Protein AF-A0A1H9L2G7-F1 (afdb_monomer)

Foldseek 3Di:
DVCQVVVLDPVDFAAEDQPFAFQDLDAPDQPDPLHDFLDDLLALVSSLCRLCDDDLHQFHAPDVVCSVVVVTHGQALPPVGCSVVRRPSPLVCVQADFAFDQVVHRTDPDTDSDDRLQHAYFNQEDWFWQFASRSQGRPAFAFPPDPRHDDHPNTPGAGHLSSGVSNVCSVLVCCDVVVVNFDAGPNPGHTNHPSVRHHYPDEDPDAPPCQPLACVVDVRSVRNRTGRYCHLRVPWDWPLVVLVVLCVVVVDDFEASSSGGDTFSDFDDPPDDRSVVSVVLVCLLQVWDFDDDPNGTYIAHLLGDAPEEEELVQFDWDQDPPPVRDTDRQKDKAAADQQVAAQKEKEWEQEVVVVRDIDIEMAGDPDGPYPDYHYDYHRGHDHRQSRNLSRNLVSVFRNQQSMKMKGWGACVVVPDDQQHWHWYQPPNDIATWHWHDWDDDRIIITITGGDDSVSSVRDGHDHDPSPNPPDDD

Solvent-accessible surface area (backbone atoms only — not comparable to full-atom values): 26272 Å² total; per-residue (Å²): 105,90,58,28,70,60,62,46,33,92,90,45,80,54,43,77,38,72,49,37,72,34,31,44,81,60,64,84,80,72,89,46,92,76,55,51,86,88,65,54,86,56,36,48,70,60,28,42,58,12,56,87,20,46,63,40,41,50,21,42,59,92,42,72,67,28,48,77,70,64,50,68,40,72,55,68,42,71,94,75,68,53,32,49,84,74,15,83,47,32,55,66,56,56,44,63,39,78,43,51,42,42,76,97,78,46,73,48,98,54,65,55,72,43,57,51,34,67,54,35,33,29,31,68,26,34,45,26,12,15,18,34,49,7,37,36,29,17,71,45,42,46,35,100,88,48,94,78,43,37,74,25,59,77,35,86,77,45,67,21,64,56,36,25,49,28,50,48,50,23,54,54,54,47,57,29,78,89,59,66,63,54,54,66,23,91,72,75,71,45,47,41,58,40,75,95,40,60,34,61,41,36,76,62,92,61,54,56,65,52,49,49,53,46,41,80,80,40,90,66,31,78,28,51,64,34,17,39,51,35,61,80,52,76,80,44,41,46,44,30,59,54,51,50,50,53,40,45,78,68,73,53,83,55,66,45,42,84,69,47,79,51,71,42,74,37,78,60,81,72,91,76,66,54,65,63,62,56,50,51,52,49,24,69,76,71,45,37,45,82,36,81,54,98,87,22,44,35,40,39,43,70,56,55,61,67,81,49,77,45,46,65,89,61,39,32,66,54,81,42,92,48,96,81,70,56,65,47,74,43,56,49,78,48,68,65,58,67,67,76,35,65,29,28,23,37,29,36,34,25,23,64,93,59,82,58,37,79,43,75,28,60,13,71,62,94,78,67,92,24,84,37,71,46,80,47,75,46,62,34,40,44,54,71,18,52,40,22,14,49,15,36,29,55,44,51,44,55,62,46,45,32,32,33,38,38,38,28,32,41,67,90,55,63,90,67,50,60,60,39,27,32,34,34,43,51,96,92,40,82,41,49,28,32,28,70,41,74,49,83,68,96,41,34,40,34,36,28,30,33,57,62,50,73,50,67,61,71,52,65,36,76,71,78,79,67,55,70,76,75,83,79,127

Mean predicted aligned error: 6.06 Å

Organism: NCBI:txid1855383

Nearest PDB structures (foldseek):
  8gtc-assembly1_O  TM=8.628E-01  e=1.620E-35  Dinoroseobacter phage vB_DshS-R4C
  6tba-assembly1_8A  TM=9.486E-01  e=9.292E-18  Rhodobacter capsulatus SB 1003
  8rk3-assembly1_o  TM=6.757E-01  e=5.902E-09  Pseudomonas phage JBD30
  8iyk-assembly1_J  TM=6.316E-01  e=6.756E-10  Escherichia phage Lambda
  3cdd-assembly2_D  TM=6.011E-01  e=2.377E-04  Shewanella oneidensis MR-1

pLDDT: mean 92.04, std 10.1, range [31.3, 98.69]

Sequence (473 aa):
FHLDPLWADDNIDFVGIDNYMPLADWRDGEDHRDWQPMRRISDRDYLQSNIEGGEGFDWYYASSADRDAQNRAAITDGGAGKPWVFRFKDIRSWWSNPHYDRPGGVENGTATAWVPQSKPIWFTELGCPAADKGPNQPNVFVDPKSSESAFPYYSNGWRDDLAQRAFLEAQLSYWDASAGHNPVSSVYGGPMLDTDRICIWTWDARPFPFYPSSSDFWRDTPNWTYGHWLNGRAGLAPLDLVIADILSRQDFTRFDTDELAGLVTGYVLDDAPSARDAIEALGTAFFFDGVESEGQIVFRRRDRPSVVSYAEDDLAVTASDSSDGTVAAAFQLTRAQETDLPLSVRLSYTDAASDYRSANAYGRRLSSQSARVTSTSVPFVMEQADAIGLAEAMLIEAYVKREAGTLSLPPSALALEPGDVADFTLGGRDWRLRVSTISDAAQRDLEAERTDRSVYQLKPGALRDYGPTGGGA

Structure (mmCIF, N/CA/C/O backbone):
data_AF-A0A1H9L2G7-F1
#
_entry.id   AF-A0A1H9L2G7-F1
#
loop_
_atom_site.group_PDB
_atom_site.id
_atom_site.type_symbol
_atom_site.label_atom_id
_atom_site.label_alt_id
_atom_site.label_comp_id
_atom_site.label_asym_id
_atom_site.label_entity_id
_atom_site.label_seq_id
_atom_site.pdbx_PDB_ins_code
_atom_site.Cartn_x
_atom_site.Cartn_y
_atom_site.Cartn_z
_atom_site.occupancy
_atom_site.B_iso_or_equiv
_atom_site.auth_seq_id
_atom_site.auth_comp_id
_atom_site.auth_asym_id
_atom_site.auth_atom_id
_atom_site.pdbx_PDB_model_num
ATOM 1 N N . PHE A 1 1 ? 16.957 5.375 -30.963 1.00 94.56 1 PHE A N 1
ATOM 2 C CA . PHE A 1 1 ? 17.121 3.972 -30.566 1.00 94.56 1 PHE A CA 1
ATOM 3 C C . PHE A 1 1 ? 18.593 3.563 -30.651 1.00 94.56 1 PHE A C 1
ATOM 5 O O . PHE A 1 1 ? 18.986 2.699 -31.420 1.00 94.56 1 PHE A O 1
ATOM 12 N N . HIS A 1 2 ? 19.448 4.210 -29.851 1.00 90.94 2 HIS A N 1
ATOM 13 C CA . HIS A 1 2 ? 20.906 4.101 -30.000 1.00 90.94 2 HIS A CA 1
ATOM 14 C C . HIS A 1 2 ? 21.485 2.738 -29.577 1.00 90.94 2 HIS A C 1
ATOM 16 O O . HIS A 1 2 ? 22.611 2.427 -29.951 1.00 90.94 2 HIS A O 1
ATOM 22 N N . LEU A 1 3 ? 20.726 1.938 -28.817 1.00 95.62 3 LEU A N 1
ATOM 23 C CA . LEU A 1 3 ? 21.110 0.586 -28.401 1.00 95.62 3 LEU A CA 1
ATOM 24 C C . LEU A 1 3 ? 20.660 -0.504 -29.380 1.00 95.62 3 LEU A C 1
ATOM 26 O O . LEU A 1 3 ? 21.059 -1.650 -29.215 1.00 95.62 3 LEU A O 1
ATOM 30 N N . ASP A 1 4 ? 19.887 -0.181 -30.419 1.00 97.25 4 ASP A N 1
ATOM 31 C CA . ASP A 1 4 ? 19.426 -1.189 -31.380 1.00 97.25 4 ASP A CA 1
ATOM 32 C C . ASP A 1 4 ? 20.563 -1.962 -32.062 1.00 97.25 4 ASP A C 1
ATOM 34 O O . ASP A 1 4 ? 20.386 -3.156 -32.263 1.00 97.25 4 ASP A O 1
ATOM 38 N N . PRO A 1 5 ? 21.741 -1.379 -32.378 1.00 96.44 5 PRO A N 1
ATOM 39 C CA . PRO A 1 5 ? 22.867 -2.168 -32.878 1.00 96.44 5 PRO A CA 1
ATOM 40 C C . PRO A 1 5 ? 23.343 -3.250 -31.901 1.00 96.44 5 PRO A C 1
ATOM 42 O O . PRO A 1 5 ? 23.745 -4.316 -32.347 1.00 96.44 5 PRO A O 1
ATOM 45 N N . LEU A 1 6 ? 23.281 -2.995 -30.587 1.00 97.00 6 LEU A N 1
ATOM 46 C CA . LEU A 1 6 ? 23.593 -3.994 -29.561 1.00 97.00 6 LEU A CA 1
ATOM 47 C C . LEU A 1 6 ? 22.481 -5.045 -29.497 1.00 97.00 6 LEU A C 1
ATOM 49 O O . LEU A 1 6 ? 22.748 -6.239 -29.566 1.00 97.00 6 LEU A O 1
ATOM 53 N N . TRP A 1 7 ? 21.227 -4.602 -29.397 1.00 97.31 7 TRP A N 1
ATOM 54 C CA . TRP A 1 7 ? 20.089 -5.508 -29.249 1.00 97.31 7 TRP A CA 1
ATOM 55 C C . TRP A 1 7 ? 19.789 -6.323 -30.499 1.00 97.31 7 TRP A C 1
ATOM 57 O O . TRP A 1 7 ? 19.219 -7.397 -30.376 1.00 97.31 7 TRP A O 1
ATOM 67 N N . ALA A 1 8 ? 20.182 -5.870 -31.687 1.00 96.94 8 ALA A N 1
ATOM 68 C CA . ALA A 1 8 ? 20.020 -6.611 -32.933 1.00 96.94 8 ALA A CA 1
ATOM 69 C C . ALA A 1 8 ? 21.184 -7.572 -33.229 1.00 96.94 8 ALA A C 1
ATOM 71 O O . ALA A 1 8 ? 21.034 -8.418 -34.102 1.00 96.94 8 ALA A O 1
ATOM 72 N N . ASP A 1 9 ? 22.316 -7.481 -32.521 1.00 97.75 9 ASP A N 1
ATOM 73 C CA . ASP A 1 9 ? 23.491 -8.328 -32.774 1.00 97.75 9 ASP A CA 1
ATOM 74 C C . ASP A 1 9 ? 23.179 -9.815 -32.533 1.00 97.75 9 ASP A C 1
ATOM 76 O O . ASP A 1 9 ? 22.616 -10.171 -31.497 1.00 97.75 9 ASP A O 1
ATOM 80 N N . ASP A 1 10 ? 23.550 -10.695 -33.464 1.00 96.19 10 ASP A N 1
ATOM 81 C CA . ASP A 1 10 ? 23.262 -12.136 -33.394 1.00 96.19 10 ASP A CA 1
ATOM 82 C C . ASP A 1 10 ? 23.909 -12.841 -32.182 1.00 96.19 10 ASP A C 1
ATOM 84 O O . ASP A 1 10 ? 23.517 -13.955 -31.846 1.00 96.19 10 ASP A O 1
ATOM 88 N N . ASN A 1 11 ? 24.886 -12.217 -31.510 1.00 97.75 11 ASN A N 1
ATOM 89 C CA . ASN A 1 11 ? 25.528 -12.752 -30.301 1.00 97.75 11 ASN A CA 1
ATOM 90 C C . ASN A 1 11 ? 24.804 -12.374 -28.993 1.00 97.75 11 ASN A C 1
ATOM 92 O O . ASN A 1 11 ? 25.288 -12.713 -27.913 1.00 97.75 11 ASN A O 1
ATOM 96 N N . ILE A 1 12 ? 23.699 -11.627 -29.066 1.00 97.62 12 ILE A N 1
ATOM 97 C CA . ILE A 1 12 ? 22.906 -11.198 -27.909 1.00 97.62 12 ILE A CA 1
ATOM 98 C C . ILE A 1 12 ? 21.547 -11.895 -27.951 1.00 97.62 12 ILE A C 1
ATOM 100 O O . ILE A 1 12 ? 20.800 -11.708 -28.902 1.00 97.62 12 ILE A O 1
ATOM 104 N N . ASP A 1 13 ? 21.185 -12.653 -26.920 1.00 96.50 13 ASP A N 1
ATOM 105 C CA . ASP A 1 13 ? 19.970 -13.484 -26.961 1.00 96.50 13 ASP A CA 1
ATOM 106 C C . ASP A 1 13 ? 18.708 -12.793 -26.413 1.00 96.50 13 ASP A C 1
ATOM 108 O O . ASP A 1 13 ? 17.595 -13.251 -26.663 1.00 96.50 13 ASP A O 1
ATOM 112 N N . PHE A 1 14 ? 18.853 -11.692 -25.670 1.00 98.06 14 PHE A N 1
ATOM 113 C CA . PHE A 1 14 ? 17.749 -11.007 -24.989 1.00 98.06 14 PHE A CA 1
ATOM 114 C C . PHE A 1 14 ? 17.998 -9.498 -24.861 1.00 98.06 14 PHE A C 1
ATOM 116 O O . PHE A 1 14 ? 19.125 -9.021 -25.003 1.00 98.06 14 PHE A O 1
ATOM 123 N N . VAL A 1 15 ? 16.942 -8.745 -24.555 1.00 98.56 15 VAL A N 1
ATOM 124 C CA . VAL A 1 15 ? 17.021 -7.330 -24.162 1.00 98.56 15 VAL A CA 1
ATOM 125 C C . VAL A 1 15 ? 16.930 -7.238 -22.641 1.00 98.56 15 VAL A C 1
ATOM 127 O O . VAL A 1 15 ? 15.924 -7.636 -22.057 1.00 98.56 15 VAL A O 1
ATOM 130 N N . GLY A 1 16 ? 17.981 -6.738 -21.991 1.00 98.00 16 GLY A N 1
ATOM 131 C CA . GLY A 1 16 ? 18.004 -6.540 -20.538 1.00 98.00 16 GLY A CA 1
ATOM 132 C C . GLY A 1 16 ? 17.439 -5.178 -20.142 1.00 98.00 16 GLY A C 1
ATOM 133 O O . GLY A 1 16 ? 17.829 -4.163 -20.722 1.00 98.00 16 GLY A O 1
ATOM 134 N N . ILE A 1 17 ? 16.530 -5.156 -19.167 1.00 97.81 17 ILE A N 1
ATOM 135 C CA . ILE A 1 17 ? 15.934 -3.935 -18.614 1.00 97.81 17 ILE A CA 1
ATOM 136 C C . ILE A 1 17 ? 16.001 -3.979 -17.088 1.00 97.81 17 ILE A C 1
ATOM 138 O O . ILE A 1 17 ? 15.453 -4.887 -16.466 1.00 97.81 17 ILE A O 1
ATOM 142 N N . ASP A 1 18 ? 16.577 -2.943 -16.487 1.00 97.19 18 ASP A N 1
ATOM 143 C CA . ASP A 1 18 ? 16.433 -2.685 -15.056 1.00 97.19 18 ASP A CA 1
ATOM 144 C C . ASP A 1 18 ? 15.089 -1.982 -14.832 1.00 97.19 18 ASP A C 1
ATOM 146 O O . ASP A 1 18 ? 14.910 -0.794 -15.127 1.00 97.19 18 ASP A O 1
ATOM 150 N N . ASN A 1 19 ? 14.092 -2.739 -14.384 1.00 97.38 19 ASN A N 1
ATOM 151 C CA . ASN A 1 19 ? 12.727 -2.265 -14.252 1.00 97.38 19 ASN A CA 1
ATOM 152 C C . ASN A 1 19 ? 12.491 -1.625 -12.879 1.00 97.38 19 ASN A C 1
ATOM 154 O O . ASN A 1 19 ? 12.024 -2.258 -11.932 1.00 97.38 19 ASN A O 1
ATOM 158 N N . TYR A 1 20 ? 12.762 -0.324 -12.818 1.00 96.75 20 TYR A N 1
ATOM 159 C CA . TYR A 1 20 ? 12.458 0.540 -11.676 1.00 96.75 20 TYR A CA 1
ATOM 160 C C . TYR A 1 20 ? 11.365 1.571 -11.985 1.00 96.75 20 TYR A C 1
ATOM 162 O O . TYR A 1 20 ? 11.385 2.705 -11.500 1.00 96.75 20 TYR A O 1
ATOM 170 N N . MET A 1 21 ? 10.425 1.204 -12.850 1.00 97.88 21 MET A N 1
ATOM 171 C CA . MET A 1 21 ? 9.379 2.105 -13.319 1.00 97.88 21 MET A CA 1
ATOM 172 C C . MET A 1 21 ? 8.321 2.335 -12.228 1.00 97.88 21 MET A C 1
ATOM 174 O O . MET A 1 21 ? 7.892 1.367 -11.598 1.00 97.88 21 MET A O 1
ATOM 178 N N . PRO A 1 22 ? 7.862 3.582 -12.004 1.00 98.12 22 PRO A N 1
ATOM 179 C CA . PRO A 1 22 ? 6.930 3.899 -10.926 1.00 98.12 22 PRO A CA 1
ATOM 180 C C . PRO A 1 22 ? 5.570 3.234 -11.140 1.00 98.12 22 PRO A C 1
ATOM 182 O O . PRO A 1 22 ? 5.042 3.249 -12.252 1.00 98.12 22 PRO A O 1
ATOM 185 N N . LEU A 1 23 ? 4.992 2.693 -10.066 1.00 98.62 23 LEU A N 1
ATOM 186 C CA . LEU A 1 23 ? 3.665 2.060 -10.056 1.00 98.62 23 LEU A CA 1
ATOM 187 C C . LEU A 1 23 ? 2.633 2.845 -9.236 1.00 98.62 23 LEU A C 1
ATOM 189 O O . LEU A 1 23 ? 1.512 2.382 -9.047 1.00 98.62 23 LEU A O 1
ATOM 193 N N . ALA A 1 24 ? 2.999 4.021 -8.730 1.00 98.38 24 ALA A N 1
ATOM 194 C CA . ALA A 1 24 ? 2.111 4.864 -7.944 1.00 98.38 24 ALA A CA 1
ATOM 195 C C . ALA A 1 24 ? 2.494 6.349 -8.051 1.00 98.38 24 ALA A C 1
ATOM 197 O O . ALA A 1 24 ? 3.626 6.691 -8.382 1.00 98.38 24 ALA A O 1
ATOM 198 N N . ASP A 1 25 ? 1.544 7.227 -7.728 1.00 97.75 25 ASP A N 1
ATOM 199 C CA . ASP A 1 25 ? 1.758 8.660 -7.464 1.00 97.75 25 ASP A CA 1
ATOM 200 C C . ASP A 1 25 ? 1.028 9.063 -6.166 1.00 97.75 25 ASP A C 1
ATOM 202 O O . ASP A 1 25 ? 0.258 10.022 -6.095 1.00 97.75 25 ASP A O 1
ATOM 206 N N . TRP A 1 26 ? 1.210 8.242 -5.128 1.00 97.62 26 TRP A N 1
ATOM 207 C CA . TRP A 1 26 ? 0.459 8.320 -3.876 1.00 97.62 26 TRP A CA 1
ATOM 208 C C . TRP A 1 26 ? 0.954 9.440 -2.954 1.00 97.62 26 TRP A C 1
ATOM 210 O O . TRP A 1 26 ? 2.138 9.781 -2.964 1.00 97.62 26 TRP A O 1
ATOM 220 N N . ARG A 1 27 ? 0.069 9.984 -2.108 1.00 95.81 27 ARG A N 1
ATOM 221 C CA . ARG A 1 27 ? 0.380 11.029 -1.115 1.00 95.81 27 ARG A CA 1
ATOM 222 C C . ARG A 1 27 ? -0.368 10.789 0.184 1.00 95.81 27 ARG A C 1
ATOM 224 O O . ARG A 1 27 ? -1.269 9.964 0.244 1.00 95.81 27 ARG A O 1
ATOM 231 N N . ASP A 1 28 ? 0.004 11.529 1.218 1.00 91.94 28 ASP A N 1
ATOM 232 C CA . ASP A 1 28 ? -0.780 11.549 2.449 1.00 91.94 28 ASP A CA 1
ATOM 233 C C . ASP A 1 28 ? -2.070 12.360 2.251 1.00 91.94 28 ASP A C 1
ATOM 235 O O . ASP A 1 28 ? -2.112 13.316 1.472 1.00 91.94 28 ASP A O 1
ATOM 239 N N . GLY A 1 29 ? -3.112 12.001 3.000 1.00 89.81 29 GLY A N 1
ATOM 240 C CA . GLY A 1 29 ? -4.408 12.679 2.967 1.00 89.81 29 GLY A CA 1
ATOM 241 C C . GLY A 1 29 ? -5.364 12.141 1.901 1.00 89.81 29 GLY A C 1
ATOM 242 O O . GLY A 1 29 ? -5.209 11.029 1.406 1.00 89.81 29 GLY A O 1
ATOM 243 N N . GLU A 1 30 ? -6.402 12.925 1.612 1.00 90.94 30 GLU A N 1
ATOM 244 C CA . GLU A 1 30 ? -7.522 12.537 0.735 1.00 90.94 30 GLU A CA 1
ATOM 245 C C . GLU A 1 30 ? -7.639 13.448 -0.501 1.00 90.94 30 GLU A C 1
ATOM 247 O O . GLU A 1 30 ? -8.387 13.157 -1.427 1.00 90.94 30 GLU A O 1
ATOM 252 N N . ASP A 1 31 ? -6.846 14.524 -0.556 1.00 92.56 31 ASP A N 1
ATOM 253 C CA . ASP A 1 31 ? -6.932 15.564 -1.592 1.00 92.56 31 ASP A CA 1
ATOM 254 C C . ASP A 1 31 ? -6.094 15.260 -2.851 1.00 92.56 31 ASP A C 1
ATOM 256 O O . ASP A 1 31 ? -6.023 16.075 -3.774 1.00 92.56 31 ASP A O 1
ATOM 260 N N . HIS A 1 32 ? -5.417 14.108 -2.899 1.00 95.19 32 HIS A N 1
ATOM 261 C CA . HIS A 1 32 ? -4.555 13.731 -4.020 1.00 95.19 32 HIS A CA 1
ATOM 262 C C . HIS A 1 32 ? -5.323 12.969 -5.114 1.00 95.19 32 HIS A C 1
ATOM 264 O O . HIS A 1 32 ? -6.284 12.256 -4.851 1.00 95.19 32 HIS A O 1
ATOM 270 N N . ARG A 1 33 ? -4.885 13.081 -6.372 1.00 96.56 33 ARG A N 1
ATOM 271 C CA . ARG A 1 33 ? -5.597 12.573 -7.561 1.00 96.56 33 ARG A CA 1
ATOM 272 C C . ARG A 1 33 ? -5.768 11.054 -7.612 1.00 96.56 33 ARG A C 1
ATOM 274 O O . ARG A 1 33 ? -6.673 10.576 -8.287 1.00 96.56 33 ARG A O 1
ATOM 281 N N . ASP A 1 34 ? -4.890 10.304 -6.956 1.00 95.69 34 ASP A N 1
ATOM 282 C CA . ASP A 1 34 ? -4.935 8.833 -6.907 1.00 95.69 34 ASP A CA 1
ATOM 283 C C . ASP A 1 34 ? -5.797 8.315 -5.762 1.00 95.69 34 ASP A C 1
ATOM 285 O O . ASP A 1 34 ? -6.090 7.116 -5.716 1.00 95.69 34 ASP A O 1
ATOM 289 N N . TRP A 1 35 ? -6.199 9.211 -4.857 1.00 94.12 35 TRP A N 1
ATOM 290 C CA . TRP A 1 35 ? -7.055 8.878 -3.743 1.00 94.12 35 TRP A CA 1
ATOM 291 C C . TRP A 1 35 ? -8.427 8.464 -4.257 1.00 94.12 35 TRP A C 1
ATOM 293 O O . TRP A 1 35 ? -9.032 9.114 -5.111 1.00 94.12 35 TRP A O 1
ATOM 303 N N . GLN A 1 36 ? -8.923 7.367 -3.706 1.00 93.31 36 GLN A N 1
ATOM 304 C CA . GLN A 1 36 ? -10.311 6.950 -3.813 1.00 93.31 36 GLN A CA 1
ATOM 305 C C . GLN A 1 36 ? -10.730 6.377 -2.461 1.00 93.31 36 GLN A C 1
ATOM 307 O O . GLN A 1 36 ? -9.869 5.853 -1.740 1.00 93.31 36 GLN A O 1
ATOM 312 N N . PRO A 1 37 ? -12.028 6.425 -2.112 1.00 88.38 37 PRO A N 1
ATOM 313 C CA . PRO A 1 37 ? -12.524 5.733 -0.935 1.00 88.38 37 PRO A CA 1
ATOM 314 C C . PRO A 1 37 ? -12.058 4.275 -0.933 1.00 88.38 37 PRO A C 1
ATOM 316 O O . PRO A 1 37 ? -12.049 3.616 -1.969 1.00 88.38 37 PRO A O 1
ATOM 319 N N . MET A 1 38 ? -11.645 3.792 0.235 1.00 89.19 38 MET A N 1
ATOM 320 C CA . MET A 1 38 ? -11.121 2.441 0.471 1.00 89.19 38 MET A CA 1
ATOM 321 C C . MET A 1 38 ? -9.775 2.083 -0.178 1.00 89.19 38 MET A C 1
ATOM 323 O O . MET A 1 38 ? -9.134 1.157 0.312 1.00 89.19 38 MET A O 1
ATOM 327 N N . ARG A 1 39 ? -9.292 2.826 -1.176 1.00 92.56 39 ARG A N 1
ATOM 328 C CA . ARG A 1 39 ? -8.031 2.516 -1.862 1.00 92.56 39 ARG A CA 1
ATOM 329 C C . ARG A 1 39 ? -6.805 2.716 -0.963 1.00 92.56 39 ARG A C 1
ATOM 331 O O . ARG A 1 39 ? -6.746 3.656 -0.164 1.00 92.56 39 ARG A O 1
ATOM 338 N N . ARG A 1 40 ? -5.791 1.872 -1.150 1.00 91.88 40 ARG A N 1
ATOM 339 C CA . ARG A 1 40 ? -4.445 1.965 -0.567 1.00 91.88 40 ARG A CA 1
ATOM 340 C C . ARG A 1 40 ? -3.383 1.938 -1.659 1.00 91.88 40 ARG A C 1
ATOM 342 O O . ARG A 1 40 ? -3.583 1.381 -2.734 1.00 91.88 40 ARG A O 1
ATOM 349 N N . ILE A 1 41 ? -2.202 2.460 -1.337 1.00 94.50 41 ILE A N 1
ATOM 350 C CA . ILE A 1 41 ? -1.030 2.351 -2.215 1.00 94.50 41 ILE A CA 1
ATOM 351 C C . ILE A 1 41 ? -0.623 0.892 -2.473 1.00 94.50 41 ILE A C 1
ATOM 353 O O . ILE A 1 41 ? -0.103 0.587 -3.539 1.00 94.50 41 ILE A O 1
ATOM 357 N N . SER A 1 42 ? -0.871 -0.006 -1.515 1.00 95.25 42 SER A N 1
ATOM 358 C CA . SER A 1 42 ? -0.540 -1.430 -1.609 1.00 95.25 42 SER A CA 1
ATOM 359 C C . SER A 1 42 ? -1.603 -2.264 -2.329 1.00 95.25 42 SER A C 1
ATOM 361 O O . SER A 1 42 ? -1.434 -3.477 -2.434 1.00 95.25 42 SER A O 1
ATOM 363 N N . ASP A 1 43 ? -2.703 -1.662 -2.794 1.00 95.88 43 ASP A N 1
ATOM 364 C CA . ASP A 1 43 ? -3.737 -2.407 -3.509 1.00 95.88 43 ASP A CA 1
ATOM 365 C C . ASP A 1 43 ? -3.200 -2.886 -4.861 1.00 95.88 43 ASP A C 1
ATOM 367 O O . ASP A 1 43 ? -2.706 -2.100 -5.678 1.00 95.88 43 ASP A O 1
ATOM 371 N N . ARG A 1 44 ? -3.327 -4.193 -5.105 1.00 95.75 44 ARG A N 1
ATOM 372 C CA . ARG A 1 44 ? -2.769 -4.851 -6.290 1.00 95.75 44 ARG A CA 1
ATOM 373 C C . ARG A 1 44 ? -3.308 -4.252 -7.585 1.00 95.75 44 ARG A C 1
ATOM 375 O O . ARG A 1 44 ? -2.511 -3.910 -8.451 1.00 95.75 44 ARG A O 1
ATOM 382 N N . ASP A 1 45 ? -4.619 -4.050 -7.686 1.00 96.31 45 ASP A N 1
ATOM 383 C CA . ASP A 1 45 ? -5.255 -3.497 -8.887 1.00 96.31 45 ASP A CA 1
ATOM 384 C C . ASP A 1 45 ? -4.783 -2.070 -9.186 1.00 96.31 45 ASP A C 1
ATOM 386 O O . ASP A 1 45 ? -4.547 -1.713 -10.341 1.00 96.31 45 ASP A O 1
ATOM 390 N N . TYR A 1 46 ? -4.588 -1.249 -8.148 1.00 98.12 46 TYR A N 1
ATOM 391 C CA . TYR A 1 46 ? -4.049 0.100 -8.309 1.00 98.12 46 TYR A CA 1
ATOM 392 C C . TYR A 1 46 ? -2.620 0.049 -8.860 1.00 98.12 46 TYR A C 1
ATOM 394 O O . TYR A 1 46 ? -2.335 0.683 -9.877 1.00 98.12 46 TYR A O 1
ATOM 402 N N . LEU A 1 47 ? -1.741 -0.752 -8.256 1.00 98.69 47 LEU A N 1
ATOM 403 C CA . LEU A 1 47 ? -0.360 -0.907 -8.716 1.00 98.69 47 LEU A CA 1
ATOM 404 C C . LEU A 1 47 ? -0.281 -1.499 -10.134 1.00 98.69 47 LEU A C 1
ATOM 406 O O . LEU A 1 47 ? 0.464 -0.994 -10.973 1.00 98.69 47 LEU A O 1
ATOM 410 N N . GLN A 1 48 ? -1.083 -2.524 -10.435 1.00 98.56 48 GLN A N 1
ATOM 411 C CA . GLN A 1 48 ? -1.132 -3.162 -11.753 1.00 98.56 48 GLN A CA 1
ATOM 412 C C . GLN A 1 48 ? -1.672 -2.237 -12.843 1.00 98.56 48 GLN A C 1
ATOM 414 O O . GLN A 1 48 ? -1.136 -2.223 -13.952 1.00 98.56 48 GLN A O 1
ATOM 419 N N . SER A 1 49 ? -2.676 -1.408 -12.530 1.00 98.12 49 SER A N 1
ATOM 420 C CA . SER A 1 49 ? -3.185 -0.393 -13.465 1.00 98.12 49 SER A CA 1
ATOM 421 C C . SER A 1 49 ? -2.113 0.623 -13.873 1.00 98.12 49 SER A C 1
ATOM 423 O O . SER A 1 49 ? -2.219 1.256 -14.921 1.00 98.12 49 SER A O 1
ATOM 425 N N . ASN A 1 50 ? -1.050 0.738 -13.074 1.00 98.50 50 ASN A N 1
ATOM 426 C CA . ASN A 1 50 ? 0.108 1.558 -13.366 1.00 98.50 50 ASN A CA 1
ATOM 427 C C . ASN A 1 50 ? 1.265 0.771 -14.005 1.00 98.50 50 ASN A C 1
ATOM 429 O O . ASN A 1 50 ? 2.309 1.367 -14.181 1.00 98.50 50 ASN A O 1
ATOM 433 N N . ILE A 1 51 ? 1.183 -0.510 -14.379 1.00 98.50 51 ILE A N 1
ATOM 434 C CA . ILE A 1 51 ? 2.321 -1.180 -15.057 1.00 98.50 51 ILE A CA 1
ATOM 435 C C . ILE A 1 51 ? 2.439 -0.698 -16.510 1.00 98.50 51 ILE A C 1
ATOM 437 O O . ILE A 1 51 ? 3.461 -0.134 -16.900 1.00 98.50 51 ILE A O 1
ATOM 441 N N . GLU A 1 52 ? 1.357 -0.819 -17.279 1.00 97.44 52 GLU A N 1
ATOM 442 C CA . GLU A 1 52 ? 1.203 -0.235 -18.622 1.00 97.44 52 GLU A CA 1
ATOM 443 C C . GLU A 1 52 ? 0.289 1.008 -18.567 1.00 97.44 52 GLU A C 1
ATOM 445 O O . GLU A 1 52 ? -0.627 1.167 -19.370 1.00 97.44 52 GLU A O 1
ATOM 450 N N . GLY A 1 53 ? 0.520 1.873 -17.572 1.00 98.06 53 GLY A N 1
ATOM 451 C CA . GLY A 1 53 ? -0.266 3.082 -17.300 1.00 98.06 53 GLY A CA 1
ATOM 452 C C . GLY A 1 53 ? 0.465 4.065 -16.377 1.00 98.06 53 GLY A C 1
ATOM 453 O O . GLY A 1 53 ? 1.606 3.830 -15.966 1.00 98.06 53 GLY A O 1
ATOM 454 N N . GLY A 1 54 ? -0.166 5.194 -16.061 1.00 98.25 54 GLY A N 1
ATOM 455 C CA . GLY A 1 54 ? 0.345 6.161 -15.081 1.00 98.25 54 GLY A CA 1
ATOM 456 C C . GLY A 1 54 ? 1.558 6.979 -15.547 1.00 98.25 54 GLY A C 1
ATOM 457 O O . GLY A 1 54 ? 1.723 7.259 -16.742 1.00 98.25 54 GLY A O 1
ATOM 458 N N . GLU A 1 55 ? 2.409 7.392 -14.597 1.00 98.38 55 GLU A N 1
ATOM 459 C CA . GLU A 1 55 ? 3.620 8.173 -14.890 1.00 98.38 55 GLU A CA 1
ATOM 460 C C . GLU A 1 55 ? 4.562 7.389 -15.803 1.00 98.38 55 GLU A C 1
ATOM 462 O O . GLU A 1 55 ? 4.919 6.260 -15.483 1.00 98.38 55 GLU A O 1
ATOM 467 N N . GLY A 1 56 ? 4.999 7.983 -16.913 1.00 97.94 56 GLY A N 1
ATOM 468 C CA . GLY A 1 56 ? 5.893 7.338 -17.879 1.00 97.94 56 GLY A CA 1
ATOM 469 C C . GLY A 1 56 ? 5.188 6.506 -18.950 1.00 97.94 56 GLY A C 1
ATOM 470 O O . GLY A 1 56 ? 5.860 5.981 -19.841 1.00 97.94 56 GLY A O 1
ATOM 471 N N . PHE A 1 57 ? 3.855 6.416 -18.894 1.00 98.56 57 PHE A N 1
ATOM 472 C CA . PHE A 1 57 ? 3.023 5.793 -19.924 1.00 98.56 57 PHE A CA 1
ATOM 473 C C . PHE A 1 57 ? 1.912 6.742 -20.400 1.00 98.56 57 PHE A C 1
ATOM 475 O O . PHE A 1 57 ? 1.903 7.178 -21.552 1.00 98.56 57 PHE A O 1
ATOM 482 N N . ASP A 1 58 ? 1.006 7.134 -19.509 1.00 98.50 58 ASP A N 1
ATOM 483 C CA . ASP A 1 58 ? -0.097 8.040 -19.840 1.00 98.50 58 ASP A CA 1
ATOM 484 C C . ASP A 1 58 ? 0.347 9.501 -19.788 1.00 98.50 58 ASP A C 1
ATOM 486 O O . ASP A 1 58 ? -0.015 10.321 -20.640 1.00 98.50 58 ASP A O 1
ATOM 490 N N . TRP A 1 59 ? 1.150 9.833 -18.777 1.00 98.44 59 TRP A N 1
ATOM 491 C CA . TRP A 1 59 ? 1.506 11.205 -18.450 1.00 98.44 59 TRP A CA 1
ATOM 492 C C . TRP A 1 59 ? 2.904 11.326 -17.835 1.00 98.44 59 TRP A C 1
ATOM 494 O O . TRP A 1 59 ? 3.536 10.340 -17.466 1.00 98.44 59 TRP A O 1
ATOM 504 N N . TYR A 1 60 ? 3.395 12.557 -17.732 1.00 98.44 60 TYR A N 1
ATOM 505 C CA . TYR A 1 60 ? 4.633 12.925 -17.047 1.00 98.44 60 TYR A CA 1
ATOM 506 C C . TYR A 1 60 ? 4.462 14.263 -16.312 1.00 98.44 60 TYR A C 1
ATOM 508 O O . TYR A 1 60 ? 3.503 15.002 -16.558 1.00 98.44 60 TYR A O 1
ATOM 516 N N . TYR A 1 61 ? 5.408 14.593 -15.433 1.00 98.50 61 TYR A N 1
ATOM 517 C CA . TYR A 1 61 ? 5.507 15.913 -14.809 1.00 98.50 61 TYR A CA 1
ATOM 518 C C . TYR A 1 61 ? 6.599 16.750 -15.478 1.00 98.50 61 TYR A C 1
ATOM 520 O O . TYR A 1 61 ? 7.747 16.321 -15.572 1.00 98.50 61 TYR A O 1
ATOM 528 N N . ALA A 1 62 ? 6.253 17.955 -15.941 1.00 97.94 62 ALA A N 1
ATOM 529 C CA . ALA A 1 62 ? 7.199 18.852 -16.612 1.00 97.94 62 ALA A CA 1
ATOM 530 C C . ALA A 1 62 ? 8.126 19.594 -15.632 1.00 97.94 62 ALA A C 1
ATOM 532 O O . ALA A 1 62 ? 9.179 20.096 -16.026 1.00 97.94 62 ALA A O 1
ATOM 533 N N . SER A 1 63 ? 7.742 19.664 -14.357 1.00 98.19 63 SER A N 1
ATOM 534 C CA . SER A 1 63 ? 8.503 20.307 -13.290 1.00 98.19 63 SER A CA 1
ATOM 535 C C . SER A 1 63 ? 8.185 19.684 -11.927 1.00 98.19 63 SER A C 1
ATOM 537 O O . SER A 1 63 ? 7.200 18.959 -11.775 1.00 98.19 63 SER A O 1
ATOM 539 N N . SER A 1 64 ? 8.992 19.994 -10.909 1.00 97.62 64 SER A N 1
ATOM 540 C CA . SER A 1 64 ? 8.682 19.620 -9.523 1.00 97.62 64 SER A CA 1
ATOM 541 C C . SER A 1 64 ? 7.398 20.282 -9.019 1.00 97.62 64 SER A C 1
ATOM 543 O O . SER A 1 64 ? 6.624 19.634 -8.331 1.00 97.62 64 SER A O 1
ATOM 545 N N . ALA A 1 65 ? 7.126 21.529 -9.420 1.00 98.44 65 ALA A N 1
ATOM 546 C CA . ALA A 1 65 ? 5.884 22.220 -9.074 1.00 98.44 65 ALA A CA 1
ATOM 547 C C . ALA A 1 65 ? 4.655 21.531 -9.690 1.00 98.44 65 ALA A C 1
ATOM 549 O O . ALA A 1 65 ? 3.619 21.413 -9.038 1.00 98.44 65 ALA A O 1
ATOM 550 N N . ASP A 1 66 ? 4.779 21.035 -10.926 1.00 98.56 66 ASP A N 1
ATOM 551 C CA . ASP A 1 66 ? 3.721 20.242 -11.552 1.00 98.56 66 ASP A CA 1
ATOM 552 C C . ASP A 1 66 ? 3.527 18.911 -10.843 1.00 98.56 66 ASP A C 1
ATOM 554 O O . ASP A 1 66 ? 2.384 18.508 -10.641 1.00 98.56 66 ASP A O 1
ATOM 558 N N . ARG A 1 67 ? 4.621 18.265 -10.416 1.00 98.06 67 ARG A N 1
ATOM 559 C CA . ARG A 1 67 ? 4.528 17.092 -9.551 1.00 98.06 67 ARG A CA 1
ATOM 560 C C . ARG A 1 67 ? 3.759 17.464 -8.296 1.00 98.06 67 ARG A C 1
ATOM 562 O O . ARG A 1 67 ? 2.715 16.878 -8.075 1.00 98.06 67 ARG A O 1
ATOM 569 N N . ASP A 1 68 ? 4.163 18.477 -7.536 1.00 97.31 68 ASP A N 1
ATOM 570 C CA . ASP A 1 68 ? 3.524 18.871 -6.271 1.00 97.31 68 ASP A CA 1
ATOM 571 C C . ASP A 1 68 ? 2.031 19.196 -6.406 1.00 97.31 68 ASP A C 1
ATOM 573 O O . ASP A 1 68 ? 1.260 18.849 -5.516 1.00 97.31 68 ASP A O 1
ATOM 577 N N . ALA A 1 69 ? 1.597 19.773 -7.526 1.00 97.12 69 ALA A N 1
ATOM 578 C CA . ALA A 1 69 ? 0.186 20.048 -7.807 1.00 97.12 69 ALA A CA 1
ATOM 579 C C . ALA A 1 69 ? -0.567 18.885 -8.496 1.00 97.12 69 ALA A C 1
ATOM 581 O O . ALA A 1 69 ? -1.757 19.002 -8.799 1.00 97.12 69 ALA A O 1
ATOM 582 N N . GLN A 1 70 ? 0.123 17.782 -8.797 1.00 97.81 70 GLN A N 1
ATOM 583 C CA . GLN A 1 70 ? -0.328 16.694 -9.669 1.00 97.81 70 GLN A CA 1
ATOM 584 C C . GLN A 1 70 ? -0.839 17.175 -11.040 1.00 97.81 70 GLN A C 1
ATOM 586 O O . GLN A 1 70 ? -1.774 16.618 -11.622 1.00 97.81 70 GLN A O 1
ATOM 591 N N . ASN A 1 71 ? -0.200 18.201 -11.606 1.00 98.25 71 ASN A N 1
ATOM 592 C CA . ASN A 1 71 ? -0.430 18.686 -12.966 1.00 98.25 71 ASN A CA 1
ATOM 593 C C . ASN A 1 71 ? 0.202 17.736 -13.995 1.00 98.25 71 ASN A C 1
ATOM 595 O O . ASN A 1 71 ? 1.281 17.972 -14.534 1.00 98.25 71 ASN A O 1
ATOM 599 N N . ARG A 1 72 ? -0.493 16.631 -14.254 1.00 98.31 72 ARG A N 1
ATOM 600 C CA . ARG A 1 72 ? -0.084 15.578 -15.190 1.00 98.31 72 ARG A CA 1
ATOM 601 C C . ARG A 1 72 ? -0.200 16.050 -16.642 1.00 98.31 72 ARG A C 1
ATOM 603 O O . ARG A 1 72 ? -1.299 16.371 -17.095 1.00 98.31 72 ARG A O 1
ATOM 610 N N . ALA A 1 73 ? 0.910 16.057 -17.378 1.00 98.38 73 ALA A N 1
ATOM 611 C CA . ALA A 1 73 ? 0.940 16.350 -18.809 1.00 98.38 73 ALA A CA 1
ATOM 612 C C . ALA A 1 73 ? 0.900 15.048 -19.620 1.00 98.38 73 ALA A C 1
ATOM 614 O O . ALA A 1 73 ? 1.664 14.130 -19.343 1.00 98.38 73 ALA A O 1
ATOM 615 N N . ALA A 1 74 ? 0.026 14.958 -20.625 1.00 98.12 74 ALA A N 1
ATOM 616 C CA . ALA A 1 74 ? -0.085 13.758 -21.455 1.00 98.12 74 ALA A CA 1
ATOM 617 C C . ALA A 1 74 ? 1.197 13.506 -22.268 1.00 98.12 74 ALA A C 1
ATOM 619 O O . ALA A 1 74 ? 1.760 14.434 -22.856 1.00 98.12 74 ALA A O 1
ATOM 620 N N . ILE A 1 75 ? 1.622 12.244 -22.362 1.00 98.25 75 ILE A N 1
ATOM 621 C CA . ILE A 1 75 ? 2.722 11.849 -23.251 1.00 98.25 75 ILE A CA 1
ATOM 622 C C . ILE A 1 75 ? 2.169 11.710 -24.674 1.00 98.25 75 ILE A C 1
ATOM 624 O O . ILE A 1 75 ? 1.348 10.835 -24.956 1.00 98.25 75 ILE A O 1
ATOM 628 N N . THR A 1 76 ? 2.612 12.580 -25.585 1.00 96.50 76 THR A N 1
ATOM 629 C CA . THR A 1 76 ? 2.166 12.589 -26.987 1.00 96.50 76 THR A CA 1
ATOM 630 C C . THR A 1 76 ? 3.344 12.716 -27.949 1.00 96.50 76 THR A C 1
ATOM 632 O O . THR A 1 76 ? 4.383 13.266 -27.599 1.00 96.50 76 THR A O 1
ATOM 635 N N . ASP A 1 77 ? 3.155 12.246 -29.182 1.00 95.06 77 ASP A N 1
ATOM 636 C CA . ASP A 1 77 ? 4.097 12.422 -30.300 1.00 95.06 77 ASP A CA 1
ATOM 637 C C . ASP A 1 77 ? 3.575 13.439 -31.337 1.00 95.06 77 ASP A C 1
ATOM 639 O O . ASP A 1 77 ? 3.896 13.397 -32.526 1.00 95.06 77 ASP A O 1
ATOM 643 N N . GLY A 1 78 ? 2.667 14.321 -30.904 1.00 91.38 78 GLY A N 1
ATOM 644 C CA . GLY A 1 78 ? 1.991 15.279 -31.776 1.00 91.38 78 GLY A CA 1
ATOM 645 C C . GLY A 1 78 ? 1.425 14.626 -33.043 1.00 91.38 78 GLY A C 1
ATOM 646 O O . GLY A 1 78 ? 0.722 13.618 -32.984 1.00 91.38 78 GLY A O 1
ATOM 647 N N . GLY A 1 79 ? 1.750 15.201 -34.203 1.00 87.19 79 GLY A N 1
ATOM 648 C CA . GLY A 1 79 ? 1.255 14.734 -35.502 1.00 87.19 79 GLY A CA 1
ATOM 649 C C . GLY A 1 79 ? 1.825 13.396 -35.986 1.00 87.19 79 GLY A C 1
ATOM 650 O O . GLY A 1 79 ? 1.256 12.820 -36.909 1.00 87.19 79 GLY A O 1
ATOM 651 N N . ALA A 1 80 ? 2.916 12.893 -35.395 1.00 90.06 80 ALA A N 1
ATOM 652 C CA . ALA A 1 80 ? 3.520 11.618 -35.795 1.00 90.06 80 ALA A CA 1
ATOM 653 C C . ALA A 1 80 ? 2.823 10.401 -35.159 1.00 90.06 80 ALA A C 1
ATOM 655 O O . ALA A 1 80 ? 2.920 9.295 -35.690 1.00 90.06 80 ALA A O 1
ATOM 656 N N . GLY A 1 81 ? 2.068 10.600 -34.072 1.00 93.69 81 GLY A N 1
ATOM 657 C CA . GLY A 1 81 ? 1.141 9.594 -33.547 1.00 93.69 81 GLY A CA 1
ATOM 658 C C . GLY A 1 81 ? 1.787 8.333 -32.958 1.00 93.69 81 GLY A C 1
ATOM 659 O O . GLY A 1 81 ? 1.091 7.332 -32.806 1.00 93.69 81 GLY A O 1
ATOM 660 N N . LYS A 1 82 ? 3.080 8.358 -32.601 1.00 95.94 82 LYS A N 1
ATOM 661 C CA . LYS A 1 82 ? 3.789 7.252 -31.929 1.00 95.94 82 LYS A CA 1
ATOM 662 C C . LYS A 1 82 ? 4.202 7.631 -30.494 1.00 95.94 82 LYS A C 1
ATOM 664 O O . LYS A 1 82 ? 5.395 7.706 -30.201 1.00 95.94 82 LYS A O 1
ATOM 669 N N . PRO A 1 83 ? 3.247 7.878 -29.571 1.00 96.62 83 PRO A N 1
ATOM 670 C CA . PRO A 1 83 ? 3.568 8.308 -28.205 1.00 96.62 83 PRO A CA 1
ATOM 671 C C . PRO A 1 83 ? 4.459 7.310 -27.458 1.00 96.62 83 PRO A C 1
ATOM 673 O O . PRO A 1 83 ? 5.259 7.726 -26.627 1.00 96.62 83 PRO A O 1
ATOM 676 N N . TRP A 1 84 ? 4.381 6.019 -27.800 1.00 97.19 84 TRP A N 1
ATOM 677 C CA . TRP A 1 84 ? 5.202 4.955 -27.222 1.00 97.19 84 TRP A CA 1
ATOM 678 C C . TRP A 1 84 ? 6.714 5.197 -27.324 1.00 97.19 84 TRP A C 1
ATOM 680 O O . TRP A 1 84 ? 7.454 4.731 -26.468 1.00 97.19 84 TRP A O 1
ATOM 690 N N . VAL A 1 85 ? 7.183 5.988 -28.298 1.00 95.75 85 VAL A N 1
ATOM 691 C CA . VAL A 1 85 ? 8.606 6.361 -28.419 1.00 95.75 85 VAL A CA 1
ATOM 692 C C . VAL A 1 85 ? 9.088 7.177 -27.207 1.00 95.75 85 VAL A C 1
ATOM 694 O O . VAL A 1 85 ? 10.277 7.175 -26.896 1.00 95.75 85 VAL A O 1
ATOM 697 N N . PHE A 1 86 ? 8.174 7.859 -26.509 1.00 96.12 86 PHE A N 1
ATOM 698 C CA . PHE A 1 86 ? 8.454 8.660 -25.312 1.00 96.12 86 PHE A CA 1
ATOM 699 C C . PHE A 1 86 ? 7.976 8.008 -24.009 1.00 96.12 86 PHE A C 1
ATOM 701 O O . PHE A 1 86 ? 8.264 8.521 -22.928 1.00 96.12 86 PHE A O 1
ATOM 708 N N . ARG A 1 87 ? 7.244 6.894 -24.091 1.00 97.69 87 ARG A N 1
ATOM 709 C CA . ARG A 1 87 ? 6.755 6.161 -22.923 1.00 97.69 87 ARG A CA 1
ATOM 710 C C . ARG A 1 87 ? 7.798 5.144 -22.498 1.00 97.69 87 ARG A C 1
ATOM 712 O O . ARG A 1 87 ? 7.847 4.044 -23.038 1.00 97.69 87 ARG A O 1
ATOM 719 N N . PHE A 1 88 ? 8.620 5.484 -21.511 1.00 95.88 88 PHE A N 1
ATOM 720 C CA . PHE A 1 88 ? 9.668 4.569 -21.051 1.00 95.88 88 PHE A CA 1
ATOM 721 C C . PHE A 1 88 ? 9.113 3.259 -20.464 1.00 95.88 88 PHE A C 1
ATOM 723 O O . PHE A 1 88 ? 9.857 2.292 -20.364 1.00 95.88 88 PHE A O 1
ATOM 730 N N . LYS A 1 89 ? 7.817 3.210 -20.124 1.00 97.25 89 LYS A N 1
ATOM 731 C CA . LYS A 1 89 ? 7.118 2.010 -19.632 1.00 97.25 89 LYS A CA 1
ATOM 732 C C . LYS A 1 89 ? 6.451 1.174 -20.709 1.00 97.25 89 LYS A C 1
ATOM 734 O O . LYS A 1 89 ? 6.023 0.059 -20.433 1.00 97.25 89 LYS A O 1
ATOM 739 N N . ASP A 1 90 ? 6.332 1.694 -21.928 1.00 97.94 90 ASP A N 1
ATOM 740 C CA . ASP A 1 90 ? 5.621 1.028 -23.022 1.00 97.94 90 ASP A CA 1
ATOM 741 C C . ASP A 1 90 ? 6.522 -0.014 -23.698 1.00 97.94 90 ASP A C 1
ATOM 743 O O . ASP A 1 90 ? 6.833 0.040 -24.890 1.00 97.94 90 ASP A O 1
ATOM 747 N N . ILE A 1 91 ? 6.970 -0.967 -22.878 1.00 97.31 91 ILE A N 1
ATOM 748 C CA . ILE A 1 91 ? 7.875 -2.057 -23.236 1.00 97.31 91 ILE A CA 1
ATOM 749 C C . ILE A 1 91 ? 7.263 -2.885 -24.366 1.00 97.31 91 ILE A C 1
ATOM 751 O O . ILE A 1 91 ? 7.959 -3.274 -25.302 1.00 97.31 91 ILE A O 1
ATOM 755 N N . ARG A 1 92 ? 5.943 -3.095 -24.325 1.00 97.62 92 ARG A N 1
ATOM 756 C CA . ARG A 1 92 ? 5.203 -3.823 -25.354 1.00 97.62 92 ARG A CA 1
ATOM 757 C C . ARG A 1 92 ? 5.253 -3.135 -26.704 1.00 97.62 92 ARG A C 1
ATOM 759 O O . ARG A 1 92 ? 5.548 -3.791 -27.707 1.00 97.62 92 ARG A O 1
ATOM 766 N N . SER A 1 93 ? 4.958 -1.838 -26.766 1.00 98.06 93 SER A N 1
ATOM 767 C CA . SER A 1 93 ? 5.010 -1.122 -28.039 1.00 98.06 93 SER A CA 1
ATOM 768 C C . SER A 1 93 ? 6.444 -0.997 -28.536 1.00 98.06 93 SER A C 1
ATOM 770 O O . SER A 1 93 ? 6.665 -1.196 -29.725 1.00 98.06 93 SER A O 1
ATOM 772 N N . TRP A 1 94 ? 7.415 -0.758 -27.652 1.00 97.94 94 TRP A N 1
ATOM 773 C CA . TRP A 1 94 ? 8.833 -0.777 -28.015 1.00 97.94 94 TRP A CA 1
ATOM 774 C C . TRP A 1 94 ? 9.218 -2.122 -28.653 1.00 97.94 94 TRP A C 1
ATOM 776 O O . TRP A 1 94 ? 9.661 -2.186 -29.792 1.00 97.94 94 TRP A O 1
ATOM 786 N N . TRP A 1 95 ? 8.913 -3.233 -27.989 1.00 98.50 95 TRP A N 1
ATOM 787 C CA . TRP A 1 95 ? 9.265 -4.569 -28.464 1.00 98.50 95 TRP A CA 1
ATOM 788 C C . TRP A 1 95 ? 8.578 -4.971 -29.780 1.00 98.50 95 TRP A C 1
ATOM 790 O O . TRP A 1 95 ? 9.171 -5.653 -30.620 1.00 98.50 95 TRP A O 1
ATOM 800 N N . SER A 1 96 ? 7.322 -4.558 -29.972 1.00 98.12 96 SER A N 1
ATOM 801 C CA . SER A 1 96 ? 6.477 -5.001 -31.089 1.00 98.12 96 SER A CA 1
ATOM 802 C C . SER A 1 96 ? 6.508 -4.105 -32.329 1.00 98.12 96 SER A C 1
ATOM 804 O O . SER A 1 96 ? 5.963 -4.511 -33.359 1.00 98.12 96 SER A O 1
ATOM 806 N N . ASN A 1 97 ? 7.137 -2.925 -32.277 1.00 98.12 97 ASN A N 1
ATOM 807 C CA . ASN A 1 97 ? 7.151 -1.976 -33.393 1.00 98.12 97 ASN A CA 1
ATOM 808 C C . ASN A 1 97 ? 8.527 -1.838 -34.060 1.00 98.12 97 ASN A C 1
ATOM 810 O O . ASN A 1 97 ? 9.562 -1.982 -33.413 1.00 98.12 97 ASN A O 1
ATOM 814 N N . PRO A 1 98 ? 8.566 -1.511 -35.365 1.00 97.56 98 PRO A N 1
ATOM 815 C CA . PRO A 1 98 ? 9.801 -1.114 -36.026 1.00 97.56 98 PRO A CA 1
ATOM 816 C C . PRO A 1 98 ? 10.313 0.214 -35.457 1.00 97.56 98 PRO A C 1
ATOM 818 O O . PRO A 1 98 ? 9.555 1.172 -35.271 1.00 97.56 98 PRO A O 1
ATOM 821 N N . HIS A 1 99 ? 11.616 0.277 -35.210 1.00 98.00 99 HIS A N 1
ATOM 822 C CA . HIS A 1 99 ? 12.274 1.451 -34.650 1.00 98.00 99 HIS A CA 1
ATOM 823 C C . HIS A 1 99 ? 12.812 2.360 -35.748 1.00 98.00 99 HIS A C 1
ATOM 825 O O . HIS A 1 99 ? 13.401 1.897 -36.719 1.00 98.00 99 HIS A O 1
ATOM 831 N N . TYR A 1 100 ? 12.655 3.669 -35.567 1.00 96.94 100 TYR A N 1
ATOM 832 C CA . TYR A 1 100 ? 13.162 4.688 -36.482 1.00 96.94 100 TYR A CA 1
ATOM 833 C C . TYR A 1 100 ? 13.840 5.786 -35.672 1.00 96.94 100 TYR A C 1
ATOM 835 O O . TYR A 1 100 ? 13.210 6.423 -34.828 1.00 96.94 100 TYR A O 1
ATOM 843 N N . ASP A 1 101 ? 15.128 6.020 -35.909 1.00 95.56 101 ASP A N 1
ATOM 844 C CA . ASP A 1 101 ? 15.837 7.096 -35.222 1.00 95.56 101 ASP A CA 1
ATOM 845 C C . ASP A 1 101 ? 15.252 8.470 -35.551 1.00 95.56 101 ASP A C 1
ATOM 847 O O . ASP A 1 101 ? 14.774 8.711 -36.660 1.00 95.56 101 ASP A O 1
ATOM 851 N N . ARG A 1 102 ? 15.309 9.377 -34.567 1.00 94.25 102 ARG A N 1
ATOM 852 C CA . ARG A 1 102 ? 14.754 10.732 -34.669 1.00 94.25 102 ARG A CA 1
ATOM 853 C C . ARG A 1 102 ? 15.779 11.836 -34.367 1.00 94.25 102 ARG A C 1
ATOM 855 O O . ARG A 1 102 ? 15.581 12.599 -33.416 1.00 94.25 102 ARG A O 1
ATOM 862 N N . PRO A 1 103 ? 16.912 11.928 -35.091 1.00 92.06 103 PRO A N 1
ATOM 863 C CA . PRO A 1 103 ? 17.903 12.973 -34.840 1.00 92.06 103 PRO A CA 1
ATOM 864 C C . PRO A 1 103 ? 17.271 14.362 -35.016 1.00 92.06 103 PRO A C 1
ATOM 866 O O . PRO A 1 103 ? 16.607 14.640 -36.011 1.00 92.06 103 PRO A O 1
ATOM 869 N N . GLY A 1 104 ? 17.433 15.235 -34.019 1.00 89.88 104 GLY A N 1
ATOM 870 C CA . GLY A 1 104 ? 16.783 16.552 -34.018 1.00 89.88 104 GLY A CA 1
ATOM 871 C C . GLY A 1 104 ? 15.248 16.510 -33.939 1.00 89.88 104 GLY A C 1
ATOM 872 O O . GLY A 1 104 ? 14.608 17.510 -34.245 1.00 89.88 104 GLY A O 1
ATOM 873 N N . GLY A 1 105 ? 14.656 15.375 -33.546 1.00 89.44 105 GLY A N 1
ATOM 874 C CA . GLY A 1 105 ? 13.208 15.204 -33.388 1.00 89.44 105 GLY A CA 1
ATOM 875 C C . GLY A 1 105 ? 12.457 14.777 -34.653 1.00 89.44 105 GLY A C 1
ATOM 876 O O . GLY A 1 105 ? 11.235 14.670 -34.610 1.00 89.44 105 GLY A O 1
ATOM 877 N N . VAL A 1 106 ? 13.152 14.511 -35.766 1.00 90.94 106 VAL A N 1
ATOM 878 C CA . VAL A 1 106 ? 12.531 14.116 -37.043 1.00 90.94 106 VAL A CA 1
ATOM 879 C C . VAL A 1 106 ? 12.825 12.656 -37.350 1.00 90.94 106 VAL A C 1
ATOM 881 O O . VAL A 1 106 ? 13.984 12.261 -37.381 1.00 90.94 106 VAL A O 1
ATOM 884 N N . GLU A 1 107 ? 11.781 11.867 -37.601 1.00 94.19 107 GLU A N 1
ATOM 885 C CA . GLU A 1 107 ? 11.894 10.443 -37.924 1.00 94.19 107 GLU A CA 1
ATOM 886 C C . GLU A 1 107 ? 12.629 10.187 -39.245 1.00 94.19 107 GLU A C 1
ATOM 888 O O . GLU A 1 107 ? 12.292 10.746 -40.290 1.00 94.19 107 GLU A O 1
ATOM 893 N N . ASN A 1 108 ? 13.638 9.318 -39.188 1.00 94.81 108 ASN A N 1
ATOM 894 C CA . ASN A 1 108 ? 14.355 8.836 -40.358 1.00 94.81 108 ASN A CA 1
ATOM 895 C C . ASN A 1 108 ? 13.435 7.991 -41.252 1.00 94.81 108 ASN A C 1
ATOM 897 O O . ASN A 1 108 ? 12.589 7.245 -40.772 1.00 94.81 108 ASN A O 1
ATOM 901 N N . GLY A 1 109 ? 13.655 8.037 -42.569 1.00 94.94 109 GLY A N 1
ATOM 902 C CA . GLY A 1 109 ? 12.872 7.245 -43.531 1.00 94.94 109 GLY A CA 1
ATOM 903 C C . GLY A 1 109 ? 13.173 5.740 -43.524 1.00 94.94 109 GLY A C 1
ATOM 904 O O . GLY A 1 109 ? 12.471 4.973 -44.179 1.00 94.94 109 GLY A O 1
ATOM 905 N N . THR A 1 110 ? 14.213 5.308 -42.811 1.00 96.00 110 THR A N 1
ATOM 906 C CA . THR A 1 110 ? 14.641 3.908 -42.711 1.00 96.00 110 THR A CA 1
ATOM 907 C C . THR A 1 110 ? 14.629 3.458 -41.261 1.00 96.00 110 THR A C 1
ATOM 909 O O . THR A 1 110 ? 15.085 4.198 -40.385 1.00 96.00 110 THR A O 1
ATOM 912 N N . ALA A 1 111 ? 14.140 2.240 -41.027 1.00 97.25 111 ALA A N 1
ATOM 913 C CA . ALA A 1 111 ? 14.176 1.627 -39.709 1.00 97.25 111 ALA A CA 1
ATOM 914 C C . ALA A 1 111 ? 15.620 1.308 -39.282 1.00 97.25 111 ALA A C 1
ATOM 916 O O . ALA A 1 111 ? 16.520 1.210 -40.123 1.00 97.25 111 ALA A O 1
ATOM 917 N N . THR A 1 112 ? 15.835 1.154 -37.978 1.00 97.62 112 THR A N 1
ATOM 918 C CA . THR A 1 112 ? 17.088 0.634 -37.418 1.00 97.62 112 THR A CA 1
ATOM 919 C C . THR A 1 112 ? 17.223 -0.872 -37.695 1.00 97.62 112 THR A C 1
ATOM 921 O O . THR A 1 112 ? 16.385 -1.482 -38.357 1.00 97.62 112 THR A O 1
ATOM 924 N N . ALA A 1 113 ? 18.289 -1.490 -37.178 1.00 96.62 113 ALA A N 1
ATOM 925 C CA . ALA A 1 113 ? 18.495 -2.935 -37.267 1.00 96.62 113 ALA A CA 1
ATOM 926 C C . ALA A 1 113 ? 17.538 -3.758 -36.379 1.00 96.62 113 ALA A C 1
ATOM 928 O O . ALA A 1 113 ? 17.508 -4.980 -36.506 1.00 96.62 113 ALA A O 1
ATOM 929 N N . TRP A 1 114 ? 16.769 -3.122 -35.486 1.00 98.12 114 TRP A N 1
ATOM 930 C CA . TRP A 1 114 ? 15.818 -3.832 -34.636 1.00 98.12 114 TRP A CA 1
ATOM 931 C C . TRP A 1 114 ? 14.724 -4.495 -35.473 1.00 98.12 114 TRP A C 1
ATOM 933 O O . TRP A 1 114 ? 13.999 -3.838 -36.226 1.00 98.12 114 TRP A O 1
ATOM 943 N N . VAL A 1 115 ? 14.579 -5.807 -35.300 1.00 97.94 115 VAL A N 1
ATOM 944 C CA . VAL A 1 115 ? 13.464 -6.570 -35.853 1.00 97.94 115 VAL A CA 1
ATOM 945 C C . VAL A 1 115 ? 12.417 -6.732 -34.750 1.00 97.94 115 VAL A C 1
ATOM 947 O O . VAL A 1 115 ? 12.742 -7.286 -33.695 1.00 97.94 115 VAL A O 1
ATOM 950 N N . PRO A 1 116 ? 11.167 -6.283 -34.964 1.00 98.50 116 PRO A N 1
ATOM 951 C CA . PRO A 1 116 ? 10.116 -6.414 -33.966 1.00 98.50 116 PRO A CA 1
ATOM 952 C C . PRO A 1 116 ? 9.967 -7.849 -33.475 1.00 98.50 116 PRO A C 1
ATOM 954 O O . PRO A 1 116 ? 9.960 -8.787 -34.273 1.00 98.50 116 PRO A O 1
ATOM 957 N N . GLN A 1 117 ? 9.812 -8.009 -32.163 1.00 98.50 117 GLN A N 1
ATOM 958 C CA . GLN A 1 117 ? 9.618 -9.300 -31.501 1.00 98.50 117 GLN A CA 1
ATOM 959 C C . GLN A 1 117 ? 10.779 -10.294 -31.648 1.00 98.50 117 GLN A C 1
ATOM 961 O O . GLN A 1 117 ? 10.607 -11.478 -31.356 1.00 98.50 117 GLN A O 1
ATOM 966 N N . SER A 1 118 ? 11.951 -9.852 -32.114 1.00 98.12 118 SER A N 1
ATOM 967 C CA . SER A 1 118 ? 13.056 -10.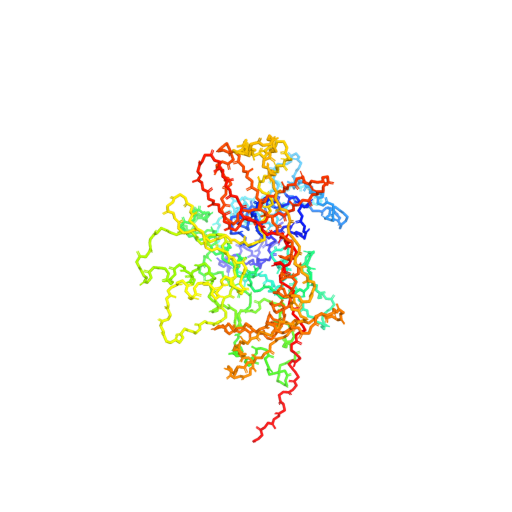759 -32.448 1.00 98.12 118 SER A CA 1
ATOM 968 C C . SER A 1 118 ? 13.695 -11.439 -31.242 1.00 98.12 118 SER A C 1
ATOM 970 O O . SER A 1 118 ? 14.221 -12.539 -31.394 1.00 98.12 118 SER A O 1
ATOM 972 N N . LYS A 1 119 ? 13.637 -10.819 -30.057 1.00 98.44 119 LYS A N 1
ATOM 973 C CA . LYS A 1 119 ? 14.274 -11.318 -28.831 1.00 98.44 119 LYS A CA 1
ATOM 974 C C . LYS A 1 119 ? 13.376 -11.123 -27.612 1.00 98.44 119 LYS A C 1
ATOM 976 O O . LYS A 1 119 ? 12.651 -10.124 -27.577 1.00 98.44 119 LYS A O 1
ATOM 981 N N . PRO A 1 120 ? 13.405 -12.034 -26.626 1.00 98.50 120 PRO A N 1
ATOM 982 C CA . PRO A 1 120 ? 12.720 -11.832 -25.358 1.00 98.50 120 PRO A CA 1
ATOM 983 C C . PRO A 1 120 ? 13.362 -10.703 -24.547 1.00 98.50 120 PRO A C 1
ATOM 985 O O . PRO A 1 120 ? 14.509 -10.306 -24.767 1.00 98.50 120 PRO A O 1
ATOM 988 N N . ILE A 1 121 ? 12.605 -10.208 -23.579 1.00 98.69 121 ILE A N 1
ATOM 989 C CA . ILE A 1 121 ? 13.008 -9.219 -22.588 1.00 98.69 121 ILE A CA 1
ATOM 990 C C . ILE A 1 121 ? 13.253 -9.933 -21.272 1.00 98.69 121 ILE A C 1
ATOM 992 O O . ILE A 1 121 ? 12.470 -10.798 -20.882 1.00 98.69 121 ILE A O 1
ATOM 996 N N . TRP A 1 122 ? 14.327 -9.550 -20.592 1.00 98.56 122 TRP A N 1
ATOM 997 C CA . TRP A 1 122 ? 14.609 -9.938 -19.215 1.00 98.56 122 TRP A CA 1
ATOM 998 C C . TRP A 1 122 ? 14.527 -8.699 -18.334 1.00 98.56 122 TRP A C 1
ATOM 1000 O O . TRP A 1 122 ? 15.063 -7.645 -18.692 1.00 98.56 122 TRP A O 1
ATOM 1010 N N . PHE A 1 123 ? 13.908 -8.833 -17.163 1.00 98.19 123 PHE A N 1
ATOM 1011 C CA . PHE A 1 123 ? 14.083 -7.838 -16.112 1.00 98.19 123 PHE A CA 1
ATOM 1012 C C . PHE A 1 123 ? 15.344 -8.197 -15.341 1.00 98.19 123 PHE A C 1
ATOM 1014 O O . PHE A 1 123 ? 15.329 -9.086 -14.494 1.00 98.19 123 PHE A O 1
ATOM 1021 N N . THR A 1 124 ? 16.453 -7.547 -15.695 1.00 97.06 124 THR A N 1
ATOM 1022 C CA . THR A 1 124 ? 17.770 -7.783 -15.087 1.00 97.06 124 THR A CA 1
ATOM 1023 C C . THR A 1 124 ? 17.834 -7.278 -13.655 1.00 97.06 124 THR A C 1
ATOM 1025 O O . THR A 1 124 ? 18.560 -7.854 -12.847 1.00 97.06 124 THR A O 1
ATOM 1028 N N . GLU A 1 125 ? 16.993 -6.299 -13.332 1.00 96.69 125 GLU A N 1
ATOM 1029 C CA . GLU A 1 125 ? 16.651 -5.892 -11.977 1.00 96.69 125 GLU A CA 1
ATOM 1030 C C . GLU A 1 125 ? 15.153 -5.555 -11.905 1.00 96.69 125 GLU A C 1
ATOM 1032 O O . GLU A 1 125 ? 14.580 -4.999 -12.843 1.00 96.69 125 GLU A O 1
ATOM 1037 N N . LEU A 1 126 ? 14.508 -5.894 -10.791 1.00 97.50 126 LEU A N 1
ATOM 1038 C CA . LEU A 1 126 ? 13.138 -5.505 -10.463 1.00 97.50 126 LEU A CA 1
ATOM 1039 C C . LEU A 1 126 ? 13.026 -5.295 -8.956 1.00 97.50 126 LEU A C 1
ATOM 1041 O O . 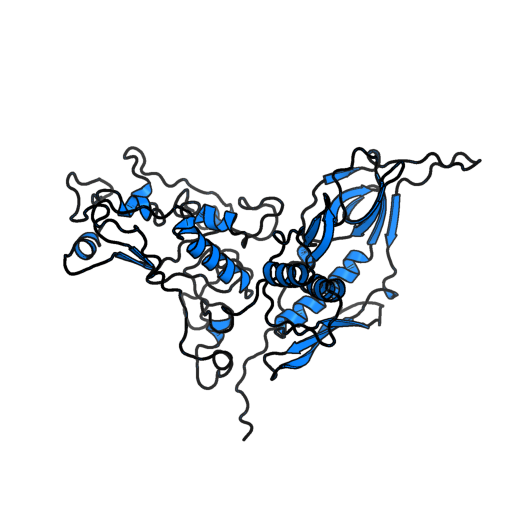LEU A 1 126 ? 13.375 -6.183 -8.183 1.00 97.50 126 LEU A O 1
ATOM 1045 N N . GLY A 1 127 ? 12.464 -4.171 -8.529 1.00 96.25 127 GLY A N 1
ATOM 1046 C CA . GLY A 1 127 ? 12.115 -3.968 -7.127 1.00 96.25 127 GLY A CA 1
ATOM 1047 C C . GLY A 1 127 ? 11.830 -2.514 -6.801 1.00 96.25 127 GLY A C 1
ATOM 1048 O O . GLY A 1 127 ? 11.984 -1.632 -7.639 1.00 96.25 127 GLY A O 1
ATOM 1049 N N . CYS A 1 128 ? 11.439 -2.267 -5.556 1.00 97.12 128 CYS A N 1
ATOM 1050 C CA . CYS A 1 128 ? 11.356 -0.928 -4.991 1.00 97.12 128 CYS A CA 1
ATOM 1051 C C . CYS A 1 128 ? 11.949 -0.929 -3.568 1.00 97.12 128 CYS A C 1
ATOM 1053 O O . CYS A 1 128 ? 12.066 -2.003 -2.952 1.00 97.12 128 CYS A O 1
ATOM 1055 N N . PRO A 1 129 ? 12.335 0.245 -3.035 1.00 96.25 129 PRO A N 1
ATOM 1056 C CA . PRO A 1 129 ? 12.828 0.341 -1.667 1.00 96.25 129 PRO A CA 1
ATOM 1057 C C . PRO A 1 129 ? 11.722 -0.044 -0.676 1.00 96.25 129 PRO A C 1
ATOM 1059 O O . PRO A 1 129 ? 10.548 0.256 -0.908 1.00 96.25 129 PRO A O 1
ATOM 1062 N N . ALA A 1 130 ? 12.096 -0.676 0.440 1.00 95.50 130 ALA A N 1
ATOM 1063 C CA . ALA A 1 130 ? 11.200 -0.947 1.569 1.00 95.50 130 ALA A CA 1
ATOM 1064 C C . ALA A 1 130 ? 11.018 0.306 2.440 1.00 95.50 130 ALA A C 1
ATOM 1066 O O . ALA A 1 130 ? 11.316 0.334 3.635 1.00 95.50 130 ALA A O 1
ATOM 1067 N N . ALA A 1 131 ? 10.572 1.379 1.803 1.00 95.69 131 ALA A N 1
ATOM 1068 C CA . ALA A 1 131 ? 10.277 2.656 2.423 1.00 95.69 131 ALA A CA 1
ATOM 1069 C C . ALA A 1 131 ? 8.841 3.056 2.090 1.00 95.69 131 ALA A C 1
ATOM 1071 O O . ALA A 1 131 ? 8.304 2.649 1.055 1.00 95.69 131 ALA A O 1
ATOM 1072 N N . ASP A 1 132 ? 8.244 3.888 2.942 1.00 96.00 132 ASP A N 1
ATOM 1073 C CA . ASP A 1 132 ? 6.939 4.491 2.693 1.00 96.00 132 ASP A CA 1
ATOM 1074 C C . ASP A 1 132 ? 6.903 5.068 1.274 1.00 96.00 132 ASP A C 1
ATOM 1076 O O . ASP A 1 132 ? 7.808 5.801 0.857 1.00 96.00 132 ASP A O 1
ATOM 1080 N N . LYS A 1 133 ? 5.867 4.698 0.521 1.00 97.50 133 LYS A N 1
ATOM 1081 C CA . LYS A 1 133 ? 5.685 5.074 -0.887 1.00 97.50 133 LYS A CA 1
ATOM 1082 C C . LYS A 1 133 ? 6.804 4.622 -1.834 1.00 97.50 133 LYS A C 1
ATOM 1084 O O . LYS A 1 133 ? 6.982 5.221 -2.891 1.00 97.50 133 LYS A O 1
ATOM 1089 N N . GLY A 1 134 ? 7.497 3.521 -1.532 1.00 97.56 134 GLY A N 1
ATOM 1090 C CA . GLY A 1 134 ? 8.449 2.853 -2.434 1.00 97.56 134 GLY A CA 1
ATOM 1091 C C . GLY A 1 134 ? 7.991 2.750 -3.900 1.00 97.56 134 GLY A C 1
ATOM 1092 O O . GLY A 1 134 ? 8.753 3.141 -4.789 1.00 97.56 134 GLY A O 1
ATOM 1093 N N . PRO A 1 135 ? 6.736 2.339 -4.180 1.00 98.38 135 PRO A N 1
ATOM 1094 C CA . PRO A 1 135 ? 6.196 2.274 -5.540 1.00 98.38 135 PRO A CA 1
ATOM 1095 C C . PRO A 1 135 ? 6.171 3.605 -6.314 1.00 98.38 135 PRO A C 1
ATOM 1097 O O . PRO A 1 135 ? 6.123 3.571 -7.545 1.00 98.38 135 PRO A O 1
ATOM 1100 N N . ASN A 1 136 ? 6.212 4.763 -5.639 1.00 98.38 136 ASN A N 1
ATOM 1101 C CA . ASN A 1 136 ? 6.231 6.077 -6.296 1.00 98.38 136 ASN A CA 1
ATOM 1102 C C . ASN A 1 136 ? 7.544 6.348 -7.036 1.00 98.38 136 ASN A C 1
ATOM 1104 O O . ASN A 1 136 ? 7.566 7.100 -8.008 1.00 98.38 136 ASN A O 1
ATOM 1108 N N . GLN A 1 137 ? 8.657 5.800 -6.544 1.00 97.25 137 GLN A N 1
ATOM 1109 C CA . GLN A 1 137 ? 9.972 6.037 -7.129 1.00 97.25 137 GLN A CA 1
ATOM 1110 C C . GLN A 1 137 ? 10.890 4.825 -6.901 1.00 97.25 137 GLN A C 1
ATOM 1112 O O . GLN A 1 137 ? 11.803 4.874 -6.080 1.00 97.25 137 GLN A O 1
ATOM 1117 N N . PRO A 1 138 ? 10.667 3.707 -7.610 1.00 97.06 138 PRO A N 1
ATOM 1118 C CA . PRO A 1 138 ? 11.342 2.444 -7.307 1.00 97.06 138 PRO A CA 1
ATOM 1119 C C . PRO A 1 138 ? 12.861 2.468 -7.513 1.00 97.06 138 PRO A C 1
ATOM 1121 O O . PRO A 1 138 ? 13.560 1.612 -6.980 1.00 97.06 138 PRO A O 1
ATOM 1124 N N . ASN A 1 139 ? 13.374 3.441 -8.270 1.00 94.88 139 ASN A N 1
ATOM 1125 C CA . ASN A 1 139 ? 14.784 3.552 -8.636 1.00 94.88 139 ASN A CA 1
ATOM 1126 C C . ASN A 1 139 ? 15.669 4.223 -7.572 1.00 94.88 139 ASN A C 1
ATOM 1128 O O . ASN A 1 139 ? 16.881 4.281 -7.773 1.00 94.88 139 ASN A O 1
ATOM 1132 N N . VAL A 1 140 ? 15.101 4.807 -6.506 1.00 93.94 140 VAL A N 1
ATOM 1133 C CA . VAL A 1 140 ? 15.911 5.484 -5.478 1.00 93.94 140 VAL A CA 1
ATOM 1134 C C . VAL A 1 140 ? 16.337 4.540 -4.373 1.00 93.94 140 VAL A C 1
ATOM 1136 O O . VAL A 1 140 ? 15.611 3.628 -3.986 1.00 93.94 140 VAL A O 1
ATOM 1139 N N . PHE A 1 141 ? 17.512 4.820 -3.825 1.00 86.69 141 PHE A N 1
ATOM 1140 C CA . PHE A 1 141 ? 18.100 4.089 -2.718 1.00 86.69 141 PHE A CA 1
ATOM 1141 C C . PHE A 1 141 ? 18.437 5.075 -1.604 1.00 86.69 141 PHE A C 1
ATOM 1143 O O . PHE A 1 141 ? 18.930 6.176 -1.859 1.00 86.69 141 PHE A O 1
ATOM 1150 N N . VAL A 1 142 ? 18.205 4.664 -0.360 1.00 87.94 142 VAL A N 1
ATOM 1151 C CA . VAL A 1 142 ? 18.631 5.424 0.815 1.00 87.94 142 VAL A CA 1
ATOM 1152 C C . VAL A 1 142 ? 19.994 4.894 1.243 1.00 87.94 142 VAL A C 1
ATOM 1154 O O . VAL A 1 142 ? 20.100 3.792 1.780 1.00 87.94 142 VAL A O 1
ATOM 1157 N N . ASP A 1 143 ? 21.037 5.684 1.001 1.00 88.25 143 ASP A N 1
ATOM 1158 C CA . ASP A 1 143 ? 22.395 5.412 1.467 1.00 88.25 143 ASP A CA 1
ATOM 1159 C C . ASP A 1 143 ? 22.970 6.689 2.093 1.00 88.25 143 ASP A C 1
ATOM 1161 O O . ASP A 1 143 ? 23.360 7.606 1.368 1.00 88.25 143 ASP A O 1
ATOM 1165 N N . PRO A 1 144 ? 23.102 6.760 3.429 1.00 78.75 144 PRO A N 1
ATOM 1166 C CA . PRO A 1 144 ? 23.633 7.937 4.118 1.00 78.75 144 PRO A CA 1
ATOM 1167 C C . PRO A 1 144 ? 25.021 8.413 3.650 1.00 78.75 144 PRO A C 1
ATOM 1169 O O . PRO A 1 144 ? 25.451 9.502 4.029 1.00 78.75 144 PRO A O 1
ATOM 1172 N N . LYS A 1 145 ? 25.757 7.605 2.875 1.00 84.38 145 LYS A N 1
ATOM 1173 C CA . LYS A 1 145 ? 27.088 7.924 2.338 1.00 84.38 145 LYS A CA 1
ATOM 1174 C C . LYS A 1 145 ? 27.066 8.366 0.875 1.00 84.38 145 LYS A C 1
ATOM 1176 O O . LYS A 1 145 ? 28.107 8.792 0.375 1.00 84.38 145 LYS A O 1
ATOM 1181 N N . SER A 1 146 ? 25.933 8.246 0.187 1.00 86.44 146 SER A N 1
ATOM 1182 C CA . SER A 1 146 ? 25.791 8.601 -1.225 1.00 86.44 146 SER A CA 1
ATOM 1183 C C . SER A 1 146 ? 25.200 9.999 -1.394 1.00 86.44 146 SER A C 1
ATOM 1185 O O . SER A 1 146 ? 24.242 10.367 -0.716 1.00 86.44 146 SER A O 1
ATOM 1187 N N . SER A 1 147 ? 25.727 10.773 -2.347 1.00 84.75 147 SER A N 1
ATOM 1188 C CA . SER A 1 147 ? 25.108 12.036 -2.777 1.00 84.75 147 SER A CA 1
ATOM 1189 C C . SER A 1 147 ? 23.805 11.828 -3.552 1.00 84.75 147 SER A C 1
ATOM 1191 O O . SER A 1 147 ? 23.011 12.755 -3.647 1.00 84.75 147 SER A O 1
ATOM 1193 N N . GLU A 1 148 ? 23.584 10.619 -4.072 1.00 84.56 148 GLU A N 1
ATOM 1194 C CA . GLU A 1 148 ? 22.376 10.218 -4.806 1.00 84.56 148 GLU A CA 1
ATOM 1195 C C . GLU A 1 148 ? 21.312 9.601 -3.878 1.00 84.56 148 GLU A C 1
ATOM 1197 O O . GLU A 1 148 ? 20.350 8.992 -4.341 1.00 84.56 148 GLU A O 1
ATOM 1202 N N . SER A 1 149 ? 21.490 9.713 -2.556 1.00 90.62 149 SER A N 1
ATOM 1203 C CA . SER A 1 149 ? 20.552 9.168 -1.577 1.00 90.62 149 SER A CA 1
ATOM 1204 C C . SER A 1 149 ? 19.255 9.961 -1.548 1.00 90.62 149 SER A C 1
ATOM 1206 O O . SER A 1 149 ? 19.252 11.152 -1.230 1.00 90.62 149 SER A O 1
ATOM 1208 N N . ALA A 1 150 ? 18.139 9.279 -1.782 1.00 93.62 150 ALA A N 1
ATOM 1209 C CA . ALA A 1 150 ? 16.814 9.877 -1.738 1.00 93.62 150 ALA A CA 1
ATOM 1210 C C . ALA A 1 150 ? 15.779 8.888 -1.197 1.00 93.62 150 ALA A C 1
ATOM 1212 O O . ALA A 1 150 ? 15.863 7.684 -1.434 1.00 93.62 150 ALA A O 1
ATOM 1213 N N . PHE A 1 151 ? 14.784 9.421 -0.490 1.00 96.12 151 PHE A N 1
ATOM 1214 C CA . PHE A 1 151 ? 13.536 8.703 -0.249 1.00 96.12 151 PHE A CA 1
ATOM 1215 C C . PHE A 1 151 ? 12.598 8.874 -1.449 1.00 96.12 151 PHE A C 1
ATOM 1217 O O . PHE A 1 151 ? 12.713 9.880 -2.159 1.00 96.12 151 PHE A O 1
ATOM 1224 N N . PRO A 1 152 ? 11.659 7.934 -1.663 1.00 97.44 152 PRO A N 1
ATOM 1225 C CA . PRO A 1 152 ? 10.666 8.059 -2.719 1.00 97.44 152 PRO A CA 1
ATOM 1226 C C . PRO A 1 152 ? 9.869 9.361 -2.627 1.00 97.44 152 PRO A C 1
ATOM 1228 O O . PRO A 1 152 ? 9.689 9.929 -1.544 1.00 97.44 152 PRO A O 1
ATOM 1231 N N . TYR A 1 153 ? 9.335 9.820 -3.760 1.00 97.56 153 TYR A N 1
ATOM 1232 C CA . TYR A 1 153 ? 8.496 11.016 -3.793 1.00 97.56 153 TYR A CA 1
ATOM 1233 C C . TYR A 1 153 ? 7.361 10.954 -2.761 1.00 97.56 153 TYR A C 1
ATOM 1235 O O . TYR A 1 153 ? 6.582 10.000 -2.734 1.00 97.56 153 TYR A O 1
ATOM 1243 N N . TYR A 1 154 ? 7.262 12.011 -1.947 1.00 97.38 154 TYR A N 1
ATOM 1244 C CA . TYR A 1 154 ? 6.256 12.196 -0.888 1.00 97.38 154 TYR A CA 1
ATOM 1245 C C . TYR A 1 154 ? 6.318 11.187 0.266 1.00 97.38 154 TYR A C 1
ATOM 1247 O O . TYR A 1 154 ? 5.403 11.147 1.092 1.00 97.38 154 TYR A O 1
ATOM 1255 N N . SER A 1 155 ? 7.379 10.381 0.337 1.00 96.31 155 SER A N 1
ATOM 1256 C CA . SER A 1 155 ? 7.627 9.473 1.453 1.00 96.31 155 SER A CA 1
ATOM 1257 C C . SER A 1 155 ? 7.773 10.241 2.769 1.00 96.31 155 SER A C 1
ATOM 1259 O O . SER A 1 155 ? 8.399 11.303 2.818 1.00 96.31 155 SER A O 1
ATOM 1261 N N . ASN A 1 156 ? 7.241 9.682 3.851 1.00 93.31 156 ASN A N 1
ATOM 1262 C CA . ASN A 1 156 ? 7.475 10.161 5.215 1.00 93.31 156 ASN A CA 1
ATOM 1263 C C . ASN A 1 156 ? 8.803 9.647 5.817 1.00 93.31 156 ASN A C 1
ATOM 1265 O O . ASN A 1 156 ? 9.145 10.007 6.946 1.00 93.31 156 ASN A O 1
ATOM 1269 N N . GLY A 1 157 ? 9.566 8.845 5.064 1.00 92.38 157 GLY A N 1
ATOM 1270 C CA . GLY A 1 157 ? 10.879 8.334 5.459 1.00 92.38 157 GLY A CA 1
ATOM 1271 C C . GLY A 1 157 ? 10.845 7.133 6.404 1.00 92.38 157 GLY A C 1
ATOM 1272 O O . GLY A 1 157 ? 11.880 6.779 6.969 1.00 92.38 157 GLY A O 1
ATOM 1273 N N . TRP A 1 158 ? 9.683 6.514 6.615 1.00 92.50 158 TRP A N 1
ATOM 1274 C CA . TRP A 1 158 ? 9.566 5.290 7.408 1.00 92.50 158 TRP A CA 1
ATOM 1275 C C . TRP A 1 158 ? 9.839 4.049 6.566 1.00 92.50 158 TRP A C 1
ATOM 1277 O O . TRP A 1 158 ? 9.726 4.073 5.341 1.00 92.50 158 TRP A O 1
ATOM 1287 N N . ARG A 1 159 ? 10.213 2.955 7.233 1.00 93.38 159 ARG A N 1
ATOM 1288 C CA . ARG A 1 159 ? 10.311 1.639 6.600 1.00 93.38 159 ARG A CA 1
ATOM 1289 C C . ARG A 1 159 ? 8.908 1.112 6.320 1.00 93.38 159 ARG A C 1
ATOM 1291 O O . ARG A 1 159 ? 8.044 1.194 7.187 1.00 93.38 159 ARG A O 1
ATOM 1298 N N . ASP A 1 160 ? 8.726 0.541 5.137 1.00 94.38 160 ASP A N 1
ATOM 1299 C CA . ASP A 1 160 ? 7.478 -0.099 4.730 1.00 94.38 160 ASP A CA 1
ATOM 1300 C C . ASP A 1 160 ? 7.776 -1.343 3.880 1.00 94.38 160 ASP A C 1
ATOM 1302 O O . ASP A 1 160 ? 8.022 -1.275 2.672 1.00 94.38 160 ASP A O 1
ATOM 1306 N N . ASP A 1 161 ? 7.776 -2.500 4.540 1.00 95.25 161 ASP A N 1
ATOM 1307 C CA . ASP A 1 161 ? 7.993 -3.794 3.889 1.00 95.25 161 ASP A CA 1
ATOM 1308 C C . ASP A 1 161 ? 6.770 -4.223 3.058 1.00 95.25 161 ASP A C 1
ATOM 1310 O O . ASP A 1 161 ? 6.906 -4.950 2.069 1.00 95.25 161 ASP A O 1
ATOM 1314 N N . LEU A 1 162 ? 5.568 -3.765 3.432 1.00 95.62 162 LEU A N 1
ATOM 1315 C CA . LEU A 1 162 ? 4.329 -4.078 2.724 1.00 95.62 162 LEU A CA 1
ATOM 1316 C C . LEU A 1 162 ? 4.306 -3.386 1.359 1.00 95.62 162 LEU A C 1
ATOM 1318 O O . LEU A 1 162 ? 3.929 -4.022 0.376 1.00 95.62 162 LEU A O 1
ATOM 1322 N N . ALA A 1 163 ? 4.757 -2.132 1.272 1.00 96.44 163 ALA A N 1
ATOM 1323 C CA . ALA A 1 163 ? 4.892 -1.415 0.007 1.00 96.44 163 ALA A CA 1
ATOM 1324 C C . ALA A 1 163 ? 5.817 -2.156 -0.975 1.00 96.44 163 ALA A C 1
ATOM 1326 O O . ALA A 1 163 ? 5.460 -2.332 -2.143 1.00 96.44 163 ALA A O 1
ATOM 1327 N N . GLN A 1 164 ? 6.963 -2.654 -0.493 1.00 96.88 164 GLN A N 1
ATOM 1328 C CA . GLN A 1 164 ? 7.875 -3.470 -1.299 1.00 96.88 164 GLN A CA 1
ATOM 1329 C C . GLN A 1 164 ? 7.222 -4.771 -1.762 1.00 96.88 164 GLN A C 1
ATOM 1331 O O . GLN A 1 164 ? 7.291 -5.125 -2.941 1.00 96.88 164 GLN A O 1
ATOM 1336 N N . ARG A 1 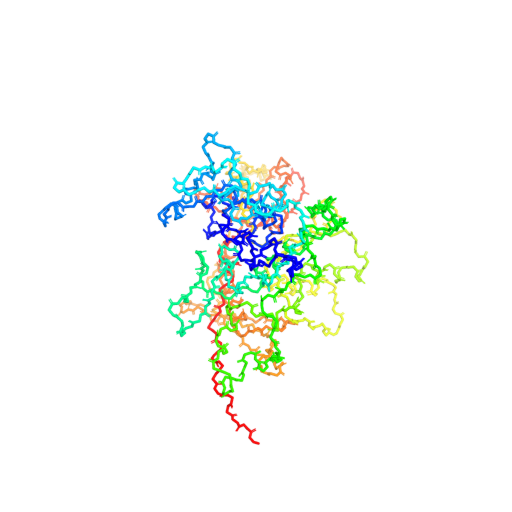165 ? 6.575 -5.491 -0.844 1.00 96.88 165 ARG A N 1
ATOM 1337 C CA . A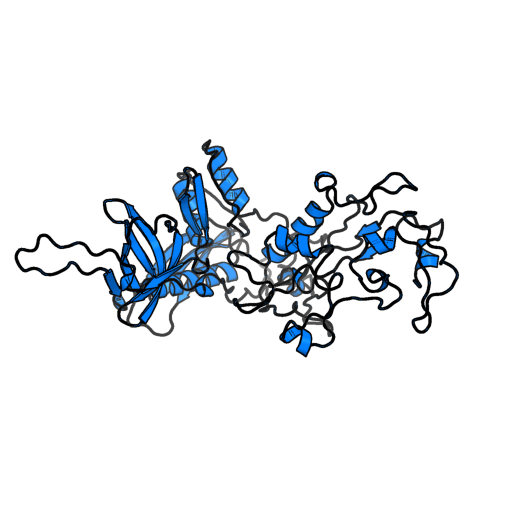RG A 1 165 ? 5.916 -6.751 -1.179 1.00 96.88 165 ARG A CA 1
ATOM 1338 C C . ARG A 1 165 ? 4.800 -6.548 -2.202 1.00 96.88 165 ARG A C 1
ATOM 1340 O O . ARG A 1 165 ? 4.756 -7.273 -3.190 1.00 96.88 165 ARG A O 1
ATOM 1347 N N . ALA A 1 166 ? 3.946 -5.547 -2.001 1.00 97.69 166 ALA A N 1
ATOM 1348 C CA . ALA A 1 166 ? 2.843 -5.227 -2.901 1.00 97.69 166 ALA A CA 1
ATOM 1349 C C . ALA A 1 166 ? 3.335 -4.859 -4.309 1.00 97.69 166 ALA A C 1
ATOM 1351 O O . ALA A 1 166 ? 2.773 -5.335 -5.294 1.00 97.69 166 ALA A O 1
ATOM 1352 N N . PHE A 1 167 ? 4.422 -4.083 -4.417 1.00 98.25 167 PHE A N 1
ATOM 1353 C CA . PHE A 1 167 ? 5.071 -3.779 -5.697 1.00 98.25 167 PHE A CA 1
ATOM 1354 C C . PHE A 1 167 ? 5.490 -5.050 -6.446 1.00 98.25 167 PHE A C 1
ATOM 1356 O O . PHE A 1 167 ? 5.181 -5.212 -7.628 1.00 98.25 167 PHE A O 1
ATOM 1363 N N . LEU A 1 168 ? 6.187 -5.957 -5.754 1.00 97.56 168 LEU A N 1
ATOM 1364 C CA . LEU A 1 168 ? 6.683 -7.196 -6.351 1.00 97.56 168 LEU A CA 1
ATOM 1365 C C . LEU A 1 168 ? 5.534 -8.121 -6.747 1.00 97.56 168 LEU A C 1
ATOM 1367 O O . LEU A 1 168 ? 5.523 -8.634 -7.862 1.00 97.56 168 LEU A O 1
ATOM 1371 N N . GLU A 1 169 ? 4.538 -8.295 -5.878 1.00 97.31 169 GLU A N 1
ATOM 1372 C CA . GLU A 1 169 ? 3.359 -9.097 -6.198 1.00 97.31 169 GLU A CA 1
ATOM 1373 C C . GLU A 1 169 ? 2.594 -8.545 -7.394 1.00 97.31 169 GLU A C 1
ATOM 1375 O O . GLU A 1 169 ? 2.186 -9.329 -8.250 1.00 97.31 169 GLU A O 1
ATOM 1380 N N . ALA A 1 170 ? 2.419 -7.223 -7.487 1.00 98.44 170 ALA A N 1
ATOM 1381 C CA . ALA A 1 170 ? 1.747 -6.593 -8.617 1.00 98.44 170 ALA A CA 1
ATOM 1382 C C . ALA A 1 170 ? 2.465 -6.911 -9.935 1.00 98.44 170 ALA A C 1
ATOM 1384 O O . ALA A 1 170 ? 1.820 -7.382 -10.867 1.00 98.44 170 ALA A O 1
ATOM 1385 N N . GLN A 1 171 ? 3.789 -6.736 -9.994 1.00 98.12 171 GLN A N 1
ATOM 1386 C CA . GLN A 1 171 ? 4.585 -7.029 -11.192 1.00 98.12 171 GLN A CA 1
ATOM 1387 C C . GLN A 1 171 ? 4.567 -8.516 -11.554 1.00 98.12 171 GLN A C 1
ATOM 1389 O O . GLN A 1 171 ? 4.281 -8.867 -12.696 1.00 98.12 171 GLN A O 1
ATOM 1394 N N . LEU A 1 172 ? 4.839 -9.398 -10.590 1.00 97.69 172 LEU A N 1
ATOM 1395 C CA . LEU A 1 172 ? 4.918 -10.837 -10.843 1.00 97.69 172 LEU A CA 1
ATOM 1396 C C . LEU A 1 172 ? 3.572 -11.404 -11.307 1.00 97.69 172 LEU A C 1
ATOM 1398 O O . LEU A 1 172 ? 3.528 -12.151 -12.278 1.00 97.69 172 LEU A O 1
ATOM 1402 N N . SER A 1 173 ? 2.471 -11.012 -10.660 1.00 97.94 173 SER A N 1
ATOM 1403 C CA . SER A 1 173 ? 1.133 -11.489 -11.036 1.00 97.94 173 SER A CA 1
ATOM 1404 C C . SER A 1 173 ? 0.604 -10.865 -12.328 1.00 97.94 173 SER A C 1
ATOM 1406 O O . SER A 1 173 ? -0.153 -11.517 -13.036 1.00 97.94 173 SER A O 1
ATOM 1408 N N . TYR A 1 174 ? 1.011 -9.641 -12.674 1.00 98.38 174 TYR A N 1
ATOM 1409 C CA . TYR A 1 174 ? 0.618 -9.013 -13.937 1.00 98.38 174 TYR A CA 1
ATOM 1410 C C . TYR A 1 174 ? 1.239 -9.716 -15.145 1.00 98.38 174 TYR A C 1
ATOM 1412 O O . TYR A 1 174 ? 0.581 -9.917 -16.163 1.00 98.38 174 TYR A O 1
ATOM 1420 N N . TRP A 1 175 ? 2.511 -10.103 -15.041 1.00 97.50 175 TRP A N 1
ATOM 1421 C CA . TRP A 1 175 ? 3.227 -10.760 -16.135 1.00 97.50 175 TRP A CA 1
ATOM 1422 C C . TRP A 1 175 ? 3.061 -12.280 -16.171 1.00 97.50 175 TRP A C 1
ATOM 1424 O O . TRP A 1 175 ? 3.488 -12.903 -17.148 1.00 97.50 175 TRP A O 1
ATOM 1434 N N . ASP A 1 176 ? 2.435 -12.868 -15.148 1.00 96.62 176 ASP A N 1
ATOM 1435 C CA . ASP A 1 176 ? 2.112 -14.289 -15.109 1.00 96.62 176 ASP A CA 1
ATOM 1436 C C . ASP A 1 176 ? 1.283 -14.707 -16.334 1.00 96.62 176 ASP A C 1
ATOM 1438 O O . ASP A 1 176 ? 0.411 -13.980 -16.822 1.00 96.62 176 ASP A O 1
ATOM 1442 N N . ALA A 1 177 ? 1.547 -15.913 -16.840 1.00 94.38 177 ALA A N 1
ATOM 1443 C CA . ALA A 1 177 ? 0.884 -16.424 -18.034 1.00 94.38 177 ALA A CA 1
ATOM 1444 C C . ALA A 1 177 ? -0.647 -16.472 -17.884 1.00 94.38 177 ALA A C 1
ATOM 1446 O O . ALA A 1 177 ? -1.366 -16.251 -18.860 1.00 94.38 177 ALA A O 1
ATOM 1447 N N . SER A 1 178 ? -1.154 -16.730 -16.673 1.00 95.69 178 SER A N 1
ATOM 1448 C CA . SER A 1 178 ? -2.592 -16.785 -16.393 1.00 95.69 178 SER A CA 1
ATOM 1449 C C . SER A 1 178 ? -3.284 -15.423 -16.485 1.00 95.69 178 SER A C 1
ATOM 1451 O O . SER A 1 178 ? -4.475 -15.380 -16.792 1.00 95.69 178 SER A O 1
ATOM 1453 N N . ALA A 1 179 ? -2.552 -14.319 -16.299 1.00 96.62 179 ALA A N 1
ATOM 1454 C CA . ALA A 1 179 ? -3.096 -12.968 -16.413 1.00 96.62 179 ALA A CA 1
ATOM 1455 C C . ALA A 1 179 ? -3.290 -12.528 -17.876 1.00 96.62 179 ALA A C 1
ATOM 1457 O O . ALA A 1 179 ? -4.064 -11.618 -18.163 1.00 96.62 179 ALA A O 1
ATOM 1458 N N . GLY A 1 180 ? -2.612 -13.179 -18.830 1.00 96.25 180 GLY A N 1
ATOM 1459 C CA . GLY A 1 180 ? -2.804 -12.938 -20.265 1.00 96.25 180 GLY A CA 1
ATOM 1460 C C . GLY A 1 180 ? -2.247 -11.606 -20.779 1.00 96.25 180 GLY A C 1
ATOM 1461 O O . GLY A 1 180 ? -2.486 -11.248 -21.934 1.00 96.25 180 GLY A O 1
ATOM 1462 N N . HIS A 1 181 ? -1.483 -10.873 -19.963 1.00 96.81 181 HIS A N 1
ATOM 1463 C CA . HIS A 1 181 ? -0.867 -9.617 -20.383 1.00 96.81 181 HIS A CA 1
ATOM 1464 C C . HIS A 1 181 ? 0.400 -9.833 -21.214 1.00 96.81 181 HIS A C 1
ATOM 1466 O O . HIS A 1 181 ? 0.708 -8.996 -22.050 1.00 96.81 181 HIS A O 1
ATOM 1472 N N . ASN A 1 182 ? 1.134 -10.933 -21.067 1.00 97.44 182 ASN A N 1
ATOM 1473 C CA . ASN A 1 182 ? 2.416 -11.126 -21.752 1.00 97.44 182 ASN A CA 1
ATOM 1474 C C . ASN A 1 182 ? 2.231 -11.681 -23.190 1.00 97.44 182 ASN A C 1
ATOM 1476 O O . ASN A 1 182 ? 1.825 -12.836 -23.345 1.00 97.44 182 ASN A O 1
ATOM 1480 N N . PRO A 1 183 ? 2.473 -10.894 -24.260 1.00 97.56 183 PRO A N 1
ATOM 1481 C CA . PRO A 1 183 ? 2.205 -11.333 -25.628 1.00 97.56 183 PRO A CA 1
ATOM 1482 C C . PRO A 1 183 ? 3.248 -12.347 -26.110 1.00 97.56 183 PRO A C 1
ATOM 1484 O O . PRO A 1 183 ? 4.398 -12.322 -25.683 1.00 97.56 183 PRO A O 1
ATOM 1487 N N . VAL A 1 184 ? 2.863 -13.210 -27.053 1.00 98.12 184 VAL A N 1
ATOM 1488 C CA . VAL A 1 184 ? 3.755 -14.216 -27.652 1.00 98.12 184 VAL A CA 1
ATOM 1489 C C . VAL A 1 184 ? 4.370 -13.687 -28.947 1.00 98.12 184 VAL A C 1
ATOM 1491 O O . VAL A 1 184 ? 3.668 -13.153 -29.806 1.00 98.12 184 VAL A O 1
ATOM 1494 N N . SER A 1 185 ? 5.681 -13.863 -29.099 1.00 98.38 185 SER A N 1
ATOM 1495 C CA . SER A 1 185 ? 6.429 -13.512 -30.304 1.00 98.38 185 SER A CA 1
ATOM 1496 C C . SER A 1 185 ? 6.009 -14.357 -31.494 1.00 98.38 185 SER A C 1
ATOM 1498 O O . SER A 1 185 ? 6.028 -15.586 -31.451 1.00 98.38 185 SER A O 1
ATOM 1500 N N . SER A 1 186 ? 5.739 -13.686 -32.606 1.00 98.00 186 SER A N 1
ATOM 1501 C CA . SER A 1 186 ? 5.569 -14.316 -33.916 1.00 98.00 186 SER A CA 1
ATOM 1502 C C . SER A 1 186 ? 6.882 -14.819 -34.535 1.00 98.00 186 SER A C 1
ATOM 1504 O O . SER A 1 186 ? 6.834 -15.574 -35.503 1.00 98.00 186 SER A O 1
ATOM 1506 N N . VAL A 1 187 ? 8.043 -14.431 -33.987 1.00 97.50 187 VAL A N 1
ATOM 1507 C CA . VAL A 1 187 ? 9.374 -14.798 -34.500 1.00 97.50 187 VAL A CA 1
ATOM 1508 C C . VAL A 1 187 ? 9.896 -16.076 -33.842 1.00 97.50 187 VAL A C 1
ATOM 1510 O O . VAL A 1 187 ? 10.296 -16.999 -34.546 1.00 97.50 187 VAL A O 1
ATOM 1513 N N . TYR A 1 188 ? 9.874 -16.152 -32.506 1.00 96.94 188 TYR A N 1
ATOM 1514 C CA . TYR A 1 188 ? 10.422 -17.292 -31.751 1.00 96.94 188 TYR A CA 1
ATOM 1515 C C . TYR A 1 188 ? 9.371 -18.110 -30.983 1.00 96.94 188 TYR A C 1
ATOM 1517 O O . TYR A 1 188 ? 9.707 -19.133 -30.393 1.00 96.94 188 TYR A O 1
ATOM 1525 N N . GLY A 1 189 ? 8.098 -17.698 -30.985 1.00 97.81 189 GLY A N 1
ATOM 1526 C CA . GLY A 1 189 ? 6.994 -18.471 -30.401 1.00 97.81 189 GLY A CA 1
ATOM 1527 C C . GLY A 1 189 ? 6.918 -18.489 -28.868 1.00 97.81 189 GLY A C 1
ATOM 1528 O O . GLY A 1 189 ? 6.129 -19.258 -28.327 1.00 97.81 189 GLY A O 1
ATOM 1529 N N . GLY A 1 190 ? 7.711 -17.672 -28.165 1.00 97.19 190 GLY A N 1
ATOM 1530 C CA . GLY A 1 190 ? 7.692 -17.530 -26.700 1.00 97.19 190 GLY A CA 1
ATOM 1531 C C . GLY A 1 190 ? 7.181 -16.158 -26.233 1.00 97.19 190 GLY A C 1
ATOM 1532 O O . GLY A 1 190 ? 6.937 -15.291 -27.074 1.00 97.19 190 GLY A O 1
ATOM 1533 N N . PRO A 1 191 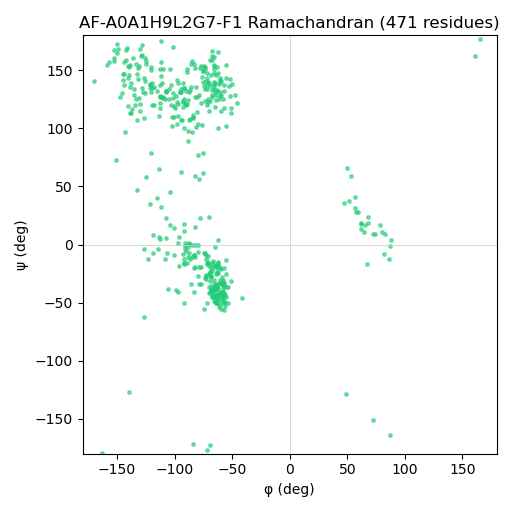? 7.013 -15.936 -24.917 1.00 98.12 191 PRO A N 1
ATOM 1534 C CA . PRO A 1 191 ? 6.521 -14.667 -24.380 1.00 98.12 191 PRO A CA 1
ATOM 1535 C C . PRO A 1 191 ? 7.507 -13.515 -24.622 1.00 98.12 191 PRO A C 1
ATOM 1537 O O . PRO A 1 191 ? 8.710 -13.743 -24.757 1.00 98.12 191 PRO A O 1
ATOM 1540 N N . MET A 1 192 ? 7.002 -12.281 -24.665 1.00 98.56 192 MET A N 1
ATOM 1541 C CA . MET A 1 192 ? 7.809 -11.060 -24.756 1.00 98.56 192 MET A CA 1
ATOM 1542 C C . MET A 1 192 ? 8.727 -10.921 -23.550 1.00 98.56 192 MET A C 1
ATOM 1544 O O . MET A 1 192 ? 9.925 -10.750 -23.730 1.00 98.56 192 MET A O 1
ATOM 1548 N N . LEU A 1 193 ? 8.173 -10.977 -22.339 1.00 98.50 193 LEU A N 1
ATOM 1549 C CA . LEU A 1 193 ? 8.948 -11.012 -21.102 1.00 98.50 193 LEU A CA 1
ATOM 1550 C C . LEU A 1 193 ? 9.168 -12.472 -20.710 1.00 98.50 193 LEU A C 1
ATOM 1552 O O . LEU A 1 193 ? 8.203 -13.213 -20.526 1.00 98.50 193 LEU A O 1
ATOM 1556 N N . ASP A 1 194 ? 10.420 -12.884 -20.571 1.00 97.94 194 ASP A N 1
ATOM 1557 C CA . ASP A 1 194 ? 10.751 -14.193 -20.015 1.00 97.94 194 ASP A CA 1
ATOM 1558 C C . ASP A 1 194 ? 10.572 -14.140 -18.489 1.00 97.94 194 ASP A C 1
ATOM 1560 O O . ASP A 1 194 ? 11.382 -13.554 -17.770 1.00 97.94 194 ASP A O 1
ATOM 1564 N N . THR A 1 195 ? 9.469 -14.704 -17.989 1.00 96.56 195 THR A N 1
ATOM 1565 C CA . THR A 1 195 ? 9.096 -14.632 -16.567 1.00 96.56 195 THR A CA 1
ATOM 1566 C C . THR A 1 195 ? 10.041 -15.418 -15.660 1.00 96.56 195 THR A C 1
ATOM 1568 O O . THR A 1 195 ? 10.160 -15.081 -14.484 1.00 96.56 195 THR A O 1
ATOM 1571 N N . ASP A 1 196 ? 10.781 -16.392 -16.202 1.00 96.19 196 ASP A N 1
ATOM 1572 C CA . ASP A 1 196 ? 11.840 -17.104 -15.470 1.00 96.19 196 ASP A CA 1
ATOM 1573 C C . ASP A 1 196 ? 13.100 -16.229 -15.297 1.00 96.19 196 ASP A C 1
ATOM 1575 O O . ASP A 1 196 ? 14.050 -16.599 -14.599 1.00 96.19 196 ASP A O 1
ATOM 1579 N N . ARG A 1 197 ? 13.127 -15.057 -15.945 1.00 96.94 197 ARG A N 1
ATOM 1580 C CA . ARG A 1 197 ? 14.243 -14.103 -15.995 1.00 96.94 197 ARG A CA 1
ATOM 1581 C C . ARG A 1 197 ? 13.851 -12.730 -15.463 1.00 96.94 197 ARG A C 1
ATOM 1583 O O . ARG A 1 197 ? 14.345 -11.701 -15.924 1.00 96.94 197 ARG A O 1
ATOM 1590 N N . ILE A 1 198 ? 12.978 -12.733 -14.459 1.00 97.38 198 ILE A N 1
ATOM 1591 C CA . ILE A 1 198 ? 12.716 -11.582 -13.600 1.00 97.38 198 ILE A CA 1
ATOM 1592 C C . ILE A 1 198 ? 13.647 -11.674 -12.386 1.00 97.38 198 ILE A C 1
ATOM 1594 O O . ILE A 1 198 ? 13.411 -12.427 -11.442 1.00 97.38 198 ILE A O 1
ATOM 1598 N N . CYS A 1 199 ? 14.733 -10.911 -12.421 1.00 96.19 199 CYS A N 1
ATOM 1599 C CA . CYS A 1 199 ? 15.737 -10.864 -11.368 1.00 96.19 199 CYS A CA 1
ATOM 1600 C C . CYS A 1 199 ? 15.342 -9.826 -10.313 1.00 96.19 199 CYS A C 1
ATOM 1602 O O . CYS A 1 199 ? 15.437 -8.622 -10.542 1.00 96.19 199 CYS A O 1
ATOM 1604 N N . ILE A 1 200 ? 14.903 -10.284 -9.140 1.00 95.19 200 ILE A N 1
ATOM 1605 C CA . ILE A 1 200 ? 14.480 -9.376 -8.070 1.00 95.19 200 ILE A CA 1
ATOM 1606 C C . ILE A 1 200 ? 15.703 -8.771 -7.374 1.00 95.19 200 ILE A C 1
ATOM 1608 O O . ILE A 1 200 ? 16.534 -9.483 -6.801 1.00 95.19 200 ILE A O 1
ATOM 1612 N N . TRP A 1 201 ? 15.779 -7.443 -7.388 1.00 92.69 201 TRP A N 1
ATOM 1613 C CA . TRP A 1 201 ? 16.750 -6.682 -6.622 1.00 92.69 201 TRP A CA 1
ATOM 1614 C C . TRP A 1 201 ? 16.170 -6.397 -5.219 1.00 92.69 201 TRP A C 1
ATOM 1616 O O . TRP A 1 201 ? 15.072 -5.858 -5.119 1.00 92.69 201 TRP A O 1
ATOM 1626 N N . THR A 1 202 ? 16.819 -6.743 -4.102 1.00 87.94 202 THR A N 1
ATOM 1627 C CA . THR A 1 202 ? 18.125 -7.415 -3.998 1.00 87.94 202 THR A CA 1
ATOM 1628 C C . THR A 1 202 ? 18.081 -8.616 -3.058 1.00 87.94 202 THR A C 1
ATOM 1630 O O . THR A 1 202 ? 17.835 -8.500 -1.854 1.00 87.94 202 THR A O 1
ATOM 1633 N N . TRP A 1 203 ? 18.287 -9.807 -3.627 1.00 82.19 203 TRP A N 1
ATOM 1634 C CA . TRP A 1 203 ? 18.570 -11.011 -2.854 1.00 82.19 203 TRP A CA 1
ATOM 1635 C C . TRP A 1 203 ? 20.065 -11.071 -2.536 1.00 82.19 203 TRP A C 1
ATOM 1637 O O . TRP A 1 203 ? 20.899 -11.277 -3.419 1.00 82.19 203 TRP A O 1
ATOM 1647 N N . ASP A 1 204 ? 20.403 -10.902 -1.261 1.00 84.75 204 ASP A N 1
ATOM 1648 C CA . ASP A 1 204 ? 21.782 -10.856 -0.786 1.00 84.75 204 ASP A CA 1
ATOM 1649 C C . ASP A 1 204 ? 22.215 -12.219 -0.225 1.00 84.75 204 ASP A C 1
ATOM 1651 O O . ASP A 1 204 ? 21.446 -12.912 0.442 1.00 84.75 204 ASP A O 1
ATOM 1655 N N . ALA A 1 205 ? 23.463 -12.625 -0.463 1.00 89.12 205 ALA A N 1
ATOM 1656 C CA . ALA A 1 205 ? 23.995 -13.876 0.079 1.00 89.12 205 ALA A CA 1
ATOM 1657 C C . ALA A 1 205 ? 24.250 -13.815 1.599 1.00 89.12 205 ALA A C 1
ATOM 1659 O O . ALA A 1 205 ? 24.423 -14.855 2.240 1.00 89.12 205 ALA A O 1
ATOM 1660 N N . ARG A 1 206 ? 24.297 -12.615 2.192 1.00 91.31 206 ARG A N 1
ATOM 1661 C CA . ARG A 1 206 ? 24.460 -12.428 3.635 1.00 91.31 206 ARG A CA 1
ATOM 1662 C C . ARG A 1 206 ? 23.191 -12.887 4.369 1.00 91.31 206 ARG A C 1
ATOM 1664 O O . ARG A 1 206 ? 22.103 -12.382 4.091 1.00 91.31 206 ARG A O 1
ATOM 1671 N N . PRO A 1 207 ? 23.288 -13.824 5.326 1.00 89.19 207 PRO A N 1
ATOM 1672 C CA . PRO A 1 207 ? 22.108 -14.371 5.981 1.00 89.19 207 PRO A CA 1
ATOM 1673 C C . PRO A 1 207 ? 21.459 -13.344 6.912 1.00 89.19 207 PRO A C 1
ATOM 1675 O O . PRO A 1 207 ? 22.141 -12.656 7.672 1.00 89.19 207 PRO A O 1
ATOM 1678 N N . PHE A 1 208 ? 20.130 -13.303 6.910 1.00 88.06 208 PHE A N 1
ATOM 1679 C CA . PHE A 1 208 ? 19.364 -12.658 7.973 1.00 88.06 208 PHE A CA 1
ATOM 1680 C C . PHE A 1 208 ? 19.370 -13.561 9.229 1.00 88.06 208 PHE A C 1
ATOM 1682 O O . PHE A 1 208 ? 19.270 -14.780 9.074 1.00 88.06 208 PHE A O 1
ATOM 1689 N N . PRO A 1 209 ? 19.498 -13.031 10.464 1.00 86.94 209 PRO A N 1
ATOM 1690 C CA . PRO A 1 209 ? 19.539 -11.611 10.830 1.00 86.94 209 PRO A CA 1
ATOM 1691 C C . PRO A 1 209 ? 20.946 -10.996 10.866 1.00 86.94 209 PRO A C 1
ATOM 1693 O O . PRO A 1 209 ? 21.070 -9.806 11.164 1.00 86.94 209 PRO A O 1
ATOM 1696 N N . PHE A 1 210 ? 22.003 -11.776 10.591 1.00 87.81 210 PHE A N 1
ATOM 1697 C CA . PHE A 1 210 ? 23.385 -11.288 10.651 1.00 87.81 210 PHE A CA 1
ATOM 1698 C C . PHE A 1 210 ? 23.558 -10.037 9.794 1.00 87.81 210 PHE A C 1
ATOM 1700 O O . PHE A 1 210 ? 24.031 -9.033 10.309 1.00 87.81 210 PHE A O 1
ATOM 1707 N N . TYR A 1 211 ? 23.124 -10.032 8.535 1.00 88.38 211 TYR A N 1
ATOM 1708 C CA . TYR A 1 211 ? 22.856 -8.771 7.846 1.00 88.38 211 TYR A CA 1
ATOM 1709 C C . TYR A 1 211 ? 21.386 -8.399 8.091 1.00 88.38 211 TYR A C 1
ATOM 1711 O O . TYR A 1 211 ? 20.513 -9.206 7.759 1.00 88.38 211 TYR A O 1
ATOM 1719 N N . PRO A 1 212 ? 21.092 -7.235 8.702 1.00 88.69 212 PRO A N 1
ATOM 1720 C CA . PRO A 1 212 ? 21.991 -6.095 8.954 1.00 88.69 212 PRO A CA 1
ATOM 1721 C C . PRO A 1 212 ? 22.637 -6.019 10.356 1.00 88.69 212 PRO A C 1
ATOM 1723 O O . PRO A 1 212 ? 23.349 -5.060 10.641 1.00 88.69 212 PRO A O 1
ATOM 1726 N N . SER A 1 213 ? 22.399 -6.969 11.261 1.00 86.50 213 SER A N 1
ATOM 1727 C CA . SER A 1 213 ? 22.752 -6.820 12.686 1.00 86.50 213 SER A CA 1
ATOM 1728 C C . SER A 1 213 ? 24.260 -6.782 13.006 1.00 86.50 213 SER A C 1
ATOM 1730 O O . SER A 1 213 ? 24.654 -6.249 14.038 1.00 86.50 213 SER A O 1
ATOM 1732 N N . SER A 1 214 ? 25.135 -7.325 12.156 1.00 87.38 214 SER A N 1
ATOM 1733 C CA . SER A 1 214 ? 26.587 -7.397 12.380 1.00 87.38 214 SER A CA 1
ATOM 1734 C C . SER A 1 214 ? 27.327 -6.213 11.738 1.00 87.38 214 SER A C 1
ATOM 1736 O O . SER A 1 214 ? 28.161 -6.379 10.840 1.00 87.38 214 SER A O 1
ATOM 1738 N N . SER A 1 215 ? 27.020 -5.003 12.213 1.00 84.25 215 SER A N 1
ATOM 1739 C CA . SER A 1 215 ? 27.579 -3.723 11.735 1.00 84.25 215 SER A CA 1
ATOM 1740 C C . SER A 1 215 ? 29.102 -3.589 11.911 1.00 84.25 215 SER A C 1
ATOM 1742 O O . SER A 1 215 ? 29.745 -2.802 11.214 1.00 84.25 215 SER A O 1
ATOM 1744 N N . ASP A 1 216 ? 29.706 -4.412 12.772 1.00 85.06 216 ASP A N 1
ATOM 1745 C CA . ASP A 1 216 ? 31.163 -4.507 12.926 1.00 85.06 216 ASP A CA 1
ATOM 1746 C C . ASP A 1 216 ? 31.859 -5.124 11.699 1.00 85.06 216 ASP A C 1
ATOM 1748 O O . ASP A 1 216 ? 33.021 -4.815 11.420 1.00 85.06 216 ASP A O 1
ATOM 1752 N N . PHE A 1 217 ? 31.154 -5.975 10.943 1.00 86.50 217 PHE A N 1
ATOM 1753 C CA . PHE A 1 217 ? 31.682 -6.641 9.748 1.00 86.50 217 PHE A CA 1
ATOM 1754 C C . PHE A 1 217 ? 31.252 -5.945 8.455 1.00 86.50 217 PHE A C 1
ATOM 1756 O O . PHE A 1 217 ? 32.054 -5.815 7.527 1.00 86.50 217 PHE A O 1
ATOM 1763 N N . TRP A 1 218 ? 30.003 -5.478 8.388 1.00 87.50 218 TRP A N 1
ATOM 1764 C CA . TRP A 1 218 ? 29.437 -4.843 7.199 1.00 87.50 218 TRP A CA 1
ATOM 1765 C C . TRP A 1 218 ? 29.178 -3.359 7.436 1.00 87.50 218 TRP A C 1
ATOM 1767 O O . TRP A 1 218 ? 28.519 -2.959 8.388 1.00 87.50 218 TRP A O 1
ATOM 1777 N N . ARG A 1 219 ? 29.700 -2.514 6.544 1.00 86.12 219 ARG A N 1
ATOM 1778 C CA . ARG A 1 219 ? 29.626 -1.050 6.682 1.00 86.12 219 ARG A CA 1
ATOM 1779 C C . ARG A 1 219 ? 28.308 -0.466 6.172 1.00 86.12 219 ARG A C 1
ATOM 1781 O O . ARG A 1 219 ? 28.015 0.686 6.479 1.00 86.12 219 ARG A O 1
ATOM 1788 N N . ASP A 1 220 ? 27.589 -1.198 5.335 1.00 88.31 220 ASP A N 1
ATOM 1789 C CA . ASP A 1 220 ? 26.371 -0.821 4.607 1.00 88.31 220 ASP A CA 1
ATOM 1790 C C . ASP A 1 220 ? 25.094 -1.362 5.271 1.00 88.31 220 ASP A C 1
ATOM 1792 O O . ASP A 1 220 ? 24.029 -1.364 4.663 1.00 88.31 220 ASP A O 1
ATOM 1796 N N . THR A 1 221 ? 25.173 -1.825 6.521 1.00 89.12 221 THR A N 1
ATOM 1797 C CA . THR A 1 221 ? 24.004 -2.315 7.264 1.00 89.12 221 THR A CA 1
ATOM 1798 C C . THR A 1 221 ? 22.874 -1.294 7.421 1.00 89.12 221 THR A C 1
ATOM 1800 O O . THR A 1 221 ? 21.725 -1.729 7.359 1.00 89.12 221 THR A O 1
ATOM 1803 N N . PRO A 1 222 ? 23.114 0.036 7.529 1.00 88.19 222 PRO A N 1
ATOM 1804 C CA . PRO A 1 222 ? 22.015 1.001 7.587 1.00 88.19 222 PRO A CA 1
ATOM 1805 C C . PRO A 1 222 ? 21.151 1.034 6.319 1.00 88.19 222 PRO A C 1
ATOM 1807 O O . PRO A 1 222 ? 20.002 1.464 6.384 1.00 88.19 222 PRO A O 1
ATOM 1810 N N . ASN A 1 223 ? 21.681 0.574 5.180 1.00 90.38 223 ASN A N 1
ATOM 1811 C CA . ASN A 1 223 ? 20.965 0.601 3.907 1.00 90.38 223 ASN A CA 1
ATOM 1812 C C . ASN A 1 223 ? 19.837 -0.447 3.876 1.00 90.38 223 ASN A C 1
ATOM 1814 O O . ASN A 1 223 ? 18.834 -0.237 3.197 1.00 90.38 223 ASN A O 1
ATOM 1818 N N . TRP A 1 224 ? 19.952 -1.539 4.649 1.00 91.69 224 TRP A N 1
ATOM 1819 C CA . TRP A 1 224 ? 18.930 -2.592 4.710 1.00 91.69 224 TRP A CA 1
ATOM 1820 C C . TRP A 1 224 ? 17.559 -2.035 5.096 1.00 91.69 224 TRP A C 1
ATOM 1822 O O . TRP A 1 224 ? 16.566 -2.371 4.456 1.00 91.69 224 TRP A O 1
ATOM 1832 N N . THR A 1 225 ? 17.505 -1.133 6.083 1.00 91.00 225 THR A N 1
ATOM 1833 C CA . THR A 1 225 ? 16.257 -0.626 6.675 1.00 91.00 225 THR A CA 1
ATOM 1834 C C . THR A 1 225 ? 15.294 -0.039 5.648 1.00 91.00 225 THR A C 1
ATOM 1836 O O . THR A 1 225 ? 14.095 -0.245 5.782 1.00 91.00 225 THR A O 1
ATOM 1839 N N . TYR A 1 226 ? 15.802 0.636 4.615 1.00 93.25 226 TYR A N 1
ATOM 1840 C CA . TYR A 1 226 ? 14.973 1.337 3.625 1.00 93.25 226 TYR A CA 1
ATOM 1841 C C . TYR A 1 226 ? 15.217 0.879 2.186 1.00 93.25 226 TYR A C 1
ATOM 1843 O O . TYR A 1 226 ? 14.465 1.252 1.295 1.00 93.25 226 TYR A O 1
ATOM 1851 N N . GLY A 1 227 ? 16.276 0.113 1.925 1.00 93.25 227 GLY A N 1
ATOM 1852 C CA . GLY A 1 227 ? 16.608 -0.328 0.576 1.00 93.25 227 GLY A CA 1
ATOM 1853 C C . GLY A 1 227 ? 15.850 -1.575 0.133 1.00 93.25 227 GLY A C 1
ATOM 1854 O O . GLY A 1 227 ? 14.956 -2.077 0.815 1.00 93.25 227 GLY A O 1
ATOM 1855 N N . HIS A 1 228 ? 16.255 -2.096 -1.021 1.00 94.69 228 HIS A N 1
ATOM 1856 C CA . HIS A 1 228 ? 15.551 -3.154 -1.749 1.00 94.69 228 HIS A CA 1
ATOM 1857 C C . HIS A 1 228 ? 15.781 -4.572 -1.214 1.00 94.69 228 HIS A C 1
ATOM 1859 O O . HIS A 1 228 ? 15.243 -5.529 -1.765 1.00 94.69 228 HIS A O 1
ATOM 1865 N N . TRP A 1 229 ? 16.585 -4.742 -0.163 1.00 93.56 229 TRP A N 1
ATOM 1866 C CA . TRP A 1 229 ? 16.942 -6.061 0.363 1.00 93.56 229 TRP A CA 1
ATOM 1867 C C . TRP A 1 229 ? 15.719 -6.884 0.759 1.00 93.56 229 TRP A C 1
ATOM 1869 O O . TRP A 1 229 ? 14.859 -6.408 1.496 1.00 93.56 229 TRP A O 1
ATOM 1879 N N . LEU A 1 230 ? 15.684 -8.141 0.317 1.00 93.06 230 LEU A N 1
ATOM 1880 C CA . LEU A 1 230 ? 14.623 -9.095 0.660 1.00 93.06 230 LEU A CA 1
ATOM 1881 C C . LEU A 1 230 ? 14.931 -9.938 1.901 1.00 93.06 230 LEU A C 1
ATOM 1883 O O . LEU A 1 230 ? 14.039 -10.578 2.465 1.00 93.06 230 LEU A O 1
ATOM 1887 N N . ASN A 1 231 ? 16.195 -9.973 2.315 1.00 91.62 231 ASN A N 1
ATOM 1888 C CA . ASN A 1 231 ? 16.684 -10.761 3.439 1.00 91.62 231 ASN A CA 1
ATOM 1889 C C . ASN A 1 231 ? 15.913 -10.391 4.715 1.00 91.62 231 ASN A C 1
ATOM 1891 O O . ASN A 1 231 ? 15.964 -9.247 5.156 1.00 91.62 231 ASN A O 1
ATOM 1895 N N . GLY A 1 232 ? 15.191 -11.357 5.292 1.00 90.25 232 GLY A N 1
ATOM 1896 C CA . GLY A 1 232 ? 14.327 -11.150 6.463 1.00 90.25 232 GLY A CA 1
ATOM 1897 C C . GLY A 1 232 ? 12.904 -10.666 6.157 1.00 90.25 232 GLY A C 1
ATOM 1898 O O . GLY A 1 232 ? 12.056 -10.749 7.036 1.00 90.25 232 GLY A O 1
ATOM 1899 N N . ARG A 1 233 ? 12.614 -10.234 4.921 1.00 92.12 233 ARG A N 1
ATOM 1900 C CA . ARG A 1 233 ? 11.302 -9.702 4.500 1.00 92.12 233 ARG A CA 1
ATOM 1901 C C . ARG A 1 233 ? 10.495 -10.662 3.634 1.00 92.12 233 ARG A C 1
ATOM 1903 O O . ARG A 1 233 ? 9.284 -10.767 3.783 1.00 92.12 233 ARG A O 1
ATOM 1910 N N . ALA A 1 234 ? 11.162 -11.398 2.744 1.00 90.12 234 ALA A N 1
ATOM 1911 C CA . ALA A 1 234 ? 10.483 -12.279 1.789 1.00 90.12 234 ALA A CA 1
ATOM 1912 C C . ALA A 1 234 ? 9.674 -13.410 2.452 1.00 90.12 234 ALA A C 1
ATOM 1914 O O . ALA A 1 234 ? 8.745 -13.932 1.847 1.00 90.12 234 ALA A O 1
ATOM 1915 N N . GLY A 1 235 ? 10.032 -13.797 3.682 1.00 89.19 235 GLY A N 1
ATOM 1916 C CA . GLY A 1 235 ? 9.350 -14.849 4.440 1.00 89.19 235 GLY A CA 1
ATOM 1917 C C . GLY A 1 235 ? 8.215 -14.366 5.347 1.00 89.19 235 GLY A C 1
ATOM 1918 O O . GLY A 1 235 ? 7.645 -15.191 6.056 1.00 89.19 235 GLY A O 1
ATOM 1919 N N . LEU A 1 236 ? 7.914 -13.063 5.377 1.00 93.75 236 LEU A N 1
ATOM 1920 C CA . LEU A 1 236 ? 6.855 -12.520 6.231 1.00 93.75 236 LEU A CA 1
ATOM 1921 C C . LEU A 1 236 ? 5.476 -12.947 5.711 1.00 93.75 236 LEU A C 1
ATOM 1923 O O . LEU A 1 236 ? 5.224 -12.941 4.503 1.00 93.75 236 LEU A O 1
ATOM 1927 N N . ALA A 1 237 ? 4.577 -13.309 6.626 1.00 95.38 237 ALA A N 1
ATOM 1928 C CA . ALA A 1 237 ? 3.264 -13.830 6.268 1.00 95.38 237 ALA A CA 1
ATOM 1929 C C . ALA A 1 237 ? 2.250 -12.688 6.062 1.00 95.38 237 ALA A C 1
ATOM 1931 O O . ALA A 1 237 ? 2.162 -11.802 6.914 1.00 95.38 237 ALA A O 1
ATOM 1932 N N . PRO A 1 238 ? 1.460 -12.686 4.978 1.00 96.38 238 PRO A N 1
ATOM 1933 C CA . PRO A 1 238 ? 0.427 -11.669 4.759 1.00 96.38 238 PRO A CA 1
ATOM 1934 C C . PRO A 1 238 ? -0.722 -11.824 5.744 1.00 96.38 238 PRO A C 1
ATOM 1936 O O . PRO A 1 238 ? -1.176 -12.942 5.990 1.00 96.38 238 PRO A O 1
ATOM 1939 N N . LEU A 1 239 ? -1.192 -10.713 6.308 1.00 97.06 239 LEU A N 1
ATOM 1940 C CA . LEU A 1 239 ? -2.250 -10.718 7.319 1.00 97.06 239 LEU A CA 1
ATOM 1941 C C . LEU A 1 239 ? -3.546 -11.380 6.822 1.00 97.06 239 LEU A C 1
ATOM 1943 O O . LEU A 1 239 ? -4.135 -12.189 7.537 1.00 97.06 239 LEU A O 1
ATOM 1947 N N . ASP A 1 240 ? -3.962 -11.046 5.603 1.00 97.25 240 ASP A N 1
ATOM 1948 C CA . ASP A 1 240 ? -5.122 -11.613 4.916 1.00 97.25 240 ASP A CA 1
ATOM 1949 C C . ASP A 1 240 ? -5.018 -13.142 4.825 1.00 97.25 240 ASP A C 1
ATOM 1951 O O . ASP A 1 240 ? -5.920 -13.858 5.263 1.00 97.25 240 ASP A O 1
ATOM 1955 N N . LEU A 1 241 ? -3.867 -13.653 4.377 1.00 96.88 241 LEU A N 1
ATOM 1956 C CA . LEU A 1 241 ? -3.634 -15.093 4.254 1.00 96.88 241 LEU A CA 1
ATOM 1957 C C . LEU A 1 241 ? -3.548 -15.804 5.610 1.00 96.88 241 LEU A C 1
ATOM 1959 O O . LEU A 1 241 ? -4.014 -16.936 5.729 1.00 96.88 241 LEU A O 1
ATOM 1963 N N . VAL A 1 242 ? -2.984 -15.162 6.639 1.00 97.12 242 VAL A N 1
ATOM 1964 C CA . VAL A 1 242 ? -2.938 -15.723 8.001 1.00 97.12 242 VAL A CA 1
ATOM 1965 C C . VAL A 1 242 ? -4.352 -15.915 8.550 1.00 97.12 242 VAL A C 1
ATOM 1967 O O . VAL A 1 242 ? -4.662 -16.973 9.099 1.00 97.12 242 VAL A O 1
ATOM 1970 N N . ILE A 1 243 ? -5.230 -14.925 8.386 1.00 97.50 243 ILE A N 1
ATOM 1971 C CA . ILE A 1 243 ? -6.615 -15.019 8.866 1.00 97.50 243 ILE A CA 1
ATOM 1972 C C . ILE A 1 243 ? -7.417 -16.024 8.041 1.00 97.50 243 ILE A C 1
ATOM 1974 O O . ILE A 1 243 ? -8.139 -16.842 8.619 1.00 97.50 243 ILE A O 1
ATOM 1978 N N . ALA A 1 244 ? -7.243 -16.022 6.718 1.00 97.88 244 ALA A N 1
ATOM 1979 C CA . ALA A 1 244 ? -7.860 -17.006 5.838 1.00 97.88 244 ALA A CA 1
ATOM 1980 C C . ALA A 1 244 ? -7.470 -18.444 6.226 1.00 97.88 244 ALA A C 1
ATOM 1982 O O . ALA A 1 244 ? -8.338 -19.318 6.277 1.00 97.88 244 ALA A O 1
ATOM 1983 N N . ASP A 1 245 ? -6.198 -18.697 6.562 1.00 96.94 245 ASP A N 1
ATOM 1984 C CA . ASP A 1 245 ? -5.722 -20.004 7.036 1.00 96.94 245 ASP A CA 1
ATOM 1985 C C . ASP A 1 245 ? -6.352 -20.391 8.386 1.00 96.94 245 ASP A C 1
ATOM 1987 O O . ASP A 1 245 ? -6.848 -21.510 8.532 1.00 96.94 245 ASP A O 1
ATOM 1991 N N . ILE A 1 246 ? -6.423 -19.469 9.357 1.00 96.06 246 ILE A N 1
ATOM 1992 C CA . ILE A 1 246 ? -7.067 -19.725 10.661 1.00 96.06 246 ILE A CA 1
ATOM 1993 C C . ILE A 1 246 ? -8.534 -20.134 10.482 1.00 96.06 246 ILE A C 1
ATOM 1995 O O . ILE A 1 246 ? -8.972 -21.126 11.070 1.00 96.06 246 ILE A O 1
ATOM 1999 N N . LEU A 1 247 ? -9.290 -19.395 9.668 1.00 97.12 247 LEU A N 1
ATOM 2000 C CA . LEU A 1 247 ? -10.707 -19.663 9.412 1.00 97.12 247 LEU A CA 1
ATOM 2001 C C . LEU A 1 247 ? -10.919 -20.966 8.641 1.00 97.12 247 LEU A C 1
ATOM 2003 O O . LEU A 1 247 ? -11.768 -21.774 9.023 1.00 97.12 247 LEU A O 1
ATOM 2007 N N . SER A 1 248 ? -10.112 -21.203 7.607 1.00 96.88 248 SER A N 1
ATOM 2008 C CA . SER A 1 248 ? -10.205 -22.408 6.777 1.00 96.88 248 SER A CA 1
ATOM 2009 C C . SER A 1 248 ? -9.915 -23.679 7.577 1.00 96.88 248 SER A C 1
ATOM 2011 O O . SER A 1 248 ? -10.563 -24.699 7.367 1.00 96.88 248 SER A O 1
ATOM 2013 N N . ARG A 1 249 ? -9.001 -23.626 8.557 1.00 94.69 249 ARG A N 1
ATOM 2014 C CA . ARG A 1 249 ? -8.734 -24.747 9.479 1.00 94.69 249 ARG A CA 1
ATOM 2015 C C . ARG A 1 249 ? -9.896 -25.071 10.419 1.00 94.69 249 ARG A C 1
ATOM 2017 O O . ARG A 1 249 ? -9.879 -26.129 11.041 1.00 94.69 249 ARG A O 1
ATOM 2024 N N . GLN A 1 250 ? -10.858 -24.162 10.556 1.00 95.19 250 GLN A N 1
ATOM 2025 C CA . GLN A 1 250 ? -12.104 -24.367 11.298 1.00 95.19 250 GLN A CA 1
ATOM 2026 C C . GLN A 1 250 ? -13.304 -24.589 10.362 1.00 95.19 250 GLN A C 1
ATOM 2028 O O . GLN A 1 250 ? -14.447 -24.434 10.788 1.00 95.19 250 GLN A O 1
ATOM 2033 N N . ASP A 1 251 ? -13.054 -24.915 9.089 1.00 96.25 251 ASP A N 1
ATOM 2034 C CA . ASP A 1 251 ? -14.066 -25.172 8.059 1.00 96.25 251 ASP A CA 1
ATOM 2035 C C . ASP A 1 251 ? -14.989 -23.975 7.738 1.00 96.25 251 ASP A C 1
ATOM 2037 O O . ASP A 1 251 ? -16.045 -24.136 7.113 1.00 96.25 251 ASP A O 1
ATOM 2041 N N . PHE A 1 252 ? -14.602 -22.746 8.107 1.00 96.69 252 PHE A N 1
ATOM 2042 C CA . PHE A 1 252 ? -15.288 -21.554 7.609 1.00 96.69 252 PHE A CA 1
ATOM 2043 C C . PHE A 1 252 ? -14.943 -21.342 6.134 1.00 96.69 252 PHE A C 1
ATOM 2045 O O . PHE A 1 252 ? -13.787 -21.398 5.735 1.00 96.69 252 PHE A O 1
ATOM 2052 N N . THR A 1 253 ? -15.964 -21.074 5.321 1.00 96.00 253 THR A N 1
ATOM 2053 C CA . THR A 1 253 ? -15.833 -20.896 3.859 1.00 96.00 253 THR A CA 1
ATOM 2054 C C . THR A 1 253 ? -16.438 -19.588 3.353 1.00 96.00 253 THR A C 1
ATOM 2056 O O . THR A 1 253 ? -16.371 -19.293 2.164 1.00 96.00 253 THR A O 1
ATOM 2059 N N . ARG A 1 254 ? -17.066 -18.814 4.245 1.00 97.31 254 ARG A N 1
ATOM 2060 C CA . ARG A 1 254 ? -17.746 -17.551 3.939 1.00 97.31 254 ARG A CA 1
ATOM 2061 C C . ARG A 1 254 ? -17.109 -16.424 4.730 1.00 97.31 254 ARG A C 1
ATOM 2063 O O . ARG A 1 254 ? -17.619 -16.026 5.778 1.00 97.31 254 ARG A O 1
ATOM 2070 N N . PHE A 1 255 ? -15.970 -15.969 4.241 1.00 98.00 255 PHE A N 1
ATOM 2071 C CA . PHE A 1 255 ? -15.252 -14.847 4.813 1.00 98.00 255 PHE A CA 1
ATOM 2072 C C . PHE A 1 255 ? -14.589 -14.019 3.715 1.00 98.00 255 PHE A C 1
ATOM 2074 O O . PHE A 1 255 ? -14.317 -14.539 2.633 1.00 98.00 255 PHE A O 1
ATOM 2081 N N . ASP A 1 256 ? -14.329 -12.757 4.028 1.00 97.50 256 ASP A N 1
ATOM 2082 C CA . ASP A 1 256 ? -13.645 -11.795 3.171 1.00 97.50 256 ASP A CA 1
ATOM 2083 C C . ASP A 1 256 ? -12.526 -11.114 3.969 1.00 97.50 256 ASP A C 1
ATOM 2085 O O . ASP A 1 256 ? -12.763 -10.509 5.021 1.00 97.50 256 ASP A O 1
ATOM 2089 N N . THR A 1 257 ? -11.299 -11.254 3.468 1.00 97.19 257 THR A N 1
ATOM 2090 C CA . THR A 1 257 ? -10.070 -10.685 4.032 1.00 97.19 257 THR A CA 1
ATOM 2091 C C . THR A 1 257 ? -9.439 -9.625 3.125 1.00 97.19 257 THR A C 1
ATOM 2093 O O . THR A 1 257 ? -8.345 -9.161 3.434 1.00 97.19 257 THR A O 1
ATOM 2096 N N . ASP A 1 258 ? -10.085 -9.223 2.030 1.00 93.81 258 ASP A N 1
ATOM 2097 C CA . ASP A 1 258 ? -9.487 -8.393 0.973 1.00 93.81 258 ASP A CA 1
ATOM 2098 C C . ASP A 1 258 ? -9.135 -6.975 1.462 1.00 93.81 258 ASP A C 1
ATOM 2100 O O . ASP A 1 258 ? -8.155 -6.354 1.030 1.00 93.81 258 ASP A O 1
ATOM 2104 N N . GLU A 1 259 ? -9.892 -6.455 2.434 1.00 93.06 259 GLU A N 1
ATOM 2105 C CA . GLU A 1 259 ? -9.606 -5.162 3.062 1.00 93.06 259 GLU A CA 1
ATOM 2106 C C . GLU A 1 259 ? -8.403 -5.220 4.025 1.00 93.06 259 GLU A C 1
ATOM 2108 O O . GLU A 1 259 ? -7.908 -4.182 4.467 1.00 93.06 259 GLU A O 1
ATOM 2113 N N . LEU A 1 260 ? -7.838 -6.391 4.319 1.00 94.69 260 LEU A N 1
ATOM 2114 C CA . LEU A 1 260 ? -6.674 -6.507 5.193 1.00 94.69 260 LEU A CA 1
ATOM 2115 C C . LEU A 1 260 ? -5.369 -6.319 4.427 1.00 94.69 260 LEU A C 1
ATOM 2117 O O . LEU A 1 260 ? -5.162 -6.865 3.350 1.00 94.69 260 LEU A O 1
ATOM 2121 N N . ALA A 1 261 ? -4.461 -5.540 5.007 1.00 92.06 261 ALA A N 1
ATOM 2122 C CA . ALA A 1 261 ? -3.088 -5.462 4.540 1.00 92.06 261 ALA A CA 1
ATOM 2123 C C . ALA A 1 261 ? -2.155 -5.297 5.731 1.00 92.06 261 ALA A C 1
ATOM 2125 O O . ALA A 1 261 ? -2.429 -4.550 6.670 1.00 92.06 261 ALA A O 1
ATOM 2126 N N . GLY A 1 262 ? -1.052 -6.026 5.691 1.00 93.56 262 GLY A N 1
ATOM 2127 C CA . GLY A 1 262 ? -0.086 -6.074 6.770 1.00 93.56 262 GLY A CA 1
ATOM 2128 C C . GLY A 1 262 ? 0.790 -7.303 6.633 1.00 93.56 262 GLY A C 1
ATOM 2129 O O . GLY A 1 262 ? 0.454 -8.250 5.918 1.00 93.56 262 GLY A O 1
ATOM 2130 N N . LEU A 1 263 ? 1.923 -7.271 7.324 1.00 94.94 263 LEU A N 1
ATOM 2131 C CA . LEU A 1 263 ? 2.856 -8.383 7.381 1.00 94.94 263 LEU A CA 1
ATOM 2132 C C . LEU A 1 263 ? 3.023 -8.836 8.821 1.00 94.94 263 LEU A C 1
ATOM 2134 O O . LEU A 1 263 ? 3.237 -8.035 9.727 1.00 94.94 263 LEU A O 1
ATOM 2138 N N . VAL A 1 264 ? 2.913 -10.142 9.013 1.00 94.81 264 VAL A N 1
ATOM 2139 C CA . VAL A 1 264 ? 3.060 -10.819 10.291 1.00 94.81 264 VAL A CA 1
ATOM 2140 C C . VAL A 1 264 ? 4.442 -11.461 10.316 1.00 94.81 264 VAL A C 1
ATOM 2142 O O . VAL A 1 264 ? 4.707 -12.430 9.602 1.00 94.81 264 VAL A O 1
ATOM 2145 N N . THR A 1 265 ? 5.331 -10.916 11.147 1.00 91.12 265 THR A N 1
ATOM 2146 C CA . THR A 1 265 ? 6.715 -11.402 11.286 1.00 91.12 265 THR A CA 1
ATOM 2147 C C . THR A 1 265 ? 6.791 -12.772 11.937 1.00 91.12 265 THR A C 1
ATOM 2149 O O . THR A 1 265 ? 7.586 -13.622 11.548 1.00 91.12 265 THR A O 1
ATOM 2152 N N . GLY A 1 266 ? 5.942 -13.003 12.928 1.00 92.19 266 GLY A N 1
ATOM 2153 C CA . GLY A 1 266 ? 5.808 -14.289 13.582 1.00 92.19 266 GLY A CA 1
ATOM 2154 C C . GLY A 1 266 ? 4.592 -14.264 14.480 1.00 92.19 266 GLY A C 1
ATOM 2155 O O . GLY A 1 266 ? 4.317 -13.256 15.128 1.00 92.19 266 GLY A O 1
ATOM 2156 N N . TYR A 1 267 ? 3.858 -15.367 14.505 1.00 93.69 267 TYR A N 1
ATOM 2157 C CA . TYR A 1 267 ? 2.655 -15.494 15.304 1.00 93.69 267 TYR A CA 1
ATOM 2158 C C . TYR A 1 267 ? 2.628 -16.870 15.954 1.00 93.69 267 TYR A C 1
ATOM 2160 O O . TYR A 1 267 ? 2.564 -17.887 15.263 1.00 93.69 267 TYR A O 1
ATOM 2168 N N . VAL A 1 268 ? 2.740 -16.892 17.282 1.00 89.75 268 VAL A N 1
ATOM 2169 C CA . VAL A 1 268 ? 2.822 -18.127 18.061 1.00 89.75 268 VAL A CA 1
ATOM 2170 C C . VAL A 1 268 ? 1.561 -18.262 18.896 1.00 89.75 268 VAL A C 1
ATOM 2172 O O . VAL A 1 268 ? 1.271 -17.426 19.745 1.00 89.75 268 VAL A O 1
ATOM 2175 N N . LEU A 1 269 ? 0.801 -19.319 18.630 1.00 87.25 269 LEU A N 1
ATOM 2176 C CA . LEU A 1 269 ? -0.414 -19.648 19.359 1.00 87.25 269 LEU A CA 1
ATOM 2177 C C . LEU A 1 269 ? -0.128 -20.776 20.346 1.00 87.25 269 LEU A C 1
ATOM 2179 O O . LEU A 1 269 ? -0.060 -21.941 19.954 1.00 87.25 269 LEU A O 1
ATOM 2183 N N . ASP A 1 270 ? 0.021 -20.416 21.616 1.00 80.69 270 ASP A N 1
ATOM 2184 C CA . ASP A 1 270 ? 0.101 -21.376 22.715 1.00 80.69 270 ASP A CA 1
ATOM 2185 C C . ASP A 1 270 ? -1.309 -21.814 23.147 1.00 80.69 270 ASP A C 1
ATOM 2187 O O . ASP A 1 270 ? -2.275 -21.069 22.997 1.00 80.69 270 ASP A O 1
ATOM 2191 N N . ASP A 1 271 ? -1.434 -23.030 23.684 1.00 81.12 271 ASP A N 1
ATOM 2192 C CA . ASP A 1 271 ? -2.660 -23.550 24.318 1.00 81.12 271 ASP A CA 1
ATOM 2193 C C . ASP A 1 271 ? -3.920 -23.669 23.431 1.00 81.12 271 ASP A C 1
ATOM 2195 O O . ASP A 1 271 ? -5.023 -23.831 23.951 1.00 81.12 271 ASP A O 1
ATOM 2199 N N . ALA A 1 272 ? -3.766 -23.675 22.099 1.00 77.62 272 ALA A N 1
ATOM 2200 C CA . ALA A 1 272 ? -4.849 -23.886 21.124 1.00 77.62 272 ALA A CA 1
ATOM 2201 C C . ALA A 1 272 ? -6.095 -22.999 21.382 1.00 77.62 272 ALA A C 1
ATOM 2203 O O . ALA A 1 272 ? -7.173 -23.516 21.696 1.00 77.62 272 ALA A O 1
ATOM 2204 N N . PRO A 1 273 ? -5.968 -21.665 21.250 1.00 87.62 273 PRO A N 1
ATOM 2205 C CA . PRO A 1 273 ? -7.076 -20.752 21.490 1.00 87.62 273 PRO A CA 1
ATOM 2206 C C . PRO A 1 273 ? -8.171 -20.920 20.435 1.00 87.62 273 PRO A C 1
ATOM 2208 O O . PRO A 1 273 ? -7.967 -21.528 19.378 1.00 87.62 273 PRO A O 1
ATOM 2211 N N . SER A 1 274 ? -9.346 -20.345 20.700 1.00 93.31 274 SER A N 1
ATOM 2212 C CA . SER A 1 274 ? -10.385 -20.288 19.675 1.00 93.31 274 SER A CA 1
ATOM 2213 C C . SER A 1 274 ? -9.913 -19.446 18.481 1.00 93.31 274 SER A C 1
ATOM 2215 O O . SER A 1 274 ? -9.110 -18.523 18.632 1.00 93.31 274 SER A O 1
ATOM 2217 N N . ALA A 1 275 ? -10.442 -19.721 17.283 1.00 93.69 275 ALA A N 1
ATOM 2218 C CA . ALA A 1 275 ? -10.143 -18.902 16.104 1.00 93.69 275 ALA A CA 1
ATOM 2219 C C . ALA A 1 275 ? -10.498 -17.424 16.319 1.00 93.69 275 ALA A C 1
ATOM 2221 O O . ALA A 1 275 ? -9.792 -16.548 15.829 1.00 93.69 275 ALA A O 1
ATOM 2222 N N . ARG A 1 276 ? -11.550 -17.149 17.102 1.00 95.06 276 ARG A N 1
ATOM 2223 C CA . ARG A 1 276 ? -11.919 -15.794 17.514 1.00 95.06 276 ARG A CA 1
ATOM 2224 C C . ARG A 1 276 ? -10.793 -15.130 18.300 1.00 95.06 276 ARG A C 1
ATOM 2226 O O . ARG A 1 276 ? -10.345 -14.073 17.885 1.00 95.06 276 ARG A O 1
ATOM 2233 N N . ASP A 1 277 ? -10.324 -15.748 19.383 1.00 93.31 277 ASP A N 1
ATOM 2234 C CA . ASP A 1 277 ? -9.293 -15.146 20.243 1.00 93.31 277 ASP A CA 1
ATOM 2235 C C . ASP A 1 277 ? -7.986 -14.921 19.469 1.00 93.31 277 ASP A C 1
ATOM 2237 O O . ASP A 1 277 ? -7.311 -13.905 19.643 1.00 93.31 277 ASP A O 1
ATOM 2241 N N . ALA A 1 278 ? -7.648 -15.852 18.569 1.00 94.06 278 ALA A N 1
ATOM 2242 C CA . ALA A 1 278 ? -6.509 -15.704 17.676 1.00 94.06 278 ALA A CA 1
ATOM 2243 C C . ALA A 1 278 ? -6.665 -14.464 16.767 1.00 94.06 278 ALA A C 1
ATOM 2245 O O . ALA A 1 278 ? -5.815 -13.572 16.730 1.00 94.06 278 ALA A O 1
ATOM 2246 N N . ILE A 1 279 ? -7.798 -14.354 16.078 1.00 96.00 279 ILE A N 1
ATOM 2247 C CA . ILE A 1 279 ? -8.066 -13.240 15.166 1.00 96.00 279 ILE A CA 1
ATOM 2248 C C . ILE A 1 279 ? -8.199 -11.904 15.914 1.00 96.00 279 ILE A C 1
ATOM 2250 O O . ILE A 1 279 ? -7.707 -10.890 15.428 1.00 96.00 279 ILE A O 1
ATOM 2254 N N . GLU A 1 280 ? -8.795 -11.872 17.106 1.00 94.44 280 GLU A N 1
ATOM 2255 C CA . GLU A 1 280 ? -8.936 -10.651 17.915 1.00 94.44 280 GLU A CA 1
ATOM 2256 C C . GLU A 1 280 ? -7.576 -10.087 18.359 1.00 94.44 280 GLU A C 1
ATOM 2258 O O . GLU A 1 280 ? -7.387 -8.864 18.395 1.00 94.44 280 GLU A O 1
ATOM 2263 N N . ALA A 1 281 ? -6.590 -10.953 18.617 1.00 93.75 281 ALA A N 1
ATOM 2264 C CA . ALA A 1 281 ? -5.220 -10.512 18.855 1.00 93.75 281 ALA A CA 1
ATOM 2265 C C . ALA A 1 281 ? -4.646 -9.793 17.621 1.00 93.75 281 ALA A C 1
ATOM 2267 O O . ALA A 1 281 ? -4.013 -8.743 17.761 1.00 93.75 281 ALA A O 1
ATOM 2268 N N . LEU A 1 282 ? -4.885 -10.323 16.414 1.00 95.62 282 LEU A N 1
ATOM 2269 C CA . LEU A 1 282 ? -4.450 -9.692 15.161 1.00 95.62 282 LEU A CA 1
ATOM 2270 C C . LEU A 1 282 ? -5.197 -8.371 14.933 1.00 95.62 282 LEU A C 1
ATOM 2272 O O . LEU A 1 282 ? -4.568 -7.364 14.618 1.00 95.62 282 LEU A O 1
ATOM 2276 N N . GLY A 1 283 ? -6.508 -8.335 15.189 1.00 95.38 283 GLY A N 1
ATOM 2277 C CA . GLY A 1 283 ? -7.336 -7.125 15.094 1.00 95.38 283 GLY A CA 1
ATOM 2278 C C . GLY A 1 283 ? -6.854 -6.003 16.007 1.00 95.38 283 GLY A C 1
ATOM 2279 O O . GLY A 1 283 ? -6.898 -4.829 15.643 1.00 95.38 283 GLY A O 1
ATOM 2280 N N . THR A 1 284 ? -6.306 -6.367 17.166 1.00 91.75 284 THR A N 1
ATOM 2281 C CA . THR A 1 284 ? -5.703 -5.433 18.122 1.00 91.75 284 THR A CA 1
ATOM 2282 C C . THR A 1 284 ? -4.388 -4.829 17.612 1.00 91.75 284 THR A C 1
ATOM 2284 O O . THR A 1 284 ? -4.123 -3.659 17.879 1.00 91.75 284 THR A O 1
ATOM 2287 N N . ALA A 1 285 ? -3.566 -5.593 16.886 1.00 92.38 285 ALA A N 1
ATOM 2288 C CA . ALA A 1 285 ? -2.277 -5.122 16.370 1.00 92.38 285 ALA A CA 1
ATOM 2289 C C . ALA A 1 285 ? -2.383 -4.389 15.022 1.00 92.38 285 ALA A C 1
ATOM 2291 O O . ALA A 1 285 ? -1.640 -3.442 14.780 1.00 92.38 285 ALA A O 1
ATOM 2292 N N . PHE A 1 286 ? -3.313 -4.813 14.165 1.00 93.88 286 PHE A N 1
ATOM 2293 C CA . PHE A 1 286 ? -3.490 -4.294 12.804 1.00 93.88 286 PHE A CA 1
ATOM 2294 C C . PHE A 1 286 ? -4.735 -3.406 12.642 1.00 93.88 286 PHE A C 1
ATOM 2296 O O . PHE A 1 286 ? -5.045 -2.983 11.533 1.00 93.88 286 PHE A O 1
ATOM 2303 N N . PHE A 1 287 ? -5.439 -3.105 13.739 1.00 95.06 287 PHE A N 1
ATOM 2304 C CA . PHE A 1 287 ? -6.597 -2.206 13.793 1.00 95.06 287 PHE A CA 1
ATOM 2305 C C . PHE A 1 287 ? -7.710 -2.544 12.793 1.00 95.06 287 PHE A C 1
ATOM 2307 O O . PHE A 1 287 ? -8.120 -1.707 11.986 1.00 95.06 287 PHE A O 1
ATOM 2314 N N . PHE A 1 288 ? -8.248 -3.757 12.889 1.00 96.31 288 PHE A N 1
ATOM 2315 C CA . PHE A 1 288 ? -9.440 -4.173 12.147 1.00 96.31 288 PHE A CA 1
ATOM 2316 C C . PHE A 1 288 ? -10.491 -4.789 13.074 1.00 96.31 288 PHE A C 1
ATOM 2318 O O . PHE A 1 288 ? -10.196 -5.195 14.200 1.00 96.31 288 PHE A O 1
ATOM 2325 N N . ASP A 1 289 ? -11.719 -4.862 12.577 1.00 95.94 289 ASP A N 1
ATOM 2326 C CA . ASP A 1 289 ? -12.866 -5.484 13.223 1.00 95.94 289 ASP A CA 1
ATOM 2327 C C . ASP A 1 289 ? -13.414 -6.601 12.325 1.00 95.94 289 ASP A C 1
ATOM 2329 O O . ASP A 1 289 ? -13.518 -6.438 11.111 1.00 95.94 289 ASP A O 1
ATOM 2333 N N . GLY A 1 290 ? -13.761 -7.745 12.915 1.00 96.38 290 GLY A N 1
ATOM 2334 C CA . GLY A 1 290 ? -14.512 -8.791 12.222 1.00 96.38 290 GLY A CA 1
ATOM 2335 C C . GLY A 1 290 ? -16.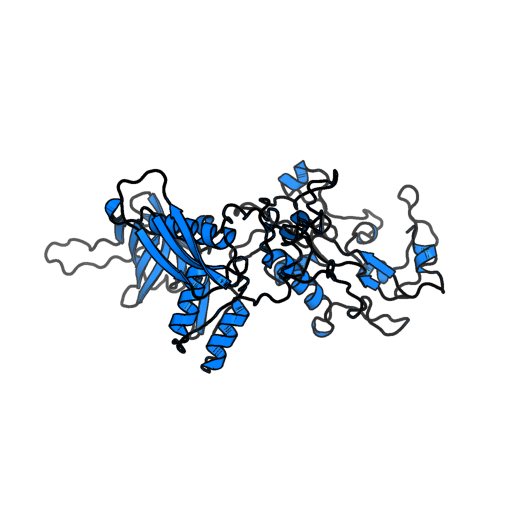007 -8.559 12.402 1.00 96.38 290 GLY A C 1
ATOM 2336 O O . GLY A 1 290 ? -16.485 -8.536 13.538 1.00 96.38 290 GLY A O 1
ATOM 2337 N N . VAL A 1 291 ? -16.740 -8.397 11.304 1.00 95.88 291 VAL A N 1
ATOM 2338 C CA . VAL A 1 291 ? -18.188 -8.152 11.312 1.00 95.88 291 VAL A CA 1
ATOM 2339 C C . VAL A 1 291 ? -18.916 -9.166 10.443 1.00 95.88 291 VAL A C 1
ATOM 2341 O O . VAL A 1 291 ? -18.316 -9.812 9.588 1.00 95.88 291 VAL A O 1
ATOM 2344 N N . GLU A 1 292 ? -20.215 -9.319 10.672 1.00 94.75 292 GLU A N 1
ATOM 2345 C CA . GLU A 1 292 ? -21.083 -10.042 9.748 1.00 94.75 292 GLU A CA 1
ATOM 2346 C C . GLU A 1 292 ? -21.653 -9.051 8.729 1.00 94.75 292 GLU A C 1
ATOM 2348 O O . GLU A 1 292 ? -22.088 -7.965 9.106 1.00 94.75 292 GLU A O 1
ATOM 2353 N N . SER A 1 293 ? -21.592 -9.412 7.450 1.00 95.38 293 SER A N 1
ATOM 2354 C CA . SER A 1 293 ? -22.194 -8.660 6.348 1.00 95.38 293 SER A CA 1
ATOM 2355 C C . SER A 1 293 ? -22.645 -9.654 5.282 1.00 95.38 293 SER A C 1
ATOM 2357 O O . SER A 1 293 ? -21.884 -10.535 4.878 1.00 95.38 293 SER A O 1
ATOM 2359 N N . GLU A 1 294 ? -23.916 -9.568 4.891 1.00 93.81 294 GLU A N 1
ATOM 2360 C CA . GLU A 1 294 ? -24.566 -10.443 3.902 1.00 93.81 294 GLU A CA 1
ATOM 2361 C C . GLU A 1 294 ? -24.316 -11.962 4.093 1.00 93.81 294 GLU A C 1
ATOM 2363 O O . GLU A 1 294 ? -24.220 -12.743 3.141 1.00 93.81 294 GLU A O 1
ATOM 2368 N N . GLY A 1 295 ? -24.238 -12.428 5.340 1.00 94.31 295 GLY A N 1
ATOM 2369 C CA . GLY A 1 295 ? -23.997 -13.826 5.696 1.00 94.31 295 GLY A CA 1
ATOM 2370 C C . GLY A 1 295 ? -22.536 -14.273 5.580 1.00 94.31 295 GLY A C 1
ATOM 2371 O O . GLY A 1 295 ? -22.282 -15.485 5.524 1.00 94.31 295 GLY A O 1
ATOM 2372 N N . GLN A 1 296 ? -21.592 -13.331 5.519 1.00 97.00 296 GLN A N 1
ATOM 2373 C CA . GLN A 1 296 ? -20.145 -13.553 5.501 1.00 97.00 296 GLN A CA 1
ATOM 2374 C C . GLN A 1 296 ? -19.462 -12.875 6.690 1.00 97.00 296 GLN A C 1
ATOM 2376 O O . GLN A 1 296 ? -19.934 -11.862 7.201 1.00 97.00 296 GLN A O 1
ATOM 2381 N N . ILE A 1 297 ? -18.325 -13.427 7.117 1.00 97.62 297 ILE A N 1
ATOM 2382 C CA . ILE A 1 297 ? -17.426 -12.754 8.060 1.00 97.62 297 ILE A CA 1
ATOM 2383 C C . ILE A 1 297 ? -16.517 -11.824 7.255 1.00 97.62 297 ILE A C 1
ATOM 2385 O O . ILE A 1 297 ? -15.641 -12.299 6.539 1.00 97.62 297 ILE A O 1
ATOM 2389 N N . VAL A 1 298 ? -16.707 -10.516 7.376 1.00 97.69 298 VAL A N 1
ATOM 2390 C CA . VAL A 1 298 ? -15.913 -9.507 6.667 1.00 97.69 298 VAL A CA 1
ATOM 2391 C C . VAL A 1 298 ? -14.987 -8.812 7.656 1.00 97.69 298 VAL A C 1
ATOM 2393 O O . VAL A 1 298 ? -15.425 -8.372 8.722 1.00 97.69 298 VAL A O 1
ATOM 2396 N N . PHE A 1 299 ? -13.706 -8.697 7.314 1.00 97.56 299 PHE A N 1
ATOM 2397 C CA . PHE A 1 299 ? -12.730 -7.998 8.147 1.00 97.56 299 PHE A CA 1
ATOM 2398 C C . PHE A 1 299 ? -12.517 -6.570 7.666 1.00 97.56 299 PHE A C 1
ATOM 2400 O O . PHE A 1 299 ? -11.920 -6.336 6.621 1.00 97.56 299 PHE A O 1
ATOM 2407 N N . ARG A 1 300 ? -12.987 -5.608 8.461 1.00 95.25 300 ARG A N 1
ATOM 2408 C CA . ARG A 1 300 ? -12.979 -4.181 8.133 1.00 95.25 300 ARG A CA 1
ATOM 2409 C C . ARG A 1 300 ? -11.895 -3.463 8.907 1.00 95.25 300 ARG A C 1
ATOM 2411 O O . ARG A 1 300 ? -11.863 -3.511 10.135 1.00 95.25 300 ARG A O 1
ATOM 2418 N N . ARG A 1 301 ? -11.021 -2.750 8.209 1.00 94.44 301 ARG A N 1
ATOM 2419 C CA . ARG A 1 301 ? -10.033 -1.872 8.852 1.00 94.44 301 ARG A CA 1
ATOM 2420 C C . ARG A 1 301 ? -10.719 -0.706 9.568 1.00 94.44 301 ARG A C 1
ATOM 2422 O O . ARG A 1 301 ? -11.777 -0.235 9.157 1.00 94.44 301 ARG A O 1
ATOM 2429 N N . ARG A 1 302 ? -10.103 -0.193 10.630 1.00 94.12 302 ARG A N 1
ATOM 2430 C CA . ARG A 1 302 ? -10.655 0.927 11.414 1.00 94.12 302 ARG A CA 1
ATOM 2431 C C . ARG A 1 302 ? -10.369 2.304 10.819 1.00 94.12 302 ARG A C 1
ATOM 2433 O O . ARG A 1 302 ? -10.966 3.288 11.250 1.00 94.12 302 ARG A O 1
ATOM 2440 N N . ASP A 1 303 ? -9.494 2.379 9.818 1.00 91.50 303 ASP A N 1
ATOM 2441 C CA . ASP A 1 303 ? -9.082 3.616 9.146 1.00 91.50 303 ASP A CA 1
ATOM 2442 C C . ASP A 1 303 ? -9.939 3.956 7.909 1.00 91.50 303 ASP A C 1
ATOM 2444 O O . ASP A 1 303 ? -9.539 4.762 7.064 1.00 91.50 303 ASP A O 1
ATOM 2448 N N . ARG A 1 304 ? -11.127 3.351 7.796 1.00 91.56 304 ARG A N 1
ATOM 2449 C CA . ARG A 1 304 ? -12.061 3.589 6.690 1.00 91.56 304 ARG A CA 1
ATOM 2450 C C . ARG A 1 304 ? -12.487 5.062 6.626 1.00 91.56 304 ARG A C 1
ATOM 2452 O O . ARG A 1 304 ? -12.706 5.689 7.668 1.00 91.56 304 ARG A O 1
ATOM 2459 N N . PRO A 1 305 ? -12.617 5.635 5.416 1.00 92.00 305 PRO A N 1
ATOM 2460 C CA . PRO A 1 305 ? -13.237 6.940 5.255 1.00 92.00 305 PRO A CA 1
ATOM 2461 C C . PRO A 1 305 ? -14.722 6.868 5.624 1.00 92.00 305 PRO A C 1
ATOM 2463 O O . PRO A 1 305 ? -15.327 5.795 5.646 1.00 92.00 305 PRO A O 1
ATOM 2466 N N . SER A 1 306 ? -15.309 8.033 5.885 1.00 94.19 306 SER A N 1
ATOM 2467 C CA . SER A 1 306 ? -16.751 8.150 6.088 1.00 94.19 306 SER A CA 1
ATOM 2468 C C . SER A 1 306 ? -17.506 7.704 4.833 1.00 94.19 306 SER A C 1
ATOM 2470 O O . SER A 1 306 ? -17.172 8.137 3.728 1.00 94.19 306 SER A O 1
ATOM 2472 N N . VAL A 1 307 ? -18.508 6.838 4.995 1.00 95.00 307 VAL A N 1
ATOM 2473 C CA . VAL A 1 307 ? -19.318 6.311 3.881 1.00 95.00 307 VAL A CA 1
ATOM 2474 C C . VAL A 1 307 ? -20.615 7.091 3.678 1.00 95.00 307 VAL A C 1
ATOM 2476 O O . VAL A 1 307 ? -21.229 7.012 2.616 1.00 95.00 307 VAL A O 1
ATOM 2479 N N . VAL A 1 308 ? -21.045 7.844 4.691 1.00 96.00 308 VAL A N 1
ATOM 2480 C CA . VAL A 1 308 ? -22.317 8.569 4.695 1.00 96.00 308 VAL A CA 1
ATOM 2481 C C . VAL A 1 308 ? -22.280 9.709 5.710 1.00 96.00 308 VAL A C 1
ATOM 2483 O O . VAL A 1 308 ? -21.539 9.661 6.694 1.00 96.00 308 VAL A O 1
ATOM 2486 N N . SER A 1 309 ? -23.100 10.731 5.475 1.00 97.00 309 SER A N 1
ATOM 2487 C CA . SER A 1 309 ? -23.316 11.823 6.420 1.00 97.00 309 SER A CA 1
ATOM 2488 C C . SER A 1 309 ? -24.782 11.903 6.837 1.00 97.00 309 SER A C 1
ATOM 2490 O O . SER A 1 309 ? -25.657 11.785 5.982 1.00 97.00 309 SER A O 1
ATOM 2492 N N . TYR A 1 310 ? -25.030 12.142 8.124 1.00 96.69 310 TYR A N 1
ATOM 2493 C CA . TYR A 1 310 ? -26.363 12.344 8.695 1.00 96.69 310 TYR A CA 1
ATOM 2494 C C . TYR A 1 310 ? -26.430 13.651 9.493 1.00 96.69 310 TYR A C 1
ATOM 2496 O O . TYR A 1 310 ? -25.491 14.025 10.198 1.00 96.69 310 TYR A O 1
ATOM 2504 N N . ALA A 1 311 ? -27.560 14.338 9.419 1.00 95.50 311 ALA A N 1
ATOM 2505 C CA . ALA A 1 311 ? -27.917 15.449 10.291 1.00 95.50 311 ALA A CA 1
ATOM 2506 C C . ALA A 1 311 ? -28.911 14.994 11.373 1.00 95.50 311 ALA A C 1
ATOM 2508 O O . ALA A 1 311 ? -29.465 13.898 11.310 1.00 95.50 311 ALA A O 1
ATOM 2509 N N . GLU A 1 312 ? -29.173 15.852 12.363 1.00 92.62 312 GLU A N 1
ATOM 2510 C CA . GLU A 1 312 ? -30.191 15.582 13.394 1.00 92.62 312 GLU A CA 1
ATOM 2511 C C . GLU A 1 312 ? -31.569 15.243 12.8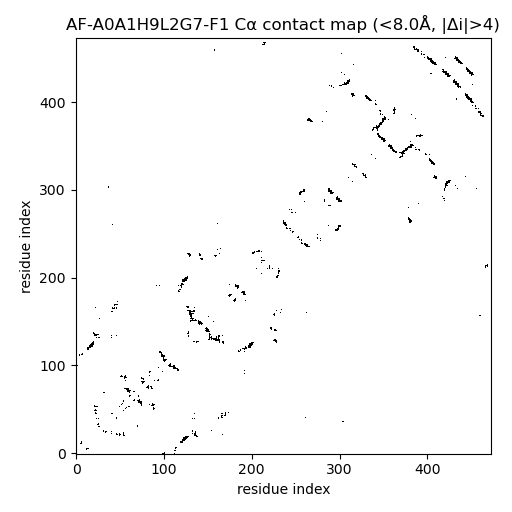04 1.00 92.62 312 GLU A C 1
ATOM 2513 O O . GLU A 1 312 ? -32.255 14.369 13.329 1.00 92.62 312 GLU A O 1
ATOM 2518 N N . ASP A 1 313 ? -31.947 15.888 11.697 1.00 92.31 313 ASP A N 1
ATOM 2519 C CA . ASP A 1 313 ? -33.230 15.667 11.015 1.00 92.31 313 ASP A CA 1
ATOM 2520 C C . ASP A 1 313 ? -33.335 14.279 10.354 1.00 92.31 313 ASP A C 1
ATOM 2522 O O . ASP A 1 313 ? -34.439 13.828 10.046 1.00 92.31 313 ASP A O 1
ATOM 2526 N N . ASP A 1 314 ? -32.207 13.590 10.153 1.00 94.19 314 ASP A N 1
ATOM 2527 C CA . ASP A 1 314 ? -32.171 12.231 9.604 1.00 94.19 314 ASP A CA 1
ATOM 2528 C C . ASP A 1 314 ? -32.364 11.155 10.686 1.00 94.19 314 ASP A C 1
ATOM 2530 O O . ASP A 1 314 ? -32.529 9.975 10.363 1.00 94.19 314 ASP A O 1
ATOM 2534 N N . LEU A 1 315 ? -32.326 11.529 11.970 1.00 93.31 315 LEU A N 1
ATOM 2535 C CA . LEU A 1 315 ? -32.442 10.587 13.079 1.00 93.31 315 LEU A CA 1
ATOM 2536 C C . LEU A 1 315 ? -33.889 10.126 13.283 1.00 93.31 315 LEU A C 1
ATOM 2538 O O . LEU A 1 315 ? -34.853 10.887 13.167 1.00 93.31 315 LEU A O 1
ATOM 2542 N N . ALA A 1 316 ? -34.042 8.857 13.652 1.00 91.06 316 ALA A N 1
ATOM 2543 C CA . ALA A 1 316 ? -35.321 8.334 14.089 1.00 91.06 316 ALA A CA 1
ATOM 2544 C C . ALA A 1 316 ? -35.642 8.856 15.492 1.00 91.06 316 ALA A C 1
ATOM 2546 O O . ALA A 1 316 ? -34.817 8.827 16.405 1.00 91.06 316 ALA A O 1
ATOM 2547 N N . VAL A 1 317 ? -36.879 9.308 15.663 1.00 81.62 317 VAL A N 1
ATOM 2548 C CA . VAL A 1 317 ? -37.392 9.778 16.943 1.00 81.62 317 VAL A CA 1
ATOM 2549 C C . VAL A 1 317 ? -38.544 8.879 17.354 1.00 81.62 317 VAL A C 1
ATOM 2551 O O . VAL A 1 317 ? -39.560 8.798 16.661 1.00 81.62 317 VAL A O 1
ATOM 2554 N N . THR A 1 318 ? -38.418 8.225 18.503 1.00 64.25 318 THR A N 1
ATOM 2555 C CA . THR A 1 318 ? -39.549 7.536 19.122 1.00 64.25 318 THR A CA 1
ATOM 2556 C C . THR A 1 318 ? -40.391 8.542 19.900 1.00 64.25 318 THR A C 1
ATOM 2558 O O . THR A 1 318 ? -39.901 9.276 20.764 1.00 64.25 318 THR A O 1
ATOM 2561 N N . ALA A 1 319 ? -41.695 8.574 19.612 1.00 58.59 319 ALA A N 1
ATOM 2562 C CA . ALA A 1 319 ? -42.653 9.135 20.553 1.00 58.59 319 ALA A CA 1
ATOM 2563 C C . ALA A 1 319 ? -42.526 8.312 21.838 1.00 58.59 319 ALA A C 1
ATOM 2565 O O . ALA A 1 319 ? -42.748 7.101 21.813 1.00 58.59 319 ALA A O 1
ATOM 2566 N N . SER A 1 320 ? -42.083 8.928 22.931 1.00 52.69 320 SER A N 1
ATOM 2567 C CA . SER A 1 320 ? -42.007 8.193 24.185 1.00 52.69 320 SER A CA 1
ATOM 2568 C C . SER A 1 320 ? -43.431 7.958 24.702 1.00 52.69 320 SER A C 1
ATOM 2570 O O . SER A 1 320 ? -44.289 8.835 24.598 1.00 52.69 320 SER A O 1
ATOM 2572 N N . ASP A 1 321 ? -43.678 6.797 25.310 1.00 47.25 321 ASP A N 1
ATOM 2573 C CA . ASP A 1 321 ? -44.882 6.531 26.114 1.00 47.25 321 ASP A CA 1
ATOM 2574 C C . ASP A 1 321 ? -44.863 7.321 27.447 1.00 47.25 321 ASP A C 1
ATOM 2576 O O . ASP A 1 321 ? -45.488 6.925 28.437 1.00 47.25 321 ASP A O 1
ATOM 2580 N N . SER A 1 322 ? -44.121 8.436 27.533 1.00 52.31 322 SER A N 1
ATOM 2581 C CA . SER A 1 322 ? -44.156 9.289 28.712 1.00 52.31 322 SER A CA 1
ATOM 2582 C C . SER A 1 322 ? -45.499 10.017 28.749 1.00 52.31 322 SER A C 1
ATOM 2584 O O . SER A 1 322 ? -45.906 10.727 27.829 1.00 52.31 322 SER A O 1
ATOM 2586 N N . SER A 1 323 ? -46.203 9.880 29.870 1.00 55.25 323 SER A N 1
ATOM 2587 C CA . SER A 1 323 ? -47.465 10.577 30.144 1.00 55.25 323 SER A CA 1
ATOM 2588 C C . SER A 1 323 ? -47.335 12.113 30.198 1.00 55.25 323 SER A C 1
ATOM 2590 O O . SER A 1 323 ? -48.304 12.789 30.537 1.00 55.25 323 SER A O 1
ATOM 2592 N N . ASP A 1 324 ? -46.147 12.659 29.920 1.00 62.06 324 ASP A N 1
ATOM 2593 C CA . ASP A 1 324 ? -45.802 14.084 29.949 1.00 62.06 324 ASP A CA 1
ATOM 2594 C C . ASP A 1 324 ? -45.591 14.683 28.538 1.00 62.06 324 ASP A C 1
ATOM 2596 O O . ASP A 1 324 ? -45.615 15.905 28.393 1.00 62.06 324 ASP A O 1
ATOM 2600 N N . GLY A 1 325 ? -45.480 13.854 27.488 1.00 54.44 325 GLY A N 1
ATOM 2601 C CA . GLY A 1 325 ? -45.283 14.315 26.108 1.00 54.44 325 GLY A CA 1
ATOM 2602 C C . GLY A 1 325 ? -43.831 14.640 25.737 1.00 54.44 325 GLY A C 1
ATOM 2603 O O . GLY A 1 325 ? -43.584 15.183 24.659 1.00 54.44 325 GLY A O 1
ATOM 2604 N N . THR A 1 326 ? -42.861 14.314 26.594 1.00 55.16 326 THR A N 1
ATOM 2605 C CA . THR A 1 326 ? -41.428 14.406 26.289 1.00 55.16 326 THR A CA 1
ATOM 2606 C C . THR A 1 326 ? -41.045 13.431 25.184 1.00 55.16 326 THR A C 1
ATOM 2608 O O . THR A 1 326 ? -41.150 12.218 25.319 1.00 55.16 326 THR A O 1
ATOM 2611 N N . VAL A 1 327 ? -40.565 13.963 24.070 1.00 58.50 327 VAL A N 1
ATOM 2612 C CA . VAL A 1 327 ? -39.987 13.182 22.977 1.00 58.50 327 VAL A CA 1
ATOM 2613 C C . VAL A 1 327 ? -38.669 12.558 23.459 1.00 58.50 327 VAL A C 1
ATOM 2615 O O . VAL A 1 327 ? -37.869 13.252 24.091 1.00 58.50 327 VAL A O 1
ATOM 2618 N N . ALA A 1 328 ? -38.446 11.261 23.211 1.00 63.75 328 ALA A N 1
ATOM 2619 C CA . ALA A 1 328 ? -37.168 10.630 23.543 1.00 63.75 328 ALA A CA 1
ATOM 2620 C C . ALA A 1 328 ? -36.042 11.314 22.750 1.00 63.75 328 ALA A C 1
ATOM 2622 O O . ALA A 1 328 ? -36.221 11.643 21.576 1.00 63.75 328 ALA A O 1
ATOM 2623 N N . ALA A 1 329 ? -34.896 11.571 23.387 1.00 67.75 329 ALA A N 1
ATOM 2624 C CA . ALA A 1 329 ? -33.771 12.199 22.701 1.00 67.75 329 ALA A CA 1
ATOM 2625 C C . ALA A 1 329 ? -33.298 11.293 21.551 1.00 67.75 329 ALA A C 1
ATOM 2627 O O . ALA A 1 329 ? -32.981 10.130 21.782 1.00 67.75 329 ALA A O 1
ATOM 2628 N N . ALA A 1 330 ? -33.239 11.837 20.332 1.00 79.69 330 ALA A N 1
ATOM 2629 C CA . ALA A 1 330 ? -32.843 11.106 19.121 1.00 79.69 330 ALA A CA 1
ATOM 2630 C C . ALA A 1 330 ? -31.387 10.597 19.164 1.00 79.69 330 ALA A C 1
ATOM 2632 O O . ALA A 1 330 ? -30.989 9.721 18.397 1.00 79.69 330 ALA A O 1
ATOM 2633 N N . PHE A 1 331 ? -30.585 11.167 20.066 1.00 91.25 331 PHE A N 1
ATOM 2634 C CA . PHE A 1 331 ? -29.208 10.781 20.315 1.00 91.25 331 PHE A CA 1
ATOM 2635 C C . PHE A 1 331 ? -28.786 11.104 21.753 1.00 91.25 331 PHE A C 1
ATOM 2637 O O . PHE A 1 331 ? -29.316 12.013 22.398 1.00 91.25 331 PHE A O 1
ATOM 2644 N N . GLN A 1 332 ? -27.759 10.408 22.230 1.00 93.31 332 GLN A N 1
ATOM 2645 C CA . GLN A 1 332 ? -27.036 10.711 23.456 1.00 93.31 332 GLN A CA 1
ATOM 2646 C C . GLN A 1 332 ? -25.533 10.635 23.181 1.00 93.31 332 GLN A C 1
ATOM 2648 O O . GLN A 1 332 ? -25.011 9.623 22.730 1.00 93.31 332 GLN A O 1
ATOM 2653 N N . LEU A 1 333 ? -24.822 11.718 23.494 1.00 94.25 333 LEU A N 1
ATOM 2654 C CA . LEU A 1 333 ? -23.367 11.789 23.380 1.00 94.25 333 LEU A CA 1
ATOM 2655 C C . LEU A 1 333 ? -22.746 11.698 24.769 1.00 94.25 333 LEU A C 1
ATOM 2657 O O . LEU A 1 333 ? -23.173 12.372 25.710 1.00 94.25 333 LEU A O 1
ATOM 2661 N N . THR A 1 334 ? -21.717 10.874 24.895 1.00 93.88 334 THR A N 1
ATOM 2662 C CA . THR A 1 334 ? -20.988 10.650 26.139 1.00 93.88 334 THR A CA 1
ATOM 2663 C C . THR A 1 334 ? -19.522 11.009 25.963 1.00 93.88 334 THR A C 1
ATOM 2665 O O . THR A 1 334 ? -18.956 10.926 24.875 1.00 93.88 334 THR A O 1
ATOM 2668 N N . ARG A 1 335 ? -18.903 11.448 27.059 1.00 95.00 335 ARG A N 1
ATOM 2669 C CA . ARG A 1 335 ? -17.476 11.747 27.123 1.00 95.00 335 ARG A CA 1
ATOM 2670 C C . ARG A 1 335 ? -16.932 11.236 28.444 1.00 95.00 335 ARG A C 1
ATOM 2672 O O . ARG A 1 335 ? -17.296 11.762 29.496 1.00 95.00 335 ARG A O 1
ATOM 2679 N N . ALA A 1 336 ? -16.068 10.229 28.393 1.00 92.62 336 ALA A N 1
ATOM 2680 C CA . ALA A 1 336 ? -15.466 9.672 29.598 1.00 92.62 336 ALA A CA 1
ATOM 2681 C C . ALA A 1 336 ? -14.536 10.686 30.293 1.00 92.62 336 ALA A C 1
ATOM 2683 O O . ALA A 1 336 ? -13.998 11.613 29.672 1.00 92.62 336 ALA A O 1
ATOM 2684 N N . GLN A 1 337 ? -14.360 10.532 31.607 1.00 90.75 337 GLN A N 1
ATOM 2685 C CA . GLN A 1 337 ? -13.495 11.408 32.396 1.00 90.75 337 GLN A CA 1
ATOM 2686 C C . GLN A 1 337 ? -12.023 11.125 32.086 1.00 90.75 337 GLN A C 1
ATOM 2688 O O . GLN A 1 337 ? -11.634 9.993 31.818 1.00 90.75 337 GLN A O 1
ATOM 2693 N N . GLU A 1 338 ? -11.167 12.147 32.146 1.00 87.00 338 GLU A N 1
ATOM 2694 C CA . GLU A 1 338 ? -9.739 11.959 31.852 1.00 87.00 338 GLU A CA 1
ATOM 2695 C C . GLU A 1 338 ? -9.058 10.982 32.823 1.00 87.00 338 GLU A C 1
ATOM 2697 O O . GLU A 1 338 ? -8.185 10.222 32.416 1.00 87.00 338 GLU A O 1
ATOM 2702 N N . THR A 1 339 ? -9.493 10.939 34.082 1.00 88.94 339 THR A N 1
ATOM 2703 C CA . THR A 1 339 ? -9.002 9.994 35.097 1.00 88.94 339 THR A CA 1
ATOM 2704 C C . THR A 1 339 ? -9.362 8.537 34.811 1.00 88.94 339 THR A C 1
ATOM 2706 O O . THR A 1 339 ? -8.784 7.645 35.434 1.00 88.94 339 THR A O 1
ATOM 2709 N N . ASP A 1 340 ? -10.285 8.279 33.881 1.00 88.88 340 ASP A N 1
ATOM 2710 C CA . ASP A 1 340 ? -10.639 6.928 33.436 1.00 88.88 340 ASP A CA 1
ATOM 2711 C C . ASP A 1 340 ? -9.793 6.430 32.266 1.00 88.88 340 ASP A C 1
ATOM 2713 O O . ASP A 1 340 ? -9.709 5.225 32.034 1.00 88.88 340 ASP A O 1
ATOM 2717 N N . LEU A 1 341 ? -9.092 7.334 31.586 1.00 92.56 341 LEU A N 1
ATOM 2718 C CA . LEU A 1 341 ? -8.240 7.011 30.450 1.00 92.56 341 LEU A CA 1
ATOM 2719 C C . LEU A 1 341 ? -6.834 6.599 30.895 1.00 92.56 341 LEU A C 1
ATOM 2721 O O . LEU A 1 341 ? -6.377 7.009 31.967 1.00 92.56 341 LEU A O 1
ATOM 2725 N N . PRO A 1 342 ? -6.099 5.821 30.087 1.00 93.44 342 PRO A N 1
ATOM 2726 C CA . PRO A 1 342 ? -4.713 5.482 30.390 1.00 93.44 342 PRO A CA 1
ATOM 2727 C C . PRO A 1 342 ? -3.796 6.717 30.358 1.00 93.44 342 PRO A C 1
ATOM 2729 O O . PRO A 1 342 ? -3.888 7.573 29.484 1.00 93.44 342 PRO A O 1
ATOM 2732 N N . LEU A 1 343 ? -2.855 6.803 31.299 1.00 93.81 343 LEU A N 1
ATOM 2733 C CA . LEU A 1 343 ? -1.661 7.646 31.154 1.00 93.81 343 LEU A CA 1
ATOM 2734 C C . LEU A 1 343 ? -0.637 6.972 30.229 1.00 93.81 343 LEU A C 1
ATOM 2736 O O . LEU A 1 343 ? 0.116 7.647 29.523 1.00 93.81 343 LEU A O 1
ATOM 2740 N N . SER A 1 344 ? -0.587 5.640 30.291 1.00 94.19 344 SER A N 1
ATOM 2741 C CA . SER A 1 344 ? 0.392 4.804 29.607 1.00 94.19 344 SER A CA 1
ATOM 2742 C C . SER A 1 344 ? -0.243 3.491 29.152 1.00 94.19 344 SER A C 1
ATOM 2744 O O . SER A 1 344 ? -1.026 2.892 29.895 1.00 94.19 344 SER A O 1
ATOM 2746 N N . VAL A 1 345 ? 0.135 3.027 27.966 1.00 96.12 345 VAL A N 1
ATOM 2747 C CA . VAL A 1 345 ? -0.140 1.676 27.467 1.00 96.12 345 VAL A CA 1
ATOM 2748 C C . VAL A 1 345 ? 1.177 0.913 27.466 1.00 96.12 345 VAL A C 1
ATOM 2750 O O . VAL A 1 345 ? 2.162 1.376 26.897 1.00 96.12 345 VAL A O 1
ATOM 2753 N N . ARG A 1 346 ? 1.204 -0.241 28.134 1.00 96.81 346 ARG A N 1
ATOM 2754 C CA . ARG A 1 346 ? 2.309 -1.199 28.088 1.00 96.81 346 ARG A CA 1
ATOM 2755 C C . ARG A 1 346 ? 1.930 -2.332 27.144 1.00 96.81 346 ARG A C 1
ATOM 2757 O O . ARG A 1 346 ? 0.973 -3.047 27.431 1.00 96.81 346 ARG A O 1
ATOM 2764 N N . LEU A 1 347 ? 2.706 -2.513 26.084 1.00 96.50 347 LEU A N 1
ATOM 2765 C CA . LEU A 1 347 ? 2.568 -3.616 25.141 1.00 96.50 347 LEU A CA 1
ATOM 2766 C C . LEU A 1 347 ? 3.653 -4.663 25.408 1.00 96.50 347 LEU A C 1
ATOM 2768 O O . LEU A 1 347 ? 4.840 -4.345 25.322 1.00 96.50 347 LEU A O 1
ATOM 2772 N N . SER A 1 348 ? 3.261 -5.895 25.718 1.00 95.88 348 SER A N 1
ATOM 2773 C CA . SER A 1 348 ? 4.165 -7.047 25.816 1.00 95.88 348 SER A CA 1
ATOM 2774 C C . SER A 1 348 ? 4.174 -7.824 24.496 1.00 95.88 348 SER A C 1
ATOM 2776 O O . SER A 1 348 ? 3.106 -8.115 23.962 1.00 95.88 348 SER A O 1
ATOM 2778 N N . TYR A 1 349 ? 5.362 -8.141 23.976 1.00 95.25 349 TYR A N 1
ATOM 2779 C CA . TYR A 1 349 ? 5.573 -8.793 22.673 1.00 95.25 349 TYR A CA 1
ATOM 2780 C C . TYR A 1 349 ? 6.849 -9.654 22.683 1.00 95.25 349 TYR A C 1
ATOM 2782 O O . TYR A 1 349 ? 7.630 -9.598 23.640 1.00 95.25 349 TYR A O 1
ATOM 2790 N N . THR A 1 350 ? 7.084 -10.423 21.619 1.00 95.50 350 THR A N 1
ATOM 2791 C CA . THR A 1 350 ? 8.314 -11.209 21.422 1.00 95.50 350 THR A CA 1
ATOM 2792 C C . THR A 1 350 ? 9.300 -10.446 20.531 1.00 95.50 350 THR A C 1
ATOM 2794 O O . THR A 1 350 ? 8.978 -10.126 19.390 1.00 95.50 350 THR A O 1
ATOM 2797 N N . ASP A 1 351 ? 10.507 -10.152 21.023 1.00 92.88 351 ASP A N 1
ATOM 2798 C CA . ASP A 1 351 ? 11.514 -9.369 20.288 1.00 92.88 351 ASP A CA 1
ATOM 2799 C C . ASP A 1 351 ? 12.494 -10.279 19.530 1.00 92.88 351 ASP A C 1
ATOM 2801 O O . ASP A 1 351 ? 13.382 -10.894 20.131 1.00 92.88 351 ASP A O 1
ATOM 2805 N N . ALA A 1 352 ? 12.368 -10.326 18.198 1.00 86.25 352 ALA A N 1
ATOM 2806 C CA . ALA A 1 352 ? 13.253 -11.106 17.327 1.00 86.25 352 ALA A CA 1
ATOM 2807 C C . ALA A 1 352 ? 14.733 -10.718 17.468 1.00 86.25 352 ALA A C 1
ATOM 2809 O O . ALA A 1 352 ? 15.607 -11.579 17.396 1.00 86.25 352 ALA A O 1
ATOM 2810 N N . ALA A 1 353 ? 15.025 -9.436 17.701 1.00 83.94 353 ALA A N 1
ATOM 2811 C CA . ALA A 1 353 ? 16.391 -8.930 17.796 1.00 83.94 353 ALA A CA 1
ATOM 2812 C C . ALA A 1 353 ? 17.042 -9.206 19.164 1.00 83.94 353 ALA A C 1
ATOM 2814 O O . ALA A 1 353 ? 18.230 -8.946 19.340 1.00 83.94 353 ALA A O 1
ATOM 2815 N N . SER A 1 354 ? 16.281 -9.729 20.131 1.00 86.81 354 SER A N 1
ATOM 2816 C CA . SER A 1 354 ? 16.761 -10.101 21.468 1.00 86.81 354 SER A CA 1
ATOM 2817 C C . SER A 1 354 ? 16.653 -11.610 21.716 1.00 86.81 354 SER A C 1
ATOM 2819 O O . SER A 1 354 ? 16.283 -12.021 22.818 1.00 86.81 354 SER A O 1
ATOM 2821 N N . ASP A 1 355 ? 16.960 -12.435 20.713 1.00 86.25 355 ASP A N 1
ATOM 2822 C CA . ASP A 1 355 ? 16.842 -13.903 20.761 1.00 86.25 355 ASP A CA 1
ATOM 2823 C C . ASP A 1 355 ? 15.421 -14.383 21.106 1.00 86.25 355 ASP A C 1
ATOM 2825 O O . ASP A 1 355 ? 15.241 -15.301 21.906 1.00 86.25 355 ASP A O 1
ATOM 2829 N N . TYR A 1 356 ? 14.398 -13.729 20.541 1.00 90.62 356 TYR A N 1
ATOM 2830 C CA . TYR A 1 356 ? 12.981 -14.047 20.770 1.00 90.62 356 TYR A CA 1
ATOM 2831 C C . TYR A 1 356 ? 12.561 -13.994 22.249 1.00 90.62 356 TYR A C 1
ATOM 2833 O O . TYR A 1 356 ? 11.630 -14.677 22.679 1.00 90.62 356 TYR A O 1
ATOM 2841 N N . ARG A 1 357 ? 13.232 -13.171 23.060 1.00 93.44 357 ARG A N 1
ATOM 2842 C CA . ARG A 1 357 ? 12.818 -12.917 24.445 1.00 93.44 357 ARG A CA 1
ATOM 2843 C C . ARG A 1 357 ? 11.604 -11.995 24.492 1.00 93.44 357 ARG A C 1
ATOM 2845 O O . ARG A 1 357 ? 11.453 -11.094 23.668 1.00 93.44 357 ARG A O 1
ATOM 2852 N N . SER A 1 358 ? 10.768 -12.177 25.513 1.00 94.56 358 SER A N 1
ATOM 2853 C CA . SER A 1 358 ? 9.672 -11.250 25.791 1.00 94.56 358 SER A CA 1
ATOM 2854 C C . SER A 1 358 ? 10.214 -9.862 26.134 1.00 94.56 358 SER A C 1
ATOM 2856 O O . SER A 1 358 ? 11.108 -9.713 26.972 1.00 94.56 358 SER A O 1
ATOM 2858 N N . ALA A 1 359 ? 9.632 -8.842 25.519 1.00 95.69 359 ALA A N 1
ATOM 2859 C CA . ALA A 1 359 ? 9.972 -7.443 25.712 1.00 95.69 359 ALA A CA 1
ATOM 2860 C C . ALA A 1 359 ? 8.712 -6.614 25.991 1.00 95.69 359 ALA A C 1
ATOM 2862 O O . ALA A 1 359 ? 7.583 -7.088 25.869 1.00 95.69 359 ALA A O 1
ATOM 2863 N N . ASN A 1 360 ? 8.913 -5.365 26.416 1.00 95.88 360 ASN A N 1
ATOM 2864 C CA . ASN A 1 360 ? 7.826 -4.417 26.637 1.00 95.88 360 ASN A CA 1
ATOM 2865 C C . ASN A 1 360 ? 8.110 -3.106 25.908 1.00 95.88 360 ASN A C 1
ATOM 2867 O O . ASN A 1 360 ? 9.211 -2.563 26.021 1.00 95.88 360 ASN A O 1
ATOM 2871 N N . ALA A 1 361 ? 7.102 -2.587 25.219 1.00 95.12 361 ALA A N 1
ATOM 2872 C CA . ALA A 1 361 ? 7.074 -1.243 24.664 1.00 95.12 361 ALA A CA 1
ATOM 2873 C C . ALA A 1 361 ? 6.028 -0.397 25.400 1.00 95.12 361 ALA A C 1
ATOM 2875 O O . ALA A 1 361 ? 5.108 -0.928 26.030 1.00 95.12 361 ALA A O 1
ATOM 2876 N N . TYR A 1 362 ? 6.194 0.923 25.356 1.00 94.44 362 TYR A N 1
ATOM 2877 C CA . TYR A 1 362 ? 5.338 1.851 26.081 1.00 94.44 362 TYR A CA 1
ATOM 2878 C C . TYR A 1 362 ? 4.951 3.026 25.196 1.00 94.44 362 TYR A C 1
ATOM 2880 O O . TYR A 1 362 ? 5.828 3.713 24.683 1.00 94.44 362 TYR A O 1
ATOM 2888 N N . GLY A 1 363 ? 3.653 3.301 25.116 1.00 92.44 363 GLY A N 1
ATOM 2889 C CA . GLY A 1 363 ? 3.128 4.597 24.702 1.00 92.44 363 GLY A CA 1
ATOM 2890 C C . GLY A 1 363 ? 2.760 5.381 25.954 1.00 92.44 363 GLY A C 1
ATOM 2891 O O . GLY A 1 363 ? 2.050 4.857 26.814 1.00 92.44 363 GLY A O 1
ATOM 2892 N N . ARG A 1 364 ? 3.243 6.620 26.103 1.00 91.19 364 ARG A N 1
ATOM 2893 C CA . ARG A 1 364 ? 3.001 7.424 27.313 1.00 91.19 364 ARG A CA 1
ATOM 2894 C C . ARG A 1 364 ? 2.695 8.878 26.991 1.00 91.19 364 ARG A C 1
ATOM 2896 O O . ARG A 1 364 ? 3.412 9.529 26.239 1.00 91.19 364 ARG A O 1
ATOM 2903 N N . ARG A 1 365 ? 1.683 9.431 27.662 1.00 86.62 365 ARG A N 1
ATOM 2904 C CA . ARG A 1 365 ? 1.345 10.854 27.566 1.00 86.62 365 ARG A CA 1
ATOM 2905 C C . ARG A 1 365 ? 2.252 11.690 28.475 1.00 86.62 365 ARG A C 1
ATOM 2907 O O . ARG A 1 365 ? 2.464 11.343 29.637 1.00 86.62 365 ARG A O 1
ATOM 2914 N N . LEU A 1 366 ? 2.758 12.815 27.965 1.00 81.62 366 LEU A N 1
ATOM 2915 C CA . LEU A 1 366 ? 3.628 13.727 28.728 1.00 81.62 366 LEU A CA 1
ATOM 2916 C C . LEU A 1 366 ? 2.865 14.532 29.793 1.00 81.62 366 LEU A C 1
ATOM 2918 O O . LEU A 1 366 ? 3.426 14.873 30.831 1.00 81.62 366 LEU A O 1
ATOM 2922 N N . SER A 1 367 ? 1.584 14.811 29.552 1.00 76.44 367 SER A N 1
ATOM 2923 C CA . SER A 1 367 ? 0.712 15.545 30.471 1.00 76.44 367 SER A CA 1
ATOM 2924 C C . SER A 1 367 ? -0.665 14.887 30.543 1.00 76.44 367 SER A C 1
ATOM 2926 O O . SER A 1 367 ? -1.392 14.852 29.548 1.00 76.44 367 SER A O 1
ATOM 2928 N N . SER A 1 368 ? -1.033 14.382 31.718 1.00 77.06 368 SER A N 1
ATOM 2929 C CA . SER A 1 368 ? -2.397 13.963 32.048 1.00 77.06 368 SER A CA 1
ATOM 2930 C C . SER A 1 368 ? -2.592 13.983 33.562 1.00 77.06 368 SER A C 1
ATOM 2932 O O . SER A 1 368 ? -1.625 13.884 34.315 1.00 77.06 368 SER A O 1
ATOM 2934 N N . GLN A 1 369 ? -3.844 14.101 34.001 1.00 75.06 369 GLN A N 1
ATOM 2935 C CA . GLN A 1 369 ? -4.224 13.902 35.403 1.00 75.06 369 GLN A CA 1
ATOM 2936 C C . GLN A 1 369 ? -4.431 12.418 35.756 1.00 75.06 369 GLN A C 1
ATOM 2938 O O . GLN A 1 369 ? -4.594 12.084 36.928 1.00 75.06 369 GLN A O 1
ATOM 2943 N N . SER A 1 370 ? -4.427 11.524 34.762 1.00 80.88 370 SER A N 1
ATOM 2944 C CA . SER A 1 370 ? -4.508 10.080 34.983 1.00 80.88 370 SER A CA 1
ATOM 2945 C C . SER A 1 370 ? -3.181 9.502 35.484 1.00 80.88 370 SER A C 1
ATOM 2947 O O . SER A 1 370 ? -2.103 9.964 35.114 1.00 80.88 370 SER A O 1
ATOM 2949 N N . ALA A 1 371 ? -3.269 8.439 36.284 1.00 83.94 371 ALA A N 1
ATOM 2950 C CA . ALA A 1 371 ? -2.147 7.580 36.668 1.00 83.94 371 ALA A CA 1
ATOM 2951 C C . ALA A 1 371 ? -2.337 6.120 36.204 1.00 83.94 371 ALA A C 1
ATOM 2953 O O . ALA A 1 371 ? -1.576 5.238 36.603 1.00 83.94 371 ALA A O 1
ATOM 2954 N N . ARG A 1 372 ? -3.365 5.839 35.387 1.00 89.06 372 ARG A N 1
ATOM 2955 C CA . ARG A 1 372 ? -3.702 4.476 34.956 1.00 89.06 372 ARG A CA 1
ATOM 2956 C C . ARG A 1 372 ? -2.693 3.947 33.941 1.00 89.06 372 ARG A C 1
ATOM 2958 O O . ARG A 1 372 ? -2.282 4.664 33.029 1.00 89.06 372 ARG A O 1
ATOM 2965 N N . VAL A 1 373 ? -2.354 2.669 34.069 1.00 91.00 373 VAL A N 1
ATOM 2966 C CA . VAL A 1 373 ? -1.553 1.935 33.086 1.00 91.00 373 VAL A CA 1
ATOM 2967 C C . VAL A 1 373 ? -2.385 0.774 32.567 1.00 91.00 373 VAL A C 1
ATOM 2969 O O . VAL A 1 373 ? -2.772 -0.096 33.347 1.00 91.00 373 VAL A O 1
ATOM 2972 N N . THR A 1 374 ? -2.636 0.751 31.262 1.00 94.00 374 THR A N 1
ATOM 2973 C CA . THR A 1 374 ? -3.260 -0.395 30.590 1.00 94.00 374 THR A CA 1
ATOM 2974 C C . THR A 1 374 ? -2.158 -1.320 30.095 1.00 94.00 374 THR A C 1
ATOM 2976 O O . THR A 1 374 ? -1.151 -0.853 29.568 1.00 94.00 374 THR A O 1
ATOM 2979 N N . SER A 1 375 ? -2.308 -2.626 30.310 1.00 94.25 375 SER A N 1
ATOM 2980 C CA . SER A 1 375 ? -1.375 -3.632 29.793 1.00 94.25 375 SER A CA 1
ATOM 2981 C C . SER A 1 375 ? -2.069 -4.482 28.743 1.00 94.25 375 SER A C 1
ATOM 2983 O O . SER A 1 375 ? -3.109 -5.064 29.035 1.00 94.25 375 SER A O 1
ATOM 2985 N N . THR A 1 376 ? -1.453 -4.579 27.573 1.00 93.50 376 THR A N 1
ATOM 2986 C CA . THR A 1 376 ? -1.880 -5.428 26.462 1.00 93.50 376 THR A CA 1
ATOM 2987 C C . THR A 1 376 ? -0.735 -6.377 26.142 1.00 93.50 376 THR A C 1
ATOM 2989 O O . THR A 1 376 ? 0.420 -5.957 26.090 1.00 93.50 376 THR A O 1
ATOM 2992 N N . SER A 1 377 ? -1.031 -7.657 25.948 1.00 91.88 377 SER A N 1
ATOM 2993 C CA . SER A 1 377 ? -0.044 -8.643 25.513 1.00 91.88 377 SER A CA 1
ATOM 2994 C C . SER A 1 377 ? -0.447 -9.147 24.145 1.00 91.88 377 SER A C 1
ATOM 2996 O O . SER A 1 377 ? -1.606 -9.508 23.957 1.00 91.88 377 SER A O 1
ATOM 2998 N N . VAL A 1 378 ? 0.502 -9.182 23.216 1.00 91.69 378 VAL A N 1
ATOM 2999 C CA . VAL A 1 378 ? 0.276 -9.715 21.879 1.00 91.69 378 VAL A CA 1
ATOM 3000 C C . VAL A 1 378 ? 1.177 -10.929 21.622 1.00 91.69 378 VAL A C 1
ATOM 3002 O O . VAL A 1 378 ? 2.364 -10.888 21.945 1.00 91.69 378 VAL A O 1
ATOM 3005 N N . PRO A 1 379 ? 0.643 -12.014 21.040 1.00 92.50 379 PRO A N 1
ATOM 3006 C CA . PRO A 1 379 ? 1.376 -13.254 20.742 1.00 92.50 379 PRO A CA 1
ATOM 3007 C C . PRO A 1 379 ? 2.275 -13.164 19.488 1.00 92.50 379 PRO A C 1
ATOM 3009 O O . PRO A 1 379 ? 2.592 -14.179 18.860 1.00 92.50 379 PRO A O 1
ATOM 3012 N N . PHE A 1 380 ? 2.667 -11.951 19.087 1.00 90.69 380 PHE A N 1
ATOM 3013 C CA . PHE A 1 380 ? 3.416 -11.705 17.856 1.00 90.69 380 PHE A CA 1
ATOM 3014 C C . PHE A 1 380 ? 4.890 -11.433 18.125 1.00 90.69 380 PHE A C 1
ATOM 3016 O O . PHE A 1 380 ? 5.283 -10.863 19.149 1.00 90.69 380 PHE A O 1
ATOM 3023 N N . VAL A 1 381 ? 5.697 -11.801 17.139 1.00 93.62 381 VAL A N 1
ATOM 3024 C CA . VAL A 1 381 ? 7.059 -11.314 16.994 1.00 93.62 381 VAL A CA 1
ATOM 3025 C C . VAL A 1 381 ? 6.993 -9.935 16.349 1.00 93.62 381 VAL A C 1
ATOM 3027 O O . VAL A 1 381 ? 6.370 -9.780 15.301 1.00 93.62 381 VAL A O 1
ATOM 3030 N N . MET A 1 382 ? 7.617 -8.938 16.969 1.00 91.19 382 MET A N 1
ATOM 3031 C CA . MET A 1 382 ? 7.639 -7.562 16.466 1.00 91.19 382 MET A CA 1
ATOM 3032 C C . MET A 1 382 ? 9.022 -6.951 16.653 1.00 91.19 382 MET A C 1
ATOM 3034 O O . MET A 1 382 ? 9.753 -7.312 17.580 1.00 91.19 382 MET A O 1
ATOM 3038 N N . GLU A 1 383 ? 9.369 -5.992 15.801 1.00 89.56 383 GLU A N 1
ATOM 3039 C CA . GLU A 1 383 ? 10.517 -5.132 16.057 1.00 89.56 383 GLU A CA 1
ATOM 3040 C C . GLU A 1 383 ? 10.166 -4.066 17.100 1.00 89.56 383 GLU A C 1
ATOM 3042 O O . GLU A 1 383 ? 9.013 -3.665 17.274 1.00 89.56 383 GLU A O 1
ATOM 3047 N N . GLN A 1 384 ? 11.184 -3.583 17.814 1.00 91.38 384 GLN A N 1
ATOM 3048 C CA . GLN A 1 384 ? 10.993 -2.614 18.892 1.00 91.38 384 GLN A CA 1
ATOM 3049 C C . GLN A 1 384 ? 10.294 -1.331 18.424 1.00 91.38 384 GLN A C 1
ATOM 3051 O O . GLN A 1 384 ? 9.448 -0.807 19.148 1.00 91.38 384 GLN A O 1
ATOM 3056 N N . ALA A 1 385 ? 10.654 -0.822 17.244 1.00 91.12 385 ALA A N 1
ATOM 3057 C CA . ALA A 1 385 ? 10.068 0.399 16.704 1.00 91.12 385 ALA A CA 1
ATOM 3058 C C . ALA A 1 385 ? 8.566 0.223 16.431 1.00 91.12 385 ALA A C 1
ATOM 3060 O O . ALA A 1 385 ? 7.773 1.062 16.859 1.00 91.12 385 ALA A O 1
ATOM 3061 N N . ASP A 1 386 ? 8.168 -0.898 15.830 1.00 92.00 386 ASP A N 1
ATOM 3062 C CA . ASP A 1 386 ? 6.762 -1.210 15.554 1.00 92.00 386 ASP A CA 1
ATOM 3063 C C . ASP A 1 386 ? 5.965 -1.391 16.849 1.00 92.00 386 ASP A C 1
ATOM 3065 O O . ASP A 1 386 ? 4.857 -0.874 16.982 1.00 92.00 386 ASP A O 1
ATOM 3069 N N . ALA A 1 387 ? 6.546 -2.057 17.853 1.00 94.25 387 ALA A N 1
ATOM 3070 C CA . ALA A 1 387 ? 5.908 -2.238 19.154 1.00 94.25 387 ALA A CA 1
ATOM 3071 C C . ALA A 1 387 ? 5.699 -0.905 19.904 1.00 94.25 387 ALA A C 1
ATOM 3073 O O . ALA A 1 387 ? 4.681 -0.726 20.578 1.00 94.25 387 ALA A O 1
ATOM 3074 N N . ILE A 1 388 ? 6.641 0.041 19.795 1.00 94.19 388 ILE A N 1
ATOM 3075 C CA . ILE A 1 388 ? 6.481 1.400 20.341 1.00 94.19 388 ILE A CA 1
ATOM 3076 C C . ILE A 1 388 ? 5.366 2.136 19.595 1.00 94.19 388 ILE A C 1
ATOM 3078 O O . ILE A 1 388 ? 4.463 2.662 20.244 1.00 94.19 388 ILE A O 1
ATOM 30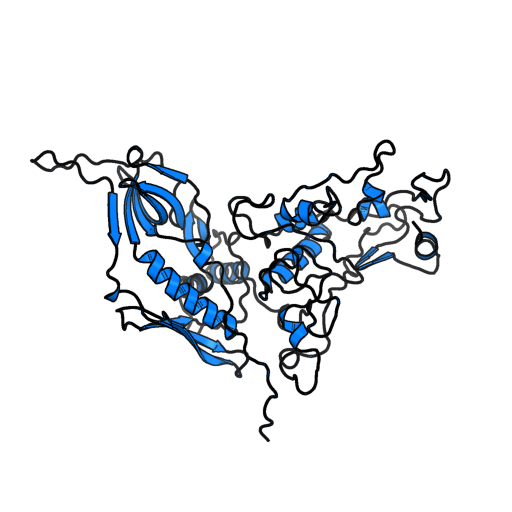82 N N . GLY A 1 389 ? 5.395 2.114 18.259 1.00 93.56 389 GLY A N 1
ATOM 3083 C CA . GLY A 1 389 ? 4.376 2.745 17.421 1.00 93.56 389 GLY A CA 1
ATOM 3084 C C . GLY A 1 389 ? 2.969 2.226 17.714 1.00 93.56 389 GLY A C 1
ATOM 3085 O O . GLY A 1 389 ? 2.038 3.009 17.893 1.00 93.56 389 GLY A O 1
ATOM 3086 N N . LEU A 1 390 ? 2.824 0.907 17.873 1.00 94.81 390 LEU A N 1
ATOM 3087 C CA . LEU A 1 390 ? 1.558 0.272 18.232 1.00 94.81 390 LEU A CA 1
ATOM 3088 C C . LEU A 1 390 ? 1.076 0.688 19.629 1.00 94.81 390 LEU A C 1
ATOM 3090 O O . LEU A 1 390 ? -0.095 1.024 19.800 1.00 94.81 390 LEU A O 1
ATOM 3094 N N . ALA A 1 391 ? 1.961 0.718 20.630 1.00 95.50 391 ALA A N 1
ATOM 3095 C CA . ALA A 1 391 ? 1.595 1.147 21.980 1.00 95.50 391 ALA A CA 1
ATOM 3096 C C . ALA A 1 391 ? 1.175 2.631 22.030 1.00 95.50 391 ALA A C 1
ATOM 3098 O O . ALA A 1 391 ? 0.258 2.993 22.773 1.00 95.50 391 ALA A O 1
ATOM 3099 N N . GLU A 1 392 ? 1.820 3.492 21.239 1.00 94.94 392 GLU A N 1
ATOM 3100 C CA . GLU A 1 392 ? 1.431 4.896 21.075 1.00 94.94 392 GLU A CA 1
ATOM 3101 C C . GLU A 1 392 ? 0.083 5.036 20.358 1.00 94.94 392 GLU A C 1
ATOM 3103 O O . GLU A 1 392 ? -0.782 5.767 20.844 1.00 94.94 392 GLU A O 1
ATOM 3108 N N . ALA A 1 393 ? -0.140 4.295 19.271 1.00 94.75 393 ALA A N 1
ATOM 3109 C CA . ALA A 1 393 ? -1.409 4.289 18.549 1.00 94.75 393 ALA A CA 1
ATOM 3110 C C . ALA A 1 393 ? -2.569 3.811 19.436 1.00 94.75 393 ALA A C 1
ATOM 3112 O O . ALA A 1 393 ? -3.594 4.484 19.506 1.00 94.75 393 ALA A O 1
ATOM 3113 N N . MET A 1 394 ? -2.389 2.734 20.211 1.00 95.19 394 MET A N 1
ATOM 3114 C CA . MET A 1 394 ? -3.375 2.267 21.200 1.00 95.19 394 MET A CA 1
ATOM 3115 C C . MET A 1 394 ? -3.692 3.329 22.260 1.00 95.19 394 MET A C 1
ATOM 3117 O O . MET A 1 394 ? -4.846 3.496 22.662 1.00 95.19 394 MET A O 1
ATOM 3121 N N . LEU A 1 395 ? -2.673 4.056 22.734 1.00 95.12 395 LEU A N 1
ATOM 3122 C CA . LEU A 1 395 ? -2.872 5.144 23.687 1.00 95.12 395 LEU A CA 1
ATOM 3123 C C . LEU A 1 395 ? -3.695 6.275 23.059 1.00 95.12 395 LEU A C 1
ATOM 3125 O O . LEU A 1 395 ? -4.620 6.770 23.698 1.00 95.12 395 LEU A O 1
ATOM 3129 N N . ILE A 1 396 ? -3.378 6.685 21.830 1.00 94.56 396 ILE A N 1
ATOM 3130 C CA . ILE A 1 396 ? -4.120 7.738 21.127 1.00 94.56 396 ILE A CA 1
ATOM 3131 C C . ILE A 1 396 ? -5.556 7.276 20.846 1.00 94.56 396 ILE A C 1
ATOM 3133 O O . ILE A 1 396 ? -6.490 8.023 21.138 1.00 94.56 396 ILE A O 1
ATOM 3137 N N . GLU A 1 397 ? -5.747 6.039 20.377 1.00 94.62 397 GLU A N 1
ATOM 3138 C CA . GLU A 1 397 ? -7.060 5.440 20.119 1.00 94.62 397 GLU A CA 1
ATOM 3139 C C . GLU A 1 397 ? -7.944 5.495 21.372 1.00 94.62 397 GLU A C 1
ATOM 3141 O O . GLU A 1 397 ? -9.087 5.940 21.296 1.00 94.62 397 GLU A O 1
ATOM 3146 N N . ALA A 1 398 ? -7.408 5.149 22.548 1.00 94.06 398 ALA A N 1
ATOM 3147 C CA . ALA A 1 398 ? -8.149 5.224 23.808 1.00 94.06 398 ALA A CA 1
ATOM 3148 C C . ALA A 1 398 ? -8.635 6.650 24.144 1.00 94.06 398 ALA A C 1
ATOM 3150 O O . ALA A 1 398 ? -9.703 6.819 24.731 1.00 94.06 398 ALA A O 1
ATOM 3151 N N . TYR A 1 399 ? -7.878 7.690 23.774 1.00 94.12 399 TYR A N 1
ATOM 3152 C CA . TYR A 1 399 ? -8.297 9.084 23.972 1.00 94.12 399 TYR A CA 1
ATOM 3153 C C . TYR A 1 399 ? -9.290 9.566 22.923 1.00 94.12 399 TYR A C 1
ATOM 3155 O O . TYR A 1 399 ? -10.154 10.380 23.256 1.00 94.12 399 TYR A O 1
ATOM 3163 N N . VAL A 1 400 ? -9.172 9.088 21.685 1.00 94.62 400 VAL A N 1
ATOM 3164 C CA . VAL A 1 400 ? -10.143 9.377 20.626 1.00 94.62 400 VAL A CA 1
ATOM 3165 C C . VAL A 1 400 ? -11.489 8.751 20.999 1.00 94.62 400 VAL A C 1
ATOM 3167 O O . VAL A 1 400 ? -12.473 9.477 21.109 1.00 94.62 400 VAL A O 1
ATOM 3170 N N . LYS A 1 401 ? -11.503 7.467 21.380 1.00 93.94 401 LYS A N 1
ATOM 3171 C CA . LYS A 1 401 ? -12.690 6.719 21.843 1.00 93.94 401 LYS A CA 1
ATOM 3172 C C . LYS A 1 401 ? -13.300 7.216 23.158 1.00 93.94 401 LYS A C 1
ATOM 3174 O O . LYS A 1 401 ? -14.318 6.699 23.604 1.00 93.94 401 LYS A O 1
ATOM 3179 N N . ARG A 1 402 ? -12.713 8.235 23.798 1.00 94.44 402 ARG A N 1
ATOM 3180 C CA . ARG A 1 402 ? -13.293 8.872 24.991 1.00 94.44 402 ARG A CA 1
ATOM 3181 C C . ARG A 1 402 ? -14.684 9.427 24.716 1.00 94.44 402 ARG A C 1
ATOM 3183 O O . ARG A 1 402 ? -15.475 9.551 25.650 1.00 94.44 402 ARG A O 1
ATOM 3190 N N . GLU A 1 403 ? -14.935 9.849 23.483 1.00 95.50 403 GLU A N 1
ATOM 3191 C CA . GLU A 1 403 ? -16.236 10.342 23.062 1.00 95.50 403 GLU A CA 1
ATOM 3192 C C . GLU A 1 403 ? -16.973 9.259 22.269 1.00 95.50 403 GLU A C 1
ATOM 3194 O O . GLU A 1 403 ? -16.416 8.673 21.343 1.00 95.50 403 GLU A O 1
ATOM 3199 N N . ALA A 1 404 ? -18.223 9.000 22.638 1.00 95.44 404 ALA A N 1
ATOM 3200 C CA . ALA A 1 404 ? -19.069 7.980 22.025 1.00 95.44 404 ALA A CA 1
ATOM 3201 C C . ALA A 1 404 ? -20.514 8.475 21.934 1.00 95.44 404 ALA A C 1
ATOM 3203 O O . ALA A 1 404 ? -20.918 9.378 22.673 1.00 95.44 404 ALA A O 1
ATOM 3204 N N . GLY A 1 405 ? -21.292 7.885 21.036 1.00 94.38 405 GLY A N 1
ATOM 3205 C CA . GLY A 1 405 ? -22.685 8.231 20.803 1.00 94.38 405 GLY A CA 1
ATOM 3206 C C . GLY A 1 405 ? -23.581 7.003 20.766 1.00 94.38 405 GLY A C 1
ATOM 3207 O O . GLY A 1 405 ? -23.201 5.970 20.220 1.00 94.38 405 GLY A O 1
ATOM 3208 N N . THR A 1 406 ? -24.782 7.145 21.318 1.00 95.44 406 THR A N 1
ATOM 3209 C CA . THR A 1 406 ? -25.914 6.268 21.026 1.00 95.44 406 THR A CA 1
ATOM 3210 C C . THR A 1 406 ? -26.943 7.053 20.225 1.00 95.44 406 THR A C 1
ATOM 3212 O O . THR A 1 406 ? -27.303 8.168 20.607 1.00 95.44 406 THR A O 1
ATOM 3215 N N . LEU A 1 407 ? -27.362 6.527 19.076 1.00 94.69 407 LEU A N 1
ATOM 3216 C CA . LEU A 1 407 ? -28.249 7.219 18.132 1.00 94.69 407 LEU A CA 1
ATOM 3217 C C . LEU A 1 407 ? -29.286 6.255 17.576 1.00 94.69 407 LEU A C 1
ATOM 3219 O O . LEU A 1 407 ? -29.010 5.065 17.464 1.00 94.69 407 LEU A O 1
ATOM 3223 N N . SER A 1 408 ? -30.432 6.773 17.150 1.00 94.69 408 SER A N 1
ATOM 3224 C CA . SER A 1 408 ? -31.430 5.981 16.431 1.00 94.69 408 SER A CA 1
ATOM 3225 C C . SER A 1 408 ? -31.544 6.469 14.986 1.00 94.69 408 SER A C 1
ATOM 3227 O O . SER A 1 408 ? -31.735 7.657 14.739 1.00 94.69 408 SER A O 1
ATOM 3229 N N . LEU A 1 409 ? -31.439 5.561 14.016 1.00 95.19 409 LEU A N 1
ATOM 3230 C CA . LEU A 1 409 ? -31.616 5.830 12.586 1.00 95.19 409 LEU A CA 1
ATOM 3231 C C . LEU A 1 409 ? -32.878 5.143 12.040 1.00 95.19 409 LEU A C 1
ATOM 3233 O O . LEU A 1 409 ? -33.292 4.092 12.541 1.00 95.19 409 LEU A O 1
ATOM 3237 N N . PRO A 1 410 ? -33.515 5.701 10.997 1.00 94.62 410 PRO A N 1
ATOM 3238 C CA . PRO A 1 410 ? -34.646 5.057 10.344 1.00 94.62 410 PRO A CA 1
ATOM 3239 C C . PRO A 1 410 ? -34.203 3.805 9.562 1.00 94.62 410 PRO A C 1
ATOM 3241 O O . PRO A 1 410 ? -33.053 3.718 9.124 1.00 94.62 410 PRO A O 1
ATOM 3244 N N . PRO A 1 411 ? -35.119 2.860 9.274 1.00 94.00 411 PRO A N 1
ATOM 3245 C CA . PRO A 1 411 ? -34.817 1.685 8.449 1.00 94.00 411 PRO A CA 1
ATOM 3246 C C . PRO A 1 411 ? -34.280 2.003 7.045 1.00 94.00 411 PRO A C 1
ATOM 3248 O O . PRO A 1 411 ? -33.640 1.158 6.430 1.00 94.00 411 PRO A O 1
ATOM 3251 N N . SER A 1 412 ? -34.497 3.216 6.521 1.00 95.00 412 SER A N 1
ATOM 3252 C 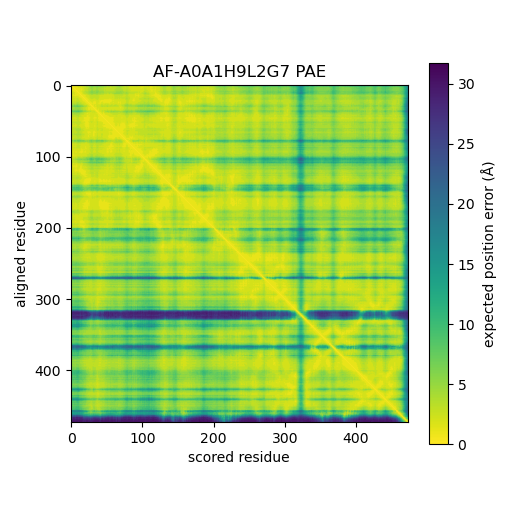CA . SER A 1 412 ? -33.909 3.659 5.248 1.00 95.00 412 SER A CA 1
ATOM 3253 C C . SER A 1 412 ? -32.380 3.737 5.278 1.00 95.00 412 SER A C 1
ATOM 3255 O O . SER A 1 412 ? -31.759 3.707 4.221 1.00 95.00 412 SER A O 1
ATOM 3257 N N . ALA A 1 413 ? -31.768 3.788 6.463 1.00 95.94 413 ALA A N 1
ATOM 3258 C CA . ALA A 1 413 ? -30.321 3.769 6.645 1.00 95.94 413 ALA A CA 1
ATOM 3259 C C . ALA A 1 413 ? -29.721 2.350 6.609 1.00 95.94 413 ALA A C 1
ATOM 3261 O O . ALA A 1 413 ? -28.594 2.182 7.061 1.00 95.94 413 ALA A O 1
ATOM 3262 N N . LEU A 1 414 ? -30.449 1.327 6.128 1.00 94.25 414 LEU A N 1
ATOM 3263 C CA . LEU A 1 414 ? -30.078 -0.099 6.204 1.00 94.25 414 LEU A CA 1
ATOM 3264 C C . LEU A 1 414 ? -28.664 -0.423 5.692 1.00 94.25 414 LEU A C 1
ATOM 3266 O O . LEU A 1 414 ? -28.031 -1.327 6.217 1.00 94.25 414 LEU A O 1
ATOM 3270 N N . ALA A 1 415 ? -28.170 0.332 4.706 1.00 94.44 415 ALA A N 1
ATOM 3271 C CA . ALA A 1 415 ? -26.842 0.139 4.123 1.00 94.44 415 ALA A CA 1
ATOM 3272 C C . ALA A 1 415 ? -25.681 0.380 5.106 1.00 94.44 415 ALA A C 1
ATOM 3274 O O . ALA A 1 415 ? -24.568 -0.043 4.826 1.00 94.44 415 ALA A O 1
ATOM 3275 N N . LEU A 1 416 ? -25.924 1.078 6.222 1.00 95.88 416 LEU A N 1
ATOM 3276 C CA . LEU A 1 416 ? -24.929 1.273 7.272 1.00 95.88 416 LEU A CA 1
ATOM 3277 C C . LEU A 1 416 ? -24.824 0.016 8.143 1.00 95.88 416 LEU A C 1
ATOM 3279 O O . LEU A 1 416 ? -25.828 -0.465 8.675 1.00 95.88 416 LEU A O 1
ATOM 3283 N N . GLU A 1 417 ? -23.614 -0.476 8.343 1.00 96.19 417 GLU A N 1
ATOM 3284 C CA . GLU A 1 417 ? -23.326 -1.703 9.080 1.00 96.19 417 GLU A CA 1
ATOM 3285 C C . GLU A 1 417 ? -22.260 -1.469 10.171 1.00 96.19 417 GLU A C 1
ATOM 3287 O O . GLU A 1 417 ? -21.532 -0.470 10.142 1.00 96.19 417 GLU A O 1
ATOM 3292 N N . PRO A 1 418 ? -22.121 -2.377 11.159 1.00 96.44 418 PRO A N 1
ATOM 3293 C CA . PRO A 1 418 ? -21.002 -2.329 12.098 1.00 96.44 418 PRO A CA 1
ATOM 3294 C C . PRO A 1 418 ? -19.642 -2.251 11.381 1.00 96.44 418 PRO A C 1
ATOM 3296 O O . PRO A 1 418 ? -19.421 -2.869 10.339 1.00 96.44 418 PRO A O 1
ATOM 3299 N N . GLY A 1 419 ? -18.710 -1.478 11.934 1.00 95.44 419 GLY A N 1
ATOM 3300 C CA . GLY A 1 419 ? -17.400 -1.212 11.335 1.00 95.44 419 GLY A CA 1
ATOM 3301 C C . GLY A 1 419 ? -17.393 -0.113 10.263 1.00 95.44 419 GLY A C 1
ATOM 3302 O O . GLY A 1 419 ? -16.312 0.302 9.842 1.00 95.44 419 GLY A O 1
ATOM 3303 N N . ASP A 1 420 ? -18.550 0.399 9.835 1.00 96.19 420 ASP A N 1
ATOM 3304 C CA . ASP A 1 420 ? -18.602 1.594 8.990 1.00 96.19 420 ASP A CA 1
ATOM 3305 C C . ASP A 1 420 ? -18.285 2.862 9.789 1.00 96.19 420 ASP A C 1
ATOM 3307 O O . ASP A 1 420 ? -18.529 2.958 10.996 1.00 96.19 420 ASP A O 1
ATOM 3311 N N . VAL A 1 421 ? -17.758 3.863 9.086 1.00 96.44 421 VAL A N 1
ATOM 3312 C CA . VAL A 1 421 ? -17.552 5.215 9.609 1.00 96.44 421 VAL A CA 1
ATOM 3313 C C . VAL A 1 421 ? -18.583 6.135 8.973 1.00 96.44 421 VAL A C 1
ATOM 3315 O O . VAL A 1 421 ? -18.756 6.122 7.757 1.00 96.44 421 VAL A O 1
ATOM 3318 N N . ALA A 1 422 ? -19.250 6.948 9.784 1.00 96.94 422 ALA A N 1
ATOM 3319 C CA . ALA A 1 422 ? -20.200 7.948 9.322 1.00 96.94 422 ALA A CA 1
ATOM 3320 C C . ALA A 1 422 ? -19.933 9.298 9.995 1.00 96.94 422 ALA A C 1
ATOM 3322 O O . ALA A 1 422 ? -19.499 9.371 11.151 1.00 96.94 422 ALA A O 1
ATOM 3323 N N . ASP A 1 423 ? -20.190 10.369 9.250 1.00 97.19 423 ASP A N 1
ATOM 3324 C CA . ASP A 1 423 ? -20.127 11.735 9.756 1.00 97.19 423 ASP A CA 1
ATOM 3325 C C . ASP A 1 423 ? -21.527 12.174 10.212 1.00 97.19 423 ASP A C 1
ATOM 3327 O O . ASP A 1 423 ? -22.508 12.016 9.493 1.00 97.19 423 ASP A O 1
ATOM 3331 N N . PHE A 1 424 ? -21.637 12.735 11.411 1.00 96.88 424 PHE A N 1
ATOM 3332 C CA . PHE A 1 424 ? -22.896 13.199 11.986 1.00 96.88 424 PHE A CA 1
ATOM 3333 C C . PHE A 1 424 ? -22.792 14.663 12.403 1.00 96.88 424 PHE A C 1
ATOM 3335 O O . PHE A 1 424 ? -21.884 15.024 13.149 1.00 96.88 424 PHE A O 1
ATOM 3342 N N . THR A 1 425 ? -23.748 15.499 12.011 1.00 96.75 425 THR A N 1
ATOM 3343 C CA . THR A 1 425 ? -23.860 16.869 12.532 1.00 96.75 425 THR A CA 1
ATOM 3344 C C . THR A 1 425 ? -24.896 16.893 13.656 1.00 96.75 425 THR A C 1
ATOM 3346 O O . THR A 1 425 ? -26.094 16.844 13.393 1.00 96.75 425 THR A O 1
ATOM 3349 N N . LEU A 1 426 ? -24.428 16.953 14.911 1.00 93.25 426 LEU A N 1
ATOM 3350 C CA . LEU A 1 426 ? -25.226 16.810 16.140 1.00 93.25 426 LEU A CA 1
ATOM 3351 C C . LEU A 1 426 ? -24.856 17.878 17.171 1.00 93.25 426 LEU A C 1
ATOM 3353 O O . LEU A 1 426 ? -23.677 18.117 17.457 1.00 93.25 426 LEU A O 1
ATOM 3357 N N . GLY A 1 427 ? -25.854 18.513 17.771 1.00 88.94 427 GLY A N 1
ATOM 3358 C CA . GLY A 1 427 ? -25.701 19.644 18.680 1.00 88.94 427 GLY A CA 1
ATOM 3359 C C . GLY A 1 427 ? -24.939 20.812 18.046 1.00 88.94 427 GLY A C 1
ATOM 3360 O O . GLY A 1 427 ? -24.185 21.495 18.742 1.00 88.94 427 GLY A O 1
ATOM 3361 N N . GLY A 1 428 ? -25.060 20.993 16.724 1.00 90.31 428 GLY A N 1
ATOM 3362 C CA . GLY A 1 428 ? -24.300 21.982 15.950 1.00 90.31 428 GLY A CA 1
ATOM 3363 C C . GLY A 1 428 ? -22.794 21.697 15.840 1.00 90.31 428 GLY A C 1
ATOM 3364 O O . GLY A 1 428 ? -22.011 22.632 15.671 1.00 90.31 428 GLY A O 1
ATOM 3365 N N . ARG A 1 429 ? -22.368 20.435 15.992 1.00 93.69 429 ARG A N 1
ATOM 3366 C CA . ARG A 1 429 ? -20.970 19.992 15.862 1.00 93.69 429 ARG A CA 1
ATOM 3367 C C . ARG A 1 429 ? -20.866 18.761 14.978 1.00 93.69 429 ARG A C 1
ATOM 3369 O O . ARG A 1 429 ? -21.770 17.934 14.988 1.00 93.69 429 ARG A O 1
ATOM 3376 N N . ASP A 1 430 ? -19.723 18.604 14.319 1.00 95.44 430 ASP A N 1
ATOM 3377 C CA . ASP A 1 430 ? -19.461 17.444 13.472 1.00 95.44 430 ASP A CA 1
ATOM 3378 C C . ASP A 1 430 ? -18.769 16.304 14.232 1.00 95.44 430 ASP A C 1
ATOM 3380 O O . ASP A 1 430 ? -17.789 16.472 14.982 1.00 95.44 430 ASP A O 1
ATOM 3384 N N . TRP A 1 431 ? -19.292 15.108 14.001 1.00 95.62 431 TRP A N 1
ATOM 3385 C CA . TRP A 1 431 ? -18.927 13.870 14.656 1.00 95.62 431 TRP A CA 1
ATOM 3386 C C . TRP A 1 431 ? -18.583 12.800 13.647 1.00 95.62 431 TRP A C 1
ATOM 3388 O O . TRP A 1 431 ? -19.462 12.240 13.015 1.00 95.62 431 TRP A O 1
ATOM 3398 N N . ARG A 1 432 ? -17.300 12.460 13.557 1.00 96.56 432 ARG A N 1
ATOM 3399 C CA . ARG A 1 432 ? -16.866 11.265 12.842 1.00 96.56 432 ARG A CA 1
ATOM 3400 C C . ARG A 1 432 ? -16.909 10.075 13.787 1.00 96.56 432 ARG A C 1
ATOM 3402 O O . ARG A 1 432 ? -16.089 10.000 14.709 1.00 96.56 432 ARG A O 1
ATOM 3409 N N . LEU A 1 433 ? -17.877 9.188 13.587 1.00 97.25 433 LEU A N 1
ATOM 3410 C CA . LEU A 1 433 ? -18.121 8.041 14.454 1.00 97.25 433 LEU A CA 1
ATOM 3411 C C . LEU A 1 433 ? -17.969 6.736 13.665 1.00 97.25 433 LEU A C 1
ATOM 3413 O O . LEU A 1 433 ? -18.492 6.611 12.561 1.00 97.25 433 LEU A O 1
ATOM 3417 N N . ARG A 1 434 ? -17.269 5.760 14.246 1.00 97.31 434 ARG A N 1
ATOM 3418 C CA . ARG A 1 434 ? -17.243 4.369 13.783 1.00 97.31 434 ARG A CA 1
ATOM 3419 C C . ARG A 1 434 ? -18.333 3.597 14.515 1.00 97.31 434 ARG A C 1
ATOM 3421 O O . ARG A 1 434 ? -18.350 3.591 15.747 1.00 97.31 434 ARG A O 1
ATOM 3428 N N . VAL A 1 435 ? -19.219 2.949 13.772 1.00 97.31 435 VAL A N 1
ATOM 3429 C CA . VAL A 1 435 ? -20.328 2.168 14.328 1.00 97.31 435 VAL A CA 1
ATOM 3430 C C . VAL A 1 435 ? -19.785 0.869 14.918 1.00 97.31 435 VAL A C 1
ATOM 3432 O O . VAL A 1 435 ? -19.124 0.102 14.222 1.00 97.31 435 VAL A O 1
ATOM 3435 N N . SER A 1 436 ? -20.041 0.611 16.200 1.00 95.62 436 SER A N 1
ATOM 3436 C CA . SER A 1 436 ? -19.624 -0.625 16.874 1.00 95.62 436 SER A CA 1
ATOM 3437 C C . SER A 1 436 ? -20.743 -1.658 16.920 1.00 95.62 436 SER A C 1
ATOM 3439 O O . SER A 1 436 ? -20.495 -2.839 16.692 1.00 95.62 436 SER A O 1
ATOM 3441 N N . THR A 1 437 ? -21.968 -1.206 17.183 1.00 96.62 437 THR A N 1
ATOM 3442 C CA . THR A 1 437 ? -23.131 -2.070 17.399 1.00 96.62 437 THR A CA 1
ATOM 3443 C C . THR A 1 437 ? -24.336 -1.474 16.683 1.00 96.62 437 THR A C 1
ATOM 3445 O O . THR A 1 437 ? -24.550 -0.265 16.751 1.00 96.62 437 THR A O 1
ATOM 3448 N N . ILE A 1 438 ? -25.147 -2.320 16.044 1.00 96.56 438 ILE A N 1
ATOM 3449 C CA . ILE A 1 438 ? -26.481 -1.955 15.554 1.00 96.56 438 ILE A CA 1
ATOM 3450 C C . ILE A 1 438 ? -27.487 -2.970 16.096 1.00 96.56 438 ILE A C 1
ATOM 3452 O O . ILE A 1 438 ? -27.260 -4.176 16.012 1.00 96.56 438 ILE A O 1
ATOM 3456 N N . SER A 1 439 ? -28.590 -2.482 16.656 1.00 95.56 439 SER A N 1
ATOM 3457 C CA . SER A 1 439 ? -29.754 -3.280 17.040 1.00 95.56 439 SER A CA 1
ATOM 3458 C C . SER A 1 439 ? -30.945 -2.886 16.173 1.00 95.56 439 SER A C 1
ATOM 3460 O O . SER A 1 439 ? -31.471 -1.780 16.295 1.00 95.56 439 SER A O 1
ATOM 3462 N N . ASP A 1 440 ? -31.370 -3.789 15.291 1.00 93.69 440 ASP A N 1
ATOM 3463 C CA . ASP A 1 440 ? -32.478 -3.543 14.367 1.00 93.69 440 ASP A CA 1
ATOM 3464 C C . ASP A 1 440 ? -33.826 -3.981 14.967 1.00 93.69 440 ASP A C 1
ATOM 3466 O O . ASP A 1 440 ? -34.039 -5.149 15.304 1.00 93.69 440 ASP A O 1
ATOM 3470 N N . ALA A 1 441 ? -34.757 -3.030 15.077 1.00 90.31 441 ALA A N 1
ATOM 3471 C CA . ALA A 1 441 ? -36.148 -3.245 15.474 1.00 90.31 441 ALA A CA 1
ATOM 3472 C C . ALA A 1 441 ? -37.091 -2.377 14.611 1.00 90.31 441 ALA A C 1
ATOM 3474 O O . ALA A 1 441 ? -37.046 -2.437 13.385 1.00 90.31 441 ALA A O 1
ATOM 3475 N N . ALA A 1 442 ? -37.972 -1.571 15.220 1.00 89.25 442 ALA A N 1
ATOM 3476 C CA . ALA A 1 442 ? -38.779 -0.589 14.479 1.00 89.25 442 ALA A CA 1
ATOM 3477 C C . ALA A 1 442 ? -37.925 0.563 13.911 1.00 89.25 442 ALA A C 1
ATOM 3479 O O . ALA A 1 442 ? -38.260 1.154 12.885 1.00 89.25 442 ALA A O 1
ATOM 3480 N N . GLN A 1 443 ? -36.820 0.853 14.590 1.00 91.12 443 GLN A N 1
ATOM 3481 C CA . GLN A 1 443 ? -35.740 1.746 14.190 1.00 91.12 443 GLN A CA 1
ATOM 3482 C C . GLN A 1 443 ? -34.414 0.988 14.330 1.00 91.12 443 GLN A C 1
ATOM 3484 O O . GLN A 1 443 ? -34.392 -0.125 14.864 1.00 91.12 443 GLN A O 1
ATOM 3489 N N . ARG A 1 444 ? -33.328 1.585 13.846 1.00 94.50 444 ARG A N 1
ATOM 3490 C CA . ARG A 1 444 ? -31.973 1.049 13.976 1.00 94.50 444 ARG A CA 1
ATOM 3491 C C . ARG A 1 444 ? -31.282 1.783 15.115 1.00 94.50 444 ARG A C 1
ATOM 3493 O O . ARG A 1 444 ? -31.001 2.968 14.971 1.00 94.50 444 ARG A O 1
ATOM 3500 N N . ASP A 1 445 ? -31.039 1.116 16.237 1.00 95.12 445 ASP A N 1
ATOM 3501 C CA . ASP A 1 445 ? -30.339 1.716 17.378 1.00 95.12 445 ASP A CA 1
ATOM 3502 C C . ASP A 1 445 ? -28.839 1.426 17.278 1.00 95.12 445 ASP A C 1
ATOM 3504 O O . ASP A 1 445 ? -28.423 0.273 17.171 1.00 95.12 445 ASP A O 1
ATOM 3508 N N . LEU A 1 446 ? -28.028 2.481 17.277 1.00 95.94 446 LEU A N 1
ATOM 3509 C CA . LEU A 1 446 ? -26.590 2.438 17.046 1.00 95.94 446 LEU A CA 1
ATOM 3510 C C . LEU A 1 446 ? -25.825 2.772 18.320 1.00 95.94 446 LEU A C 1
ATOM 3512 O O . LEU A 1 446 ? -26.137 3.748 19.003 1.00 95.94 446 LEU A O 1
ATOM 3516 N N . GLU A 1 447 ? -24.746 2.034 18.557 1.00 97.12 447 GLU A N 1
ATOM 3517 C CA . GLU A 1 447 ? -23.632 2.461 19.399 1.00 97.12 447 GLU A CA 1
ATOM 3518 C C . GLU A 1 447 ? -22.446 2.773 18.489 1.00 97.12 447 GLU A C 1
ATOM 3520 O O . GLU A 1 447 ? -22.122 1.999 17.582 1.00 97.12 447 GLU A O 1
ATOM 3525 N N . ALA A 1 448 ? -21.810 3.920 18.704 1.00 97.19 448 ALA A N 1
ATOM 3526 C CA . ALA A 1 448 ? -20.686 4.348 17.892 1.00 97.19 448 ALA A CA 1
ATOM 3527 C C . ALA A 1 448 ? -19.642 5.093 18.725 1.00 97.19 448 ALA A C 1
ATOM 3529 O O . ALA A 1 448 ? -19.955 5.823 19.667 1.00 97.19 448 ALA A O 1
ATOM 3530 N N . GLU A 1 449 ? -18.381 4.943 18.348 1.00 97.00 449 GLU A N 1
ATOM 3531 C CA . GLU A 1 449 ? -17.246 5.578 19.012 1.00 97.00 449 GLU A CA 1
ATOM 3532 C C . GLU A 1 449 ? -16.634 6.624 18.090 1.00 97.00 449 GLU A C 1
ATOM 3534 O O . GLU A 1 449 ? -16.554 6.424 16.875 1.00 97.00 449 GLU A O 1
ATOM 3539 N N . ARG A 1 450 ? -16.146 7.735 18.648 1.00 96.75 450 ARG A N 1
ATOM 3540 C CA . ARG A 1 450 ? -15.339 8.680 17.874 1.00 96.75 450 ARG A CA 1
ATOM 3541 C C . ARG A 1 450 ? -14.139 7.938 17.286 1.00 96.75 450 ARG A C 1
ATOM 3543 O O . ARG A 1 450 ? -13.497 7.139 17.966 1.00 96.75 450 ARG A O 1
ATOM 3550 N N . THR A 1 451 ? -13.836 8.229 16.027 1.00 95.81 451 THR A N 1
ATOM 3551 C CA . THR A 1 451 ? -12.671 7.686 15.328 1.00 95.81 451 THR A CA 1
ATOM 3552 C C . THR A 1 451 ? -11.891 8.799 14.637 1.00 95.81 451 THR A C 1
ATOM 3554 O O . THR A 1 451 ? -12.441 9.849 14.294 1.00 95.81 451 THR A O 1
ATOM 3557 N N . ASP A 1 452 ? -10.597 8.569 14.447 1.00 92.75 452 ASP A N 1
ATOM 3558 C CA . ASP A 1 452 ? -9.707 9.435 13.688 1.00 92.75 452 ASP A CA 1
ATOM 3559 C C . ASP A 1 452 ? -8.756 8.553 12.876 1.00 92.75 452 ASP A C 1
ATOM 3561 O O . ASP A 1 452 ? -7.993 7.755 13.421 1.00 92.75 452 ASP A O 1
ATOM 3565 N N . ARG A 1 453 ? -8.815 8.706 11.552 1.00 89.56 453 ARG A N 1
ATOM 3566 C CA . ARG A 1 453 ? -8.053 7.898 10.599 1.00 89.56 453 ARG A CA 1
ATOM 3567 C C . ARG A 1 453 ? -6.540 8.010 10.811 1.00 89.56 453 ARG A C 1
ATOM 3569 O O . ARG A 1 453 ? -5.821 7.039 10.593 1.00 89.56 453 ARG A O 1
ATOM 3576 N N . SER A 1 454 ? -6.052 9.165 11.265 1.00 88.06 454 SER A N 1
ATOM 3577 C CA . SER A 1 454 ? -4.618 9.409 11.466 1.00 88.06 454 SER A CA 1
ATOM 3578 C C . SER A 1 454 ? -4.005 8.559 12.583 1.00 88.06 454 SER A C 1
ATOM 3580 O O . SER A 1 454 ? -2.792 8.362 12.595 1.00 88.06 454 SER A O 1
ATOM 3582 N N . VAL A 1 455 ? -4.824 8.012 13.490 1.00 90.00 455 VAL A N 1
ATOM 3583 C CA . VAL A 1 455 ? -4.376 7.106 14.563 1.00 90.00 455 VAL A CA 1
ATOM 3584 C C . VAL A 1 455 ? -3.841 5.793 14.004 1.00 90.00 455 VAL A C 1
ATOM 3586 O O . VAL A 1 455 ? -2.904 5.220 14.553 1.00 90.00 455 VAL A O 1
ATOM 3589 N N . TYR A 1 456 ? -4.428 5.334 12.902 1.00 88.00 456 TYR A N 1
ATOM 3590 C CA . TYR A 1 456 ? -4.146 4.033 12.301 1.00 88.00 456 TYR A CA 1
ATOM 3591 C C . TYR A 1 456 ? -3.029 4.089 11.251 1.00 88.00 456 TYR A C 1
ATOM 3593 O O . TYR A 1 456 ? -2.594 3.056 10.750 1.00 88.00 456 TYR A O 1
ATOM 3601 N N . GLN A 1 457 ? -2.511 5.285 10.955 1.00 79.75 457 GLN A N 1
ATOM 3602 C CA . GLN A 1 457 ? -1.263 5.470 10.216 1.00 79.75 457 GLN A CA 1
ATOM 3603 C C . GLN A 1 457 ? -0.091 5.266 11.183 1.00 79.75 457 GLN A C 1
ATOM 3605 O O . GLN A 1 457 ? 0.486 6.229 11.697 1.00 79.75 457 GLN A O 1
ATOM 3610 N N . LEU A 1 458 ? 0.195 3.994 11.484 1.00 75.06 458 LEU A N 1
ATOM 3611 C CA . LEU A 1 458 ? 1.215 3.575 12.445 1.00 75.06 458 LEU A CA 1
ATOM 3612 C C . LEU A 1 458 ? 2.554 4.254 12.153 1.00 75.06 458 LEU A C 1
ATOM 3614 O O . LEU A 1 458 ? 3.168 4.045 11.109 1.00 75.06 458 LEU A O 1
ATOM 3618 N N . LYS A 1 459 ? 3.010 5.059 13.113 1.00 81.69 459 LYS A N 1
ATOM 3619 C CA . LYS A 1 459 ? 4.336 5.671 13.076 1.00 81.69 459 LYS A CA 1
ATOM 3620 C C . LYS A 1 459 ? 5.282 4.742 13.823 1.00 81.69 459 LYS A C 1
ATOM 3622 O O . LYS A 1 459 ? 5.047 4.527 15.014 1.00 81.69 459 LYS A O 1
ATOM 3627 N N . PRO A 1 460 ? 6.326 4.186 13.189 1.00 82.75 460 PRO A N 1
ATOM 3628 C CA . PRO A 1 460 ? 7.309 3.421 13.929 1.00 82.75 460 PRO A CA 1
ATOM 3629 C C . PRO A 1 460 ? 7.955 4.328 14.981 1.00 82.75 460 PRO A C 1
ATOM 3631 O O . PRO A 1 460 ? 8.228 5.509 14.743 1.00 82.75 460 PRO A O 1
ATOM 3634 N N . GLY A 1 461 ? 8.181 3.771 16.166 1.00 83.44 461 GLY A N 1
ATOM 3635 C CA . GLY A 1 461 ? 8.933 4.436 17.218 1.00 83.44 461 GLY A CA 1
ATOM 3636 C C . GLY A 1 461 ? 10.415 4.571 16.866 1.00 83.44 461 GLY A C 1
ATOM 3637 O O . GLY A 1 461 ? 10.866 4.250 15.766 1.00 83.44 461 GLY A O 1
ATOM 3638 N N . ALA A 1 462 ? 11.209 5.026 17.834 1.00 80.88 462 ALA A N 1
ATOM 3639 C CA . ALA A 1 462 ? 12.652 5.124 17.649 1.00 80.88 462 ALA A CA 1
ATOM 3640 C C . ALA A 1 462 ? 13.256 3.755 17.288 1.00 80.88 462 ALA A C 1
ATOM 3642 O O . ALA A 1 462 ? 13.080 2.775 18.020 1.00 80.88 462 ALA A O 1
ATOM 3643 N N . LEU A 1 463 ? 13.986 3.709 16.169 1.00 78.12 463 LEU A N 1
ATOM 3644 C CA . LEU A 1 463 ? 14.734 2.526 15.756 1.00 78.12 463 LEU A CA 1
ATOM 3645 C C . LEU A 1 463 ? 15.784 2.171 16.809 1.00 78.12 463 LEU A C 1
ATOM 3647 O O . LEU A 1 463 ? 16.420 3.046 17.406 1.00 78.12 463 LEU A O 1
ATOM 3651 N N . ARG A 1 464 ? 15.987 0.869 17.011 1.00 73.44 464 ARG A N 1
ATOM 3652 C CA . ARG A 1 464 ? 17.112 0.377 17.801 1.00 73.44 464 ARG A CA 1
ATOM 3653 C C . ARG A 1 464 ? 18.397 0.690 17.043 1.00 73.44 464 ARG A C 1
ATOM 3655 O O . ARG A 1 464 ? 18.524 0.347 15.871 1.00 73.44 464 ARG A O 1
ATOM 3662 N N . ASP A 1 465 ? 19.353 1.310 17.723 1.00 63.44 465 ASP A N 1
ATOM 3663 C CA . ASP A 1 465 ? 20.696 1.442 17.173 1.00 63.44 465 ASP A CA 1
ATOM 3664 C C . ASP A 1 465 ? 21.344 0.051 17.168 1.00 63.44 465 ASP A C 1
ATOM 3666 O O . ASP A 1 465 ? 21.557 -0.545 18.230 1.00 63.44 465 ASP A O 1
ATOM 3670 N N . TYR A 1 466 ? 21.626 -0.491 15.980 1.00 56.25 466 TYR A N 1
ATOM 3671 C CA . TYR A 1 466 ? 22.444 -1.695 15.816 1.00 56.25 466 TYR A CA 1
ATOM 3672 C C . TYR A 1 466 ? 23.918 -1.318 16.033 1.00 56.25 466 TYR A C 1
ATOM 3674 O O . TYR A 1 466 ? 24.756 -1.399 15.129 1.00 56.25 466 TYR A O 1
ATOM 3682 N N . GLY A 1 467 ? 24.225 -0.833 17.238 1.00 45.81 467 GLY A N 1
ATOM 3683 C CA . GLY A 1 467 ? 25.591 -0.579 17.671 1.00 45.81 467 GLY A CA 1
ATOM 3684 C C . GLY A 1 467 ? 26.403 -1.880 17.712 1.00 45.81 467 GLY A C 1
ATOM 3685 O O . GLY A 1 467 ? 25.809 -2.962 17.685 1.00 45.81 467 GLY A O 1
ATOM 3686 N N . PRO A 1 468 ? 27.745 -1.792 17.797 1.00 39.72 468 PRO A N 1
ATOM 3687 C CA . PRO A 1 468 ? 28.623 -2.955 17.880 1.00 39.72 468 PRO A CA 1
ATOM 3688 C C . PRO A 1 468 ? 28.072 -3.949 18.892 1.00 39.72 468 PRO A C 1
ATOM 3690 O O . PRO A 1 468 ? 27.874 -3.597 20.063 1.00 39.72 468 PRO A O 1
ATOM 3693 N N . THR A 1 469 ? 27.796 -5.179 18.461 1.00 45.94 469 THR A N 1
ATOM 3694 C CA . THR A 1 469 ? 27.479 -6.254 19.395 1.00 45.94 469 THR A CA 1
ATOM 3695 C C . THR A 1 469 ? 28.721 -6.442 20.248 1.00 45.94 469 THR A C 1
ATOM 3697 O O . THR A 1 469 ? 29.707 -7.019 19.793 1.00 45.94 469 THR A O 1
ATOM 3700 N N . GLY A 1 470 ? 28.714 -5.884 21.462 1.00 36.66 470 GLY A N 1
ATOM 3701 C CA . GLY A 1 470 ? 29.802 -6.045 22.411 1.00 36.66 470 GLY A CA 1
ATOM 3702 C C . GLY A 1 470 ? 30.100 -7.531 22.543 1.00 36.66 470 GLY A C 1
ATOM 3703 O O . GLY A 1 470 ? 29.244 -8.288 22.995 1.00 36.66 470 GLY A O 1
ATOM 3704 N N . GLY A 1 471 ? 31.283 -7.935 22.080 1.00 36.62 471 GLY A N 1
ATOM 3705 C CA . GLY A 1 471 ? 31.729 -9.318 22.103 1.00 36.62 471 GLY A CA 1
ATOM 3706 C C . GLY A 1 471 ? 31.668 -9.866 23.523 1.00 36.62 471 GLY A C 1
ATOM 3707 O O . GLY A 1 471 ? 32.529 -9.567 24.349 1.00 36.62 471 GLY A O 1
ATOM 3708 N N . GLY A 1 472 ? 30.636 -10.658 23.800 1.00 31.30 472 GLY A N 1
ATOM 3709 C CA . GLY A 1 472 ? 30.625 -11.598 24.905 1.00 31.30 472 GLY A CA 1
ATOM 3710 C C . GLY A 1 472 ? 31.408 -12.825 24.465 1.00 31.30 472 GLY A C 1
ATOM 3711 O O . GLY A 1 472 ? 30.922 -13.589 23.634 1.00 31.30 472 GLY A O 1
ATOM 3712 N N . ALA A 1 473 ? 32.637 -12.935 24.967 1.00 32.06 473 ALA A N 1
ATOM 3713 C CA . ALA A 1 473 ? 33.448 -14.147 24.915 1.00 32.06 473 ALA A CA 1
ATOM 3714 C C . ALA A 1 473 ? 32.862 -15.256 25.797 1.00 32.06 473 ALA A C 1
ATOM 3716 O O . ALA A 1 473 ? 32.242 -14.910 26.834 1.00 32.06 473 ALA A O 1
#

InterPro domains:
  IPR017853 Glycoside hydrolase superfamily [SSF51445] (8-205)
  IPR025195 GTA, TIM-barrel-like domain [PF13547] (1-212)
  IPR032876 Tip attachment protein J [PF13550] (274-437)

Radius of gyration: 27.04 Å; Cα contacts (8 Å, |Δi|>4): 917; chains: 1; bounding box: 81×47×80 Å

Secondary structure (DSSP, 8-state):
-TTHHHHT-TT--SEEEEE--------SSS-STT--TT--TT-HHHHHHTTSSSBTTTEE-SSHHHHHTT-PEE---GGG--GGGT-TT-HHHHHHS-----GGG---SS--SPPTT-S-EEEEEE---SBTTGGG-TT----TT-TT--PPTT--S-B-HHHHHHHHHHHHHHHSGGG--SPBPTTTSSBSEEEEEEEETT--SSPTTHHHH-TTT-TTHHHHTTSS--TTTTTPEEHHHHHHHHHHTTT---EE-TT---EESEE---S---HHHHHHHHHHHHTEEEEEETTEEEEEETTPPEEEEEEGGGS-------TT-PPPPSEEEEE--GGGS-SEEEEEEEEGGGTTEEEEEEEE-SS-S---EEEEEEEEEE-HHHHHHHHHHHHHHHHHTTEEEEEEE-GGGTT--TT-EEEEEETTEEEEEEEEEEEESSSEEEEEEE--GGGGSPPP-PPP---------